Protein 5WLB (pdb70)

Organism: Homo sapiens (NCBI:txid9606)

Sequence (452 aa):
MTEYKLVVVGAVGVGKSALTIQLIQNHFVDDSYRKQVVIDGETCLLDILDTAGQEEYSAMRDQYMRTGEGFLCVFAINNTKSFEDIHHYREQIKRVKDSEDVPMVLVGNKCCDLPSRTVDTKQAQDLARSYGIPFIETSAKTRQGVDDAFYTLVREIRKHSGPRRPRPGDQASLEELHEYWARLWNYLYRVAHGGGPRRPRPGDNASIKQLHAYWQRLYAYLAAVAMTEYKLVVVGAVGVGKSALTIQLIQNHFVDPTIEDSYRKQVVIDGETCLLDILDTAGQEEYSAMRDQYMRTGEGFLCVFAINNTKSFEDIHHYREQIKRVKDSEDVPMVLVGNKCCDLPSRTVDTKQAQDLARSYGIPFIETSAKTRQGVDDAFYTLVREIRKHGPRRPRPGDQASLEELHEYWARLWNYLYRVARRPRPGDNASIKQLHAYWQRLYAYLAAVA

Solvent-accessible surface area: 21511 Å² total; per-residue (Å²): 158,72,46,16,13,0,0,0,4,0,11,103,50,0,14,12,48,27,1,2,74,7,0,22,81,87,97,70,134,166,100,30,39,9,47,105,7,90,1,107,70,88,36,0,8,0,0,0,0,10,4,16,13,127,34,60,19,14,63,55,25,28,66,0,22,126,24,0,58,0,0,0,2,0,0,1,0,62,52,48,41,0,27,91,18,2,56,26,18,24,3,20,1,13,43,14,58,98,35,105,99,10,15,1,0,0,0,0,3,63,33,47,62,132,86,77,76,2,65,48,132,83,0,59,78,44,3,146,90,37,64,22,32,34,25,46,0,1,3,121,85,70,115,13,0,42,66,0,0,45,18,0,0,88,18,22,129,155,145,178,56,73,181,82,6,206,40,33,40,102,184,9,56,72,86,100,3,21,58,12,2,0,60,0,0,4,24,0,10,97,38,10,183,143,79,55,68,219,86,11,180,26,43,22,109,138,4,54,53,158,95,2,17,44,6,9,76,130,0,88,55,24,11,57,61,64,126,149,76,41,13,12,0,0,0,2,0,11,84,48,0,13,14,54,18,1,0,27,10,0,16,43,94,64,96,63,178,136,134,86,136,32,21,40,13,41,109,8,87,2,99,62,98,54,3,7,0,0,0,0,8,5,18,12,134,16,109,17,24,62,60,33,14,65,0,9,103,23,0,58,0,0,0,1,0,0,1,1,48,51,62,88,1,28,104,17,1,46,13,5,21,7,19,0,15,43,7,64,101,41,93,108,10,26,1,0,0,0,0,3,60,23,54,65,128,64,91,74,1,69,50,132,86,1,78,81,41,3,210,91,44,66,21,34,33,25,44,0,0,4,122,82,62,104,22,0,46,68,0,0,46,18,0,0,85,20,24,124,148,164,117,71,138,80,4,199,32,36,41,106,180,12,55,72,86,102,3,15,56,12,1,0,54,0,0,7,24,0,11,93,54,53,274,79,19,182,27,45,27,85,153,7,54,54,160,88,3,13,38,4,8,77,104,1,85,59,35,9,67,86,55,125

Foldseek 3Di:
DEEAEEEEAFAAPLCLVLLQCCVDVVAHDCPDQWDWDQFPNRTYIYGYHRDHNDDDDDPVVLVVLLSHQEYEYEGEQADVVRVVCSVVVVVVSCVSNVHLQGQYEYEHEPVVDPRGDHDPVNSCVVCVVSVHYYFYAYSHVRHCSCVRVSSSVVSSVVD/DAQDQDDDQDPPHDPVSVVVNVVSNVVNCVRPPD/DDDQDQDDQPDPPDDVVSVVVNVVSNVVSVVRVD/DEEAEEEEAFAAPLQLPLLQCCVAVVARDPDPPDDDQWDWDAFPNDIYIYGYHRDHNDDDDDPVVLVVLLPHQEYEQTGEQLDVVRVVCSVVVLVVSCVSVVHLQGQYEYEHEPPVDDRGDHDPVNQCVVCVVSVHYYFYAYSHVGVCSVVRVSSSVVSSVVD/DQDQDDDQDPPHDPVSVVVNVVSNVVRVVVVD/DQDDQPDPPDDVVSNVVNVVRNVVVVVVVD

B-factor: mean 32.22, std 14.54, range [12.94, 114.11]

GO terms:
  GO:0005515 protein binding (F, IPI)
  GO:0044877 protein-containing complex binding (F, IDA)
  GO:0005737 cytoplasm (C, IDA)
  GO:0005886 plasma membrane (C, EXP)
  GO:0012505 endomembrane system (C, EXP)
  GO:0000139 Golgi membrane (C, TAS)
  GO:0003924 GTPase activity (F, TAS)
  GO:0005741 mitochondrial outer membrane (C, TAS)
  GO:0005789 endoplasmic reticulum membrane (C, TAS)
  GO:0005829 cytosol (C, TAS)
  GO:0005886 plasma membrane (C, TAS)
  GO:0000165 MAPK cascade (P, TAS)
  GO:0010628 positive regulation of gene expression (P, IMP)
  GO:0005829 cytosol (C, IDA)
  GO:0003924 GTPase activity (F, IMP)
  GO:0007265 Ras protein signal transduction (P, IDA)
  GO:0005886 plasma membrane (C, IDA)
  GO:0009898 cytoplasmic side of plasma membrane (C, IDA)
  GO:0003924 GTPase activity (F, EXP)
  GO:0005925 focal adhesion (C, HDA)

Secondary structure (DSSP, 8-state):
-EEEEEEEEESTTSSHHHHHHHHHH--------EEEEEETTEEEEEEEEE--SS----HHHHHHHHT-SEEEEEEETT-HHHHHTHHHHHHHHHHHHT-S---EEEEEE-TT-S--SS-HHHHHHHHHHHT--EEE--TTT-TTHHHHHHHHHHHHTT-/--PPPPP---TT--HHHHHHHHHHHHHHHHHH--/--SSPPPPP--TT--HHHHHHHHHHHHHHHHHH-/-EEEEEEEEESTTSSHHHHHHHHHHSS-----SPP--EEEEEETTEEEEEEEEE--SS----HHHHHHHHT-SEEEEEEETT-HHHHHTHHHHHHHHHHHTT-S---EEEEEE-TTSS---S-HHHHHHHHHHHT--EEE--TTT-TTHHHHHHHHHHHHTT-/-PPPPPP--TT--HHHHHHHHHHHHHHHHHH-/-PPPP--TT--HHHHHHHHHHHHHHHHHT-

Structure (mmCIF, N/CA/C/O backbone):
data_5WLB
#
_entry.id   5WLB
#
_cell.length_a   38.145
_cell.length_b   86.843
_cell.length_c   71.038
_cell.angle_alpha   90.00
_cell.angle_beta   103.57
_cell.angle_gamma   90.00
#
_symmetry.space_group_name_H-M   'P 1 21 1'
#
loop_
_entity.id
_entity.type
_entity.pdbx_description
1 polymer 'GTPase KRas'
2 polymer '225-15 a'
3 polymer '225-15 b'
4 non-polymer 'PHOSPHOAMINOPHOSPHONIC ACID-GUANYLATE ESTER'
5 non-polymer 'MAGNESIUM ION'
6 non-polymer 'TETRAETHYLENE GLYCOL'
7 non-polymer 'SULFATE ION'
8 water water
#
loop_
_atom_site.group_PDB
_atom_site.id
_atom_site.type_symbol
_atom_site.label_atom_id
_atom_site.label_alt_id
_atom_site.label_comp_id
_atom_site.label_asym_id
_atom_site.label_entity_id
_atom_site.label_seq_id
_atom_site.pdbx_PDB_ins_code
_atom_site.Cartn_x
_atom_site.Cartn_y
_atom_site.Cartn_z
_atom_site.occupancy
_atom_site.B_iso_or_equiv
_atom_site.auth_seq_id
_atom_site.auth_comp_id
_atom_site.auth_asym_id
_atom_site.auth_atom_id
_atom_site.pdbx_PDB_model_num
ATOM 1 N N . MET A 1 1 ? -25.770 -23.875 0.170 1.00 41.55 1 MET A N 1
ATOM 2 C CA . MET A 1 1 ? -24.870 -22.738 0.015 1.00 33.00 1 MET A CA 1
ATOM 3 C C . MET A 1 1 ? -24.315 -22.637 -1.412 1.00 32.84 1 MET A C 1
ATOM 4 O O . MET A 1 1 ? -23.314 -23.270 -1.766 1.00 32.71 1 MET A O 1
ATOM 9 N N . THR A 1 2 ? -24.953 -21.796 -2.211 1.00 30.89 2 THR A N 1
ATOM 10 C CA . THR A 1 2 ? -24.562 -21.578 -3.602 1.00 25.99 2 THR A CA 1
ATOM 11 C C . THR A 1 2 ? -23.359 -20.630 -3.723 1.00 31.89 2 THR A C 1
ATOM 12 O O . THR A 1 2 ? -23.270 -19.611 -3.014 1.00 29.14 2 THR A O 1
ATOM 16 N N . GLU A 1 3 ? -22.449 -20.973 -4.634 1.00 28.01 3 GLU A N 1
ATOM 17 C CA . GLU A 1 3 ? -21.281 -20.144 -4.949 1.00 24.89 3 GLU A CA 1
ATOM 18 C C . GLU A 1 3 ? -21.615 -19.159 -6.055 1.00 24.96 3 GLU A C 1
ATOM 19 O O . GLU A 1 3 ? -22.252 -19.532 -7.054 1.00 27.44 3 GLU A O 1
ATOM 25 N N . TYR A 1 4 ? -21.168 -17.919 -5.902 1.00 20.34 4 TYR A N 1
ATOM 26 C CA . TYR A 1 4 ? -21.280 -16.929 -6.984 1.00 17.93 4 TYR A CA 1
ATOM 27 C C . TYR A 1 4 ? -19.921 -16.343 -7.293 1.00 25.54 4 TYR A C 1
ATOM 28 O O . TYR A 1 4 ? -19.200 -15.957 -6.394 1.00 23.68 4 TYR A O 1
ATOM 37 N N . LYS A 1 5 ? -19.593 -16.239 -8.575 1.00 18.42 5 LYS A N 1
ATOM 38 C CA . LYS A 1 5 ? -18.344 -15.600 -8.985 1.00 18.72 5 LYS A CA 1
ATOM 39 C C . LYS A 1 5 ? -18.650 -14.233 -9.544 1.00 19.67 5 LYS A C 1
ATOM 40 O O . LYS A 1 5 ? -19.250 -14.139 -10.622 1.00 18.01 5 LYS A O 1
ATOM 46 N N . LEU A 1 6 ? -18.189 -13.184 -8.863 1.00 15.70 6 LEU A N 1
ATOM 47 C CA . LEU A 1 6 ? -18.538 -11.825 -9.213 1.00 17.12 6 LEU A CA 1
ATOM 48 C C . LEU A 1 6 ? -17.297 -11.095 -9.644 1.00 18.47 6 LEU A C 1
ATOM 49 O O . LEU A 1 6 ? -16.209 -11.343 -9.123 1.00 22.05 6 LEU A O 1
ATOM 54 N N . VAL A 1 7 ? -17.443 -10.202 -10.623 1.00 17.98 7 VAL A N 1
ATOM 55 C CA . VAL A 1 7 ? -16.283 -9.510 -11.139 1.00 14.52 7 VAL A CA 1
ATOM 56 C C . VAL A 1 7 ? -16.564 -8.022 -11.050 1.00 16.57 7 VAL A C 1
ATOM 57 O O . VAL A 1 7 ? -17.684 -7.590 -11.328 1.00 19.61 7 VAL A O 1
ATOM 61 N N . VAL A 1 8 ? -15.553 -7.251 -10.652 1.00 17.45 8 VAL A N 1
ATOM 62 C CA . VAL A 1 8 ? -15.706 -5.796 -10.552 1.00 17.03 8 VAL A CA 1
ATOM 63 C C . VAL A 1 8 ? -14.851 -5.106 -11.624 1.00 20.93 8 VAL A C 1
ATOM 64 O O . VAL A 1 8 ? -13.621 -5.281 -11.647 1.00 16.16 8 VAL A O 1
ATOM 68 N N . VAL A 1 9 ? -15.485 -4.304 -12.478 1.00 18.53 9 VAL A N 1
ATOM 69 C CA . VAL A 1 9 ? -14.746 -3.635 -13.545 1.00 19.58 9 VAL A CA 1
ATOM 70 C C . VAL A 1 9 ? -15.009 -2.137 -13.547 1.00 22.70 9 VAL A C 1
ATOM 71 O O . VAL A 1 9 ? -15.956 -1.658 -12.903 1.00 20.86 9 VAL A O 1
ATOM 75 N N . GLY A 1 10 ? -14.155 -1.399 -14.254 1.00 23.06 10 GLY A N 1
ATOM 76 C CA . GLY A 1 10 ? -14.339 0.030 -14.417 1.00 23.10 10 GLY A CA 1
ATOM 77 C C . GLY A 1 10 ? -13.024 0.762 -14.532 1.00 20.09 10 GLY A C 1
ATOM 78 O O . GLY A 1 10 ? -11.966 0.159 -14.343 1.00 20.07 10 GLY A O 1
ATOM 79 N N . ALA A 1 11 ? -13.092 2.056 -14.850 1.00 19.06 11 ALA A N 1
ATOM 80 C CA . ALA A 1 11 ? -11.895 2.871 -15.132 1.00 25.77 11 ALA A CA 1
ATOM 81 C C . ALA A 1 11 ? -10.905 2.956 -13.969 1.00 27.59 11 ALA A C 1
ATOM 82 O O . ALA A 1 11 ? -11.247 2.668 -12.814 1.00 21.29 11 ALA A O 1
ATOM 84 N N . VAL A 1 12 ? -9.681 3.399 -14.266 1.00 26.26 12 VAL A N 1
ATOM 85 C CA . VAL A 1 12 ? -8.671 3.590 -13.228 1.00 24.95 12 VAL A CA 1
ATOM 86 C C . VAL A 1 12 ? -9.165 4.541 -12.136 1.00 28.31 12 VAL A C 1
ATOM 87 O O . VAL A 1 12 ? -9.693 5.610 -12.426 1.00 24.71 12 VAL A O 1
ATOM 91 N N . GLY A 1 13 ? -9.027 4.103 -10.885 1.00 20.65 13 GLY A N 1
ATOM 92 C CA . GLY A 1 13 ? -9.315 4.926 -9.716 1.00 19.63 13 GLY A CA 1
ATOM 93 C C . GLY A 1 13 ? -10.781 5.149 -9.352 1.00 22.52 13 GLY A C 1
ATOM 94 O O . GLY A 1 13 ? -11.074 6.023 -8.534 1.00 25.18 13 GLY A O 1
ATOM 95 N N . VAL A 1 14 ? -11.697 4.376 -9.931 1.00 21.54 14 VAL A N 1
ATOM 96 C CA . VAL A 1 14 ? -13.117 4.580 -9.630 1.00 19.98 14 VAL A CA 1
ATOM 97 C C . VAL A 1 14 ? -13.458 4.004 -8.245 1.00 17.90 14 VAL A C 1
ATOM 98 O O . VAL A 1 14 ? -14.471 4.371 -7.646 1.00 21.63 14 VAL A O 1
ATOM 102 N N . GLY A 1 15 ? -12.624 3.084 -7.763 1.00 17.97 15 GLY A N 1
ATOM 103 C CA . GLY A 1 15 ? -12.843 2.522 -6.432 1.00 19.71 15 GLY A CA 1
ATOM 104 C C . GLY A 1 15 ? -13.150 1.037 -6.414 1.00 20.80 15 GLY A C 1
ATOM 105 O O . GLY A 1 15 ? -13.662 0.538 -5.425 1.00 21.04 15 GLY A O 1
ATOM 106 N N . LYS A 1 16 ? -12.856 0.327 -7.500 1.00 19.36 16 LYS A N 1
ATOM 107 C CA . LYS A 1 16 ? -13.086 -1.120 -7.542 1.00 15.44 16 LYS A CA 1
ATOM 108 C C . LYS A 1 16 ? -12.479 -1.848 -6.343 1.00 20.56 16 LYS A C 1
ATOM 109 O O . LYS A 1 16 ? -13.127 -2.678 -5.724 1.00 19.72 16 LYS A O 1
ATOM 115 N N . SER A 1 17 ? -11.205 -1.581 -6.067 1.00 19.57 17 SER A N 1
ATOM 116 C CA . SER A 1 17 ? -10.496 -2.244 -4.979 1.00 20.27 17 SER A CA 1
ATOM 117 C C . SER A 1 17 ? -11.035 -1.804 -3.627 1.00 20.54 17 SER A C 1
ATOM 118 O O . SER A 1 17 ? -11.156 -2.597 -2.701 1.00 18.77 17 SER A O 1
ATOM 121 N N . ALA A 1 18 ? -11.386 -0.529 -3.515 1.00 19.62 18 ALA A N 1
ATOM 122 C CA . ALA A 1 18 ? -11.931 -0.029 -2.247 1.00 17.29 18 ALA A CA 1
ATOM 123 C C . ALA A 1 18 ? -13.304 -0.677 -1.953 1.00 17.06 18 ALA A C 1
ATOM 124 O O . ALA A 1 18 ? -13.599 -1.035 -0.813 1.00 19.30 18 ALA A O 1
ATOM 126 N N . LEU A 1 19 ? -14.104 -0.884 -2.993 1.00 17.44 19 LEU A N 1
ATOM 127 C CA . LEU A 1 19 ? -15.410 -1.534 -2.816 1.00 20.25 19 LEU A CA 1
ATOM 128 C C . LEU A 1 19 ? -15.258 -2.996 -2.366 1.00 23.66 19 LEU A C 1
ATOM 129 O O . LEU A 1 19 ? -15.949 -3.465 -1.453 1.00 18.21 19 LEU A O 1
ATOM 134 N N . THR A 1 20 ? -14.324 -3.694 -3.001 1.00 21.21 20 THR A N 1
ATOM 135 C CA . THR A 1 20 ? -14.063 -5.101 -2.667 1.00 17.08 20 THR A CA 1
ATOM 136 C C . THR A 1 20 ? -13.587 -5.222 -1.212 1.00 21.80 20 THR A C 1
ATOM 137 O O . THR A 1 20 ? -14.081 -6.035 -0.437 1.00 21.26 20 THR A O 1
ATOM 141 N N . ILE A 1 21 ? -12.617 -4.385 -0.849 1.00 20.74 21 ILE A N 1
ATOM 142 C CA . ILE A 1 21 ? -12.067 -4.392 0.513 1.00 19.72 21 ILE A CA 1
ATOM 143 C C . ILE A 1 21 ? -13.117 -4.039 1.559 1.00 21.26 21 ILE A C 1
ATOM 144 O O . ILE A 1 21 ? -13.190 -4.659 2.643 1.00 19.71 21 ILE A O 1
ATOM 149 N N . GLN A 1 22 ? -13.960 -3.063 1.239 1.00 20.19 22 GLN A N 1
ATOM 150 C CA . GLN A 1 22 ? -15.062 -2.729 2.127 1.00 25.16 22 GLN A CA 1
ATOM 151 C C . GLN A 1 22 ? -16.030 -3.933 2.267 1.00 23.70 22 GLN A C 1
ATOM 152 O O . GLN A 1 22 ? -16.473 -4.253 3.376 1.00 24.01 22 GLN A O 1
ATOM 158 N N . LEU A 1 23 ? -16.296 -4.659 1.178 1.00 19.38 23 LEU A N 1
ATOM 159 C CA . LEU A 1 23 ? -17.199 -5.825 1.260 1.00 17.33 23 LEU A CA 1
ATOM 160 C C . LEU A 1 23 ? -16.606 -6.931 2.118 1.00 21.60 23 LEU A C 1
ATOM 161 O O . LEU A 1 23 ? -17.297 -7.530 2.948 1.00 24.59 23 LEU A O 1
ATOM 166 N N . ILE A 1 24 ? -15.317 -7.198 1.935 1.00 21.45 24 ILE A N 1
ATOM 167 C CA . ILE A 1 24 ? -14.713 -8.401 2.514 1.00 27.78 24 ILE A CA 1
ATOM 168 C C . ILE A 1 24 ? -14.175 -8.099 3.910 1.00 27.33 24 ILE A C 1
ATOM 169 O O . ILE A 1 24 ? -14.425 -8.841 4.851 1.00 26.29 24 ILE A O 1
ATOM 174 N N . GLN A 1 25 ? -13.444 -6.990 4.027 1.00 25.09 25 GLN A N 1
ATOM 175 C CA . GLN A 1 25 ? -12.699 -6.668 5.243 1.00 25.08 25 GLN A CA 1
ATOM 176 C C . GLN A 1 25 ? -13.328 -5.565 6.076 1.00 28.29 25 GLN A C 1
ATOM 177 O O . GLN A 1 25 ? -12.903 -5.331 7.215 1.00 24.60 25 GLN A O 1
ATOM 183 N N . ASN A 1 26 ? -14.328 -4.890 5.513 1.00 26.77 26 ASN A N 1
ATOM 184 C CA . ASN A 1 26 ? -15.113 -3.915 6.277 1.00 27.03 26 ASN A CA 1
ATOM 185 C C . ASN A 1 26 ? -14.283 -2.734 6.736 1.00 26.14 26 ASN A C 1
ATOM 186 O O . ASN A 1 26 ? -14.471 -2.219 7.848 1.00 22.73 26 ASN A O 1
ATOM 191 N N . HIS A 1 27 ? -13.358 -2.291 5.896 1.00 28.17 27 HIS A N 1
ATOM 192 C CA . HIS A 1 27 ? -12.737 -1.002 6.162 1.00 32.83 27 HIS A CA 1
ATOM 193 C C . HIS A 1 27 ? -12.299 -0.290 4.894 1.00 23.07 27 HIS A C 1
ATOM 194 O O . HIS A 1 27 ? -12.309 -0.843 3.780 1.00 23.43 27 HIS A O 1
ATOM 201 N N . PHE A 1 28 ? -11.938 0.966 5.116 1.00 22.53 28 PHE A N 1
ATOM 202 C CA . PHE A 1 28 ? -11.548 1.901 4.073 1.00 25.44 28 PHE A CA 1
ATOM 203 C C . PHE A 1 28 ? -10.367 2.690 4.608 1.00 39.31 28 PHE A C 1
ATOM 204 O O . PHE A 1 28 ? -10.416 3.199 5.736 1.00 47.52 28 PHE A O 1
ATOM 212 N N . VAL A 1 29 ? -9.308 2.783 3.823 1.00 41.47 29 VAL A N 1
ATOM 213 C CA . VAL A 1 29 ? -8.256 3.755 4.104 1.00 55.60 29 VAL A CA 1
ATOM 214 C C . VAL A 1 29 ? -7.988 4.529 2.828 1.00 58.03 29 VAL A C 1
ATOM 215 O O . VAL A 1 29 ? -8.252 4.035 1.731 1.00 51.35 29 VAL A O 1
ATOM 219 N N . ASP A 1 30 ? -7.477 5.746 2.966 1.00 67.04 30 ASP A N 1
ATOM 220 C CA . ASP A 1 30 ? -7.044 6.498 1.801 1.00 74.36 30 ASP A CA 1
ATOM 221 C C . ASP A 1 30 ? -5.568 6.858 1.918 1.00 74.43 30 ASP A C 1
ATOM 222 O O . ASP A 1 30 ? -4.700 5.996 1.762 1.00 73.38 30 ASP A O 1
ATOM 227 N N . ASP A 1 38 ? -4.985 -10.226 2.151 1.00 51.44 38 ASP A N 1
ATOM 228 C CA . ASP A 1 38 ? -5.855 -10.549 1.034 1.00 39.41 38 ASP A CA 1
ATOM 229 C C . ASP A 1 38 ? -6.836 -11.690 1.346 1.00 36.92 38 ASP A C 1
ATOM 230 O O . ASP A 1 38 ? -6.476 -12.752 1.871 1.00 39.17 38 ASP A O 1
ATOM 235 N N . SER A 1 39 ? -8.093 -11.413 1.033 1.00 28.77 39 SER A N 1
ATOM 236 C CA . SER A 1 39 ? -9.145 -12.400 0.870 1.00 28.98 39 SER A CA 1
ATOM 237 C C . SER A 1 39 ? -10.037 -11.815 -0.206 1.00 25.75 39 SER A C 1
ATOM 238 O O . SER A 1 39 ? -10.227 -10.599 -0.261 1.00 22.94 39 SER A O 1
ATOM 241 N N . TYR A 1 40 ? -10.560 -12.668 -1.079 1.00 18.28 40 TYR A N 1
ATOM 242 C CA . TYR A 1 40 ? -11.490 -12.213 -2.093 1.00 20.01 40 TYR A CA 1
ATOM 243 C C . TYR A 1 40 ? -12.779 -13.021 -1.992 1.00 18.85 40 TYR A C 1
ATOM 244 O O . TYR A 1 40 ? -13.472 -13.195 -2.974 1.00 20.58 40 TYR A O 1
ATOM 253 N N . ARG A 1 41 ? -13.069 -13.532 -0.798 1.00 16.76 41 ARG A N 1
ATOM 254 C CA . ARG A 1 41 ? -14.242 -14.397 -0.625 1.00 18.26 41 ARG A CA 1
ATOM 255 C C . ARG A 1 41 ? -15.041 -13.992 0.618 1.00 21.15 41 ARG A C 1
ATOM 256 O O . ARG A 1 41 ? -14.464 -13.601 1.636 1.00 23.15 41 ARG A O 1
ATOM 264 N N . LYS A 1 42 ? -16.371 -14.095 0.536 1.00 20.43 42 LYS A N 1
ATOM 265 C CA . LYS A 1 42 ? -17.212 -13.752 1.681 1.00 27.37 42 LYS A CA 1
ATOM 266 C C . LYS A 1 42 ? -18.475 -14.592 1.717 1.00 18.95 42 LYS A C 1
ATOM 267 O O . LYS A 1 42 ? -19.086 -14.853 0.685 1.00 22.81 42 LYS A O 1
ATOM 273 N N . GLN A 1 43 ? -18.832 -15.050 2.908 1.00 16.83 43 GLN A N 1
ATOM 274 C CA . GLN A 1 43 ? -20.101 -15.744 3.097 1.00 17.51 43 GLN A CA 1
ATOM 275 C C . GLN A 1 43 ? -21.142 -14.720 3.503 1.00 23.64 43 GLN A C 1
ATOM 276 O O . GLN A 1 43 ? -20.932 -13.941 4.439 1.00 22.80 43 GLN A O 1
ATOM 282 N N . VAL A 1 44 ? -22.268 -14.713 2.808 1.00 18.33 44 VAL A N 1
ATOM 283 C CA . VAL A 1 44 ? -23.301 -13.724 3.095 1.00 18.38 44 VAL A CA 1
ATOM 284 C C . VAL A 1 44 ? -24.640 -14.405 3.159 1.00 22.93 44 VAL A C 1
ATOM 285 O O . VAL A 1 44 ? -24.783 -15.548 2.741 1.00 21.34 44 VAL A O 1
ATOM 289 N N . VAL A 1 45 ? -25.637 -13.690 3.652 1.00 21.01 45 VAL A N 1
ATOM 290 C CA . VAL A 1 45 ? -26.981 -14.248 3.676 1.00 20.32 45 VAL A CA 1
ATOM 291 C C . VAL A 1 45 ? -27.882 -13.306 2.933 1.00 22.36 45 VAL A C 1
ATOM 292 O O . VAL A 1 45 ? -28.205 -12.228 3.439 1.00 22.46 45 VAL A O 1
ATOM 296 N N . ILE A 1 46 ? -28.236 -13.667 1.700 1.00 18.68 46 ILE A N 1
ATOM 297 C CA . ILE A 1 46 ? -29.051 -12.785 0.894 1.00 20.50 46 ILE A CA 1
ATOM 298 C C . ILE A 1 46 ? -30.490 -13.271 0.851 1.00 20.62 46 ILE A C 1
ATOM 299 O O . ILE A 1 46 ? -30.770 -14.403 0.410 1.00 20.63 46 ILE A O 1
ATOM 304 N N . ASP A 1 47 ? -31.404 -12.408 1.290 1.00 21.56 47 ASP A N 1
ATOM 305 C CA . ASP A 1 47 ? -32.827 -12.733 1.316 1.00 22.17 47 ASP A CA 1
ATOM 306 C C . ASP A 1 47 ? -33.059 -14.081 2.028 1.00 21.39 47 ASP A C 1
ATOM 307 O O . ASP A 1 47 ? -33.876 -14.905 1.598 1.00 24.18 47 ASP A O 1
ATOM 312 N N . GLY A 1 48 ? -32.304 -14.302 3.095 1.00 20.34 48 GLY A N 1
ATOM 313 C CA . GLY A 1 48 ? -32.441 -15.514 3.900 1.00 17.58 48 GLY A CA 1
ATOM 314 C C . GLY A 1 48 ? -31.641 -16.721 3.405 1.00 29.06 48 GLY A C 1
ATOM 315 O O . GLY A 1 48 ? -31.600 -17.764 4.069 1.00 28.85 48 GLY A O 1
ATOM 316 N N . GLU A 1 49 ? -31.011 -16.584 2.238 1.00 22.96 49 GLU A N 1
ATOM 317 C CA . GLU A 1 49 ? -30.229 -17.672 1.644 1.00 17.37 49 GLU A CA 1
ATOM 318 C C . GLU A 1 49 ? -28.722 -17.487 1.842 1.00 22.30 49 GLU A C 1
ATOM 319 O O . GLU A 1 49 ? -28.176 -16.439 1.504 1.00 25.11 49 GLU A O 1
ATOM 325 N N . THR A 1 50 ? -28.036 -18.497 2.362 1.00 23.63 50 THR A N 1
ATOM 326 C CA . THR A 1 50 ? -26.581 -18.374 2.516 1.00 20.07 50 THR A CA 1
ATOM 327 C C . THR A 1 50 ? -25.872 -18.553 1.148 1.00 29.08 50 THR A C 1
ATOM 328 O O . THR A 1 50 ? -26.112 -19.530 0.438 1.00 26.78 50 THR A O 1
ATOM 332 N N . CYS A 1 51 ? -25.015 -17.583 0.809 1.00 24.36 51 CYS A N 1
ATOM 333 C CA . CYS A 1 51 ? -24.344 -17.462 -0.490 1.00 27.66 51 CYS A CA 1
ATOM 334 C C . CYS A 1 51 ? -22.849 -17.337 -0.214 1.00 30.83 51 CYS A C 1
ATOM 335 O O . CYS A 1 51 ? -22.455 -16.707 0.777 1.00 28.24 51 CYS A O 1
ATOM 338 N N . LEU A 1 52 ? -22.025 -17.926 -1.074 1.00 20.56 52 LEU A N 1
ATOM 339 C CA . LEU A 1 52 ? -20.580 -17.726 -0.991 1.00 18.10 52 LEU A CA 1
ATOM 340 C C . LEU A 1 52 ? -20.128 -16.903 -2.183 1.00 22.41 52 LEU A C 1
ATOM 341 O O . LEU A 1 52 ? -20.308 -17.335 -3.325 1.00 19.07 52 LEU A O 1
ATOM 346 N N . LEU A 1 53 ? -19.515 -15.744 -1.926 1.00 23.28 53 LEU A N 1
ATOM 347 C CA . LEU A 1 53 ? -19.130 -14.852 -3.009 1.00 16.24 53 LEU A CA 1
ATOM 348 C C . LEU A 1 53 ? -17.617 -14.874 -3.207 1.00 20.98 53 LEU A C 1
ATOM 349 O O . LEU A 1 53 ? -16.897 -14.625 -2.264 1.00 20.94 53 LEU A O 1
ATOM 354 N N . ASP A 1 54 ? -17.150 -15.149 -4.429 1.00 16.79 54 ASP A N 1
ATOM 355 C CA . ASP A 1 54 ? -15.729 -14.897 -4.769 1.00 14.22 54 ASP A CA 1
ATOM 356 C C . ASP A 1 54 ? -15.699 -13.673 -5.644 1.00 19.94 54 ASP A C 1
ATOM 357 O O . ASP A 1 54 ? -16.505 -13.588 -6.567 1.00 19.71 54 ASP A O 1
ATOM 362 N N . ILE A 1 55 ? -14.758 -12.757 -5.397 1.00 15.07 55 ILE A N 1
ATOM 363 C CA . ILE A 1 55 ? -14.738 -11.501 -6.168 1.00 16.60 55 ILE A CA 1
ATOM 364 C C . ILE A 1 55 ? -13.436 -11.379 -6.942 1.00 17.53 55 ILE A C 1
ATOM 365 O O . ILE A 1 55 ? -12.369 -11.566 -6.396 1.00 17.89 55 ILE A O 1
ATOM 370 N N . LEU A 1 56 ? -13.541 -11.085 -8.238 1.00 15.51 56 LEU A N 1
ATOM 371 C CA . LEU A 1 56 ? -12.395 -10.754 -9.044 1.00 16.98 56 LEU A CA 1
ATOM 372 C C . LEU A 1 56 ? -12.312 -9.244 -9.204 1.00 21.67 56 LEU A C 1
ATOM 373 O O . LEU A 1 56 ? -13.177 -8.629 -9.828 1.00 20.72 56 LEU A O 1
ATOM 378 N N . ASP A 1 57 ? -11.257 -8.667 -8.646 1.00 19.66 57 ASP A N 1
ATOM 379 C CA . ASP A 1 57 ? -11.038 -7.226 -8.642 1.00 23.27 57 ASP A CA 1
ATOM 380 C C . ASP A 1 57 ? -10.073 -6.858 -9.767 1.00 23.40 57 ASP A C 1
ATOM 381 O O . ASP A 1 57 ? -8.856 -6.978 -9.626 1.00 27.20 57 ASP A O 1
ATOM 386 N N . THR A 1 58 ? -10.623 -6.441 -10.899 1.00 23.31 58 THR A N 1
ATOM 387 C CA . THR A 1 58 ? -9.823 -6.227 -12.108 1.00 24.06 58 THR A CA 1
ATOM 388 C C . THR A 1 58 ? -9.071 -4.894 -12.146 1.00 28.85 58 THR A C 1
ATOM 389 O O . THR A 1 58 ? -9.187 -4.075 -11.233 1.00 23.61 58 THR A O 1
ATOM 393 N N . ALA A 1 59 ? -8.304 -4.691 -13.218 1.00 30.66 59 ALA A N 1
ATOM 394 C CA . ALA A 1 59 ? -7.486 -3.484 -13.371 1.00 35.20 59 ALA A CA 1
ATOM 395 C C . ALA A 1 59 ? -8.202 -2.415 -14.213 1.00 34.52 59 ALA A C 1
ATOM 396 O O . ALA A 1 59 ? -8.916 -2.730 -15.184 1.00 31.27 59 ALA A O 1
ATOM 398 N N . GLY A 1 60 ? -8.006 -1.150 -13.847 1.00 31.88 60 GLY A N 1
ATOM 399 C CA . GLY A 1 60 ? -8.586 -0.067 -14.613 1.00 33.40 60 GLY A CA 1
ATOM 4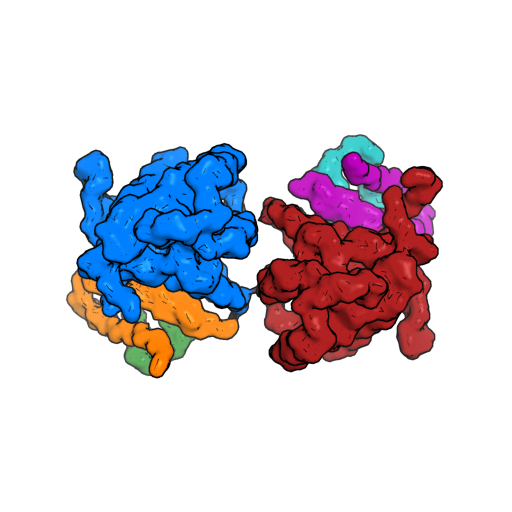00 C C . GLY A 1 60 ? -7.894 0.069 -15.966 1.00 36.89 60 GLY A C 1
ATOM 401 O O . GLY A 1 60 ? -8.551 0.270 -16.990 1.00 44.50 60 GLY A O 1
ATOM 402 N N . GLN A 1 61 ? -6.563 -0.033 -15.963 1.00 33.64 61 GLN A N 1
ATOM 403 C CA . GLN A 1 61 ? -5.786 0.047 -17.199 1.00 38.96 61 GLN A CA 1
ATOM 404 C C . GLN A 1 61 ? -5.876 -1.274 -17.949 1.00 39.14 61 GLN A C 1
ATOM 405 O O . GLN A 1 61 ? -5.212 -2.253 -17.598 1.00 44.56 61 GLN A O 1
ATOM 411 N N . GLU A 1 62 ? -6.706 -1.295 -18.981 1.00 43.86 62 GLU A N 1
ATOM 412 C CA . GLU A 1 62 ? -6.886 -2.490 -19.784 1.00 47.48 62 GLU A CA 1
ATOM 413 C C . GLU A 1 62 ? -5.552 -2.952 -20.367 1.00 45.14 62 GLU A C 1
ATOM 414 O O . GLU A 1 62 ? -4.738 -2.136 -20.793 1.00 51.87 62 GLU A O 1
ATOM 420 N N . GLU A 1 63 ? -5.312 -4.255 -20.339 1.00 38.48 63 GLU A N 1
ATOM 421 C CA . GLU A 1 63 ? -4.273 -4.831 -21.177 1.00 42.97 63 GLU A CA 1
ATOM 422 C C . GLU A 1 63 ? -4.734 -6.197 -21.637 1.00 39.01 63 GLU A C 1
ATOM 423 O O . GLU A 1 63 ? -4.985 -7.087 -20.816 1.00 37.62 63 GLU A O 1
ATOM 429 N N . TYR A 1 64 ? -4.871 -6.373 -22.947 1.00 30.83 64 TYR A N 1
ATOM 430 C CA . TYR A 1 64 ? -5.414 -7.626 -23.441 1.00 27.08 64 TYR A CA 1
ATOM 431 C C . TYR A 1 64 ? -4.491 -8.808 -23.161 1.00 30.86 64 TYR A C 1
ATOM 432 O O . TYR A 1 64 ? -3.274 -8.726 -23.354 1.00 30.16 64 TYR A O 1
ATOM 441 N N . SER A 1 65 ? -5.082 -9.899 -22.687 1.00 29.46 65 SER A N 1
ATOM 442 C CA . SER A 1 65 ? -4.429 -11.193 -22.744 1.00 27.89 65 SER A CA 1
ATOM 443 C C . SER A 1 65 ? -5.508 -12.266 -22.789 1.00 26.45 65 SER A C 1
ATOM 444 O O . SER A 1 65 ? -6.597 -12.117 -22.221 1.00 24.54 65 SER A O 1
ATOM 447 N N . ALA A 1 66 ? -5.216 -13.333 -23.514 1.00 29.17 66 ALA A N 1
ATOM 448 C CA . ALA A 1 66 ? -6.119 -14.466 -23.599 1.00 26.60 66 ALA A CA 1
ATOM 449 C C . ALA A 1 66 ? -6.417 -15.015 -22.203 1.00 26.00 66 ALA A C 1
ATOM 450 O O . ALA A 1 66 ? -7.532 -15.436 -21.915 1.00 23.34 66 ALA A O 1
ATOM 452 N N . MET A 1 67 ? -5.408 -15.031 -21.347 1.00 25.06 67 MET A N 1
ATOM 453 C CA . MET A 1 67 ? -5.619 -15.587 -20.018 1.00 25.47 67 MET A CA 1
ATOM 454 C C . MET A 1 67 ? -6.532 -14.668 -19.189 1.00 24.49 67 MET A C 1
ATOM 455 O O . MET A 1 67 ? -7.433 -15.159 -18.531 1.00 23.57 67 MET A O 1
ATOM 460 N N . ARG A 1 68 ? -6.352 -13.347 -19.263 1.00 23.97 68 ARG A N 1
ATOM 461 C CA . ARG A 1 68 ? -7.273 -12.453 -18.557 1.00 21.78 68 ARG A CA 1
ATOM 462 C C . ARG A 1 68 ? -8.711 -12.617 -19.011 1.00 25.76 68 ARG A C 1
ATOM 463 O O . ARG A 1 68 ? -9.617 -12.609 -18.192 1.00 24.60 68 ARG A O 1
ATOM 471 N N . ASP A 1 69 ? -8.937 -12.768 -20.318 1.00 21.32 69 ASP A N 1
ATOM 472 C CA . ASP A 1 69 ? -10.294 -13.044 -20.776 1.00 22.07 69 ASP A CA 1
ATOM 473 C C . ASP A 1 69 ? -10.867 -14.328 -20.192 1.00 21.51 69 ASP A C 1
ATOM 474 O O . ASP A 1 69 ? -12.069 -14.426 -19.945 1.00 23.64 69 ASP A O 1
ATOM 479 N N . GLN A 1 70 ? -10.013 -15.326 -20.014 1.00 24.83 70 GLN A N 1
ATOM 480 C CA . GLN A 1 70 ? -10.435 -16.600 -19.453 1.00 19.80 70 GLN A CA 1
ATOM 481 C C . GLN A 1 70 ? -10.811 -16.387 -17.981 1.00 19.14 70 GLN A C 1
ATOM 482 O O . GLN A 1 70 ? -11.772 -16.973 -17.482 1.00 20.21 70 GLN A O 1
ATOM 488 N N . TYR A 1 71 ? -10.075 -15.515 -17.308 1.00 17.76 71 TYR A N 1
ATOM 489 C CA . TYR A 1 71 ? -10.392 -15.292 -15.873 1.00 17.50 71 TYR A CA 1
ATOM 490 C C . TYR A 1 71 ? -11.708 -14.536 -15.778 1.00 20.90 71 TYR A C 1
ATOM 491 O O . TYR A 1 71 ? -12.536 -14.807 -14.924 1.00 20.06 71 TYR A O 1
ATOM 500 N N . MET A 1 72 ? -11.906 -13.591 -16.692 1.00 19.86 72 MET A N 1
ATOM 501 C CA . MET A 1 72 ? -13.147 -12.817 -16.734 1.00 17.47 72 MET A CA 1
ATOM 502 C C . MET A 1 72 ? -14.355 -13.656 -17.084 1.00 21.76 72 MET A C 1
ATOM 503 O O . MET A 1 72 ? -15.443 -13.424 -16.555 1.00 19.68 72 MET A O 1
ATOM 508 N N . ARG A 1 73 ? -14.174 -14.636 -17.981 1.00 21.19 73 ARG A N 1
ATOM 509 C CA . ARG A 1 73 ? -15.281 -15.507 -18.401 1.00 24.34 73 ARG A CA 1
ATOM 510 C C . ARG A 1 73 ? -15.852 -16.356 -17.262 1.00 23.05 73 ARG A C 1
ATOM 511 O O . ARG A 1 73 ? -17.025 -16.726 -17.297 1.00 22.49 73 ARG A O 1
ATOM 519 N N . THR A 1 74 ? -15.019 -16.665 -16.273 1.00 19.37 74 THR A N 1
ATOM 520 C CA . THR A 1 74 ? -15.442 -17.336 -15.032 1.00 17.43 74 THR A CA 1
ATOM 521 C C . THR A 1 74 ? -16.485 -16.529 -14.243 1.00 17.05 74 THR A C 1
ATOM 522 O O . THR A 1 74 ? -17.273 -17.082 -13.457 1.00 19.31 74 THR A O 1
ATOM 526 N N . GLY A 1 75 ? -16.505 -15.228 -14.468 1.00 22.76 75 GLY A N 1
ATOM 527 C CA . GLY A 1 75 ? -17.460 -14.374 -13.784 1.00 24.28 75 GLY A CA 1
ATOM 528 C C . GLY A 1 75 ? -18.891 -14.671 -14.197 1.00 26.18 75 GLY A C 1
ATOM 529 O O . GLY A 1 75 ? -19.162 -14.845 -15.382 1.00 20.40 75 GLY A O 1
ATOM 530 N N . GLU A 1 76 ? -19.796 -14.705 -13.219 1.00 18.68 76 GLU A N 1
ATOM 531 C CA . GLU A 1 76 ? -21.226 -14.946 -13.473 1.00 19.67 76 GLU A CA 1
ATOM 532 C C . GLU A 1 76 ? -22.019 -13.653 -13.496 1.00 19.86 76 GLU A C 1
ATOM 533 O O . GLU A 1 76 ? -23.128 -13.606 -14.062 1.00 21.62 76 GLU A O 1
ATOM 539 N N . GLY A 1 77 ? -21.462 -12.619 -12.869 1.00 21.55 77 GLY A N 1
ATOM 540 C CA . GLY A 1 77 ? -22.098 -11.303 -12.780 1.00 19.01 77 GLY A CA 1
ATOM 541 C C . GLY A 1 77 ? -21.055 -10.218 -12.648 1.00 19.34 77 GLY A C 1
ATOM 542 O O . GLY A 1 77 ? -19.956 -10.482 -12.135 1.00 21.51 77 GLY A O 1
ATOM 543 N N . PHE A 1 78 ? -21.350 -9.021 -13.162 1.00 15.33 78 PHE A N 1
ATOM 544 C CA . PHE A 1 78 ? -20.351 -7.974 -13.239 1.00 14.78 78 PHE A CA 1
ATOM 545 C C . PHE A 1 78 ? -20.870 -6.676 -12.628 1.00 21.06 78 PHE A C 1
ATOM 546 O O . PHE A 1 78 ? -22.003 -6.265 -12.908 1.00 20.43 78 PHE A O 1
ATOM 554 N N . LEU A 1 79 ? -20.065 -6.067 -11.763 1.00 19.50 79 LEU A N 1
ATOM 555 C CA . LEU A 1 79 ? -20.317 -4.692 -11.332 1.00 20.09 79 LEU A CA 1
ATOM 556 C C . LEU A 1 79 ? -19.557 -3.774 -12.253 1.00 18.97 79 LEU A C 1
ATOM 557 O O . LEU A 1 79 ? -18.332 -3.872 -12.362 1.00 20.68 79 LEU A O 1
ATOM 562 N N . CYS A 1 80 ? -20.271 -2.872 -12.905 1.00 19.30 80 CYS A N 1
ATOM 563 C CA . CYS A 1 80 ? -19.614 -1.894 -13.755 1.00 20.44 80 CYS A CA 1
ATOM 564 C C . CYS A 1 80 ? -19.584 -0.572 -13.008 1.00 16.65 80 CYS A C 1
ATOM 565 O O . CYS A 1 80 ? -20.607 0.076 -12.867 1.00 19.25 80 CYS A O 1
ATOM 568 N N . VAL A 1 81 ? -18.395 -0.172 -12.580 1.00 16.86 81 VAL A N 1
ATOM 569 C CA . VAL A 1 81 ? -18.263 0.920 -11.622 1.00 17.04 81 VAL A CA 1
ATOM 570 C C . VAL A 1 81 ? -17.734 2.167 -12.311 1.00 21.43 81 VAL A C 1
ATOM 571 O O . VAL A 1 81 ? -16.772 2.100 -13.084 1.00 17.38 81 VAL A O 1
ATOM 575 N N . PHE A 1 82 ? -18.374 3.297 -12.034 1.00 20.01 82 PHE A N 1
ATOM 576 C CA . PHE A 1 82 ? -17.775 4.587 -12.354 1.00 23.29 82 PHE A CA 1
ATOM 577 C C . PHE A 1 82 ? -17.739 5.388 -11.049 1.00 18.61 82 PHE A C 1
ATOM 578 O O . PHE A 1 82 ? -18.273 4.943 -10.034 1.00 19.53 82 PHE A O 1
ATOM 586 N N . ALA A 1 83 ? -17.058 6.524 -11.058 1.00 19.41 83 ALA A N 1
ATOM 587 C CA . ALA A 1 83 ? -17.060 7.445 -9.931 1.00 20.56 83 ALA A CA 1
ATOM 588 C C . ALA A 1 83 ? -17.892 8.655 -10.327 1.00 20.16 83 ALA A C 1
ATOM 589 O O . ALA A 1 83 ? -17.762 9.170 -11.463 1.00 19.68 83 ALA A O 1
ATOM 591 N N . ILE A 1 84 ? -18.744 9.109 -9.409 1.00 22.64 84 ILE A N 1
ATOM 592 C CA . ILE A 1 84 ? -19.721 10.140 -9.741 1.00 21.27 84 ILE A CA 1
ATOM 593 C C . ILE A 1 84 ? -19.042 11.497 -9.915 1.00 23.14 84 ILE A C 1
ATOM 594 O O . ILE A 1 84 ? -19.699 12.466 -10.300 1.00 23.17 84 ILE A O 1
ATOM 599 N N . ASN A 1 85 ? -17.738 11.577 -9.627 1.00 18.20 85 ASN A N 1
ATOM 600 C CA . ASN A 1 85 ? -17.023 12.838 -9.858 1.00 27.47 85 ASN A CA 1
ATOM 601 C C . ASN A 1 85 ? -16.036 12.732 -11.014 1.00 31.50 85 ASN A C 1
ATOM 602 O O . ASN A 1 85 ? -15.104 13.538 -11.130 1.00 27.64 85 ASN A O 1
ATOM 607 N N . ASN A 1 86 ? -16.258 11.745 -11.882 1.00 29.20 86 ASN A N 1
ATOM 608 C CA . ASN A 1 86 ? -15.373 11.459 -13.012 1.00 30.84 86 ASN A CA 1
ATOM 609 C C . ASN A 1 86 ? -16.227 11.116 -14.223 1.00 33.57 86 ASN A C 1
ATOM 610 O O . ASN A 1 86 ? -16.540 9.949 -14.452 1.00 28.71 86 ASN A O 1
ATOM 615 N N . THR A 1 87 ? -16.618 12.127 -14.995 1.00 27.77 87 THR A N 1
ATOM 616 C CA . THR A 1 87 ? -17.492 11.893 -16.145 1.00 28.78 87 THR A CA 1
ATOM 617 C C . THR A 1 87 ? -16.897 10.944 -17.163 1.00 27.35 87 THR A C 1
ATOM 618 O O . THR A 1 87 ? -17.626 10.204 -17.815 1.00 32.86 87 THR A O 1
ATOM 622 N N . LYS A 1 88 ? -15.575 10.965 -17.306 1.00 32.59 88 LYS A N 1
ATOM 623 C CA . LYS A 1 88 ? -14.916 10.078 -18.257 1.00 25.12 88 LYS A CA 1
ATOM 624 C C . LYS A 1 88 ? -15.159 8.630 -17.875 1.00 25.98 88 LYS A C 1
ATOM 625 O O . LYS A 1 88 ? -15.414 7.792 -18.733 1.00 25.13 88 LYS A O 1
ATOM 631 N N . SER A 1 89 ? -15.066 8.331 -16.576 1.00 25.11 89 SER A N 1
ATOM 632 C CA . SER A 1 89 ? -15.283 6.952 -16.135 1.00 21.79 89 SER A CA 1
ATOM 633 C C . SER A 1 89 ? -16.717 6.522 -16.394 1.00 19.10 89 SER A C 1
ATOM 634 O O . SER A 1 89 ? -16.974 5.345 -16.616 1.00 21.58 89 SER A O 1
ATOM 637 N N . PHE A 1 90 ? -17.641 7.476 -16.350 1.00 20.03 90 PHE A N 1
ATOM 638 C CA . PHE A 1 90 ? -19.044 7.193 -16.670 1.00 19.96 90 PHE A CA 1
ATOM 639 C C . PHE A 1 90 ? -19.187 6.909 -18.174 1.00 25.39 90 PHE A C 1
ATOM 640 O O . PHE A 1 90 ? -19.732 5.887 -18.577 1.00 25.62 90 PHE A O 1
ATOM 648 N N . GLU A 1 91 ? -18.662 7.801 -19.003 1.00 25.61 91 GLU A N 1
ATOM 649 C CA . GLU A 1 91 ? -18.582 7.532 -20.440 1.00 25.53 91 GLU A CA 1
ATOM 650 C C . GLU A 1 91 ? -17.935 6.173 -20.786 1.00 30.86 91 GLU A C 1
ATOM 651 O O . GLU A 1 91 ? -18.364 5.508 -21.718 1.00 30.34 91 GLU A O 1
ATOM 657 N N . ASP A 1 92 ? -16.927 5.751 -20.024 1.00 31.62 92 ASP A N 1
ATOM 658 C CA . ASP A 1 92 ? -16.260 4.475 -20.296 1.00 26.57 92 ASP A CA 1
ATOM 659 C C . ASP A 1 92 ? -17.121 3.242 -20.024 1.00 30.97 92 ASP A C 1
ATOM 660 O O . ASP A 1 92 ? -16.732 2.129 -20.380 1.00 28.32 92 ASP A O 1
ATOM 665 N N . ILE A 1 93 ? -18.251 3.415 -19.341 1.00 34.06 93 ILE A N 1
ATOM 666 C CA . ILE A 1 93 ? -19.065 2.267 -18.943 1.00 29.67 93 ILE A CA 1
ATOM 667 C C . ILE A 1 93 ? -19.465 1.468 -20.180 1.00 29.91 93 ILE A C 1
ATOM 668 O O . ILE A 1 93 ? -19.517 0.234 -20.161 1.00 25.26 93 ILE A O 1
ATOM 673 N N . HIS A 1 94 ? -19.721 2.172 -21.273 1.00 29.47 94 HIS A N 1
ATOM 674 C CA . HIS A 1 94 ? -20.081 1.473 -22.497 1.00 33.99 94 HIS A CA 1
ATOM 675 C C . HIS A 1 94 ? -18.982 0.506 -22.928 1.00 27.53 94 HIS A C 1
ATOM 676 O O . HIS A 1 94 ? -19.276 -0.607 -23.373 1.00 30.98 94 HIS A O 1
ATOM 683 N N . HIS A 1 95 ? -17.721 0.926 -22.799 1.00 29.89 95 HIS A N 1
ATOM 684 C CA . HIS A 1 95 ? -16.584 0.071 -23.152 1.00 33.21 95 HIS A CA 1
ATOM 685 C C . HIS A 1 95 ? -16.614 -1.220 -22.349 1.00 30.89 95 HIS A C 1
ATOM 686 O O . HIS A 1 95 ? -16.520 -2.313 -22.903 1.00 25.20 95 HIS A O 1
ATOM 693 N N . TYR A 1 96 ? -16.762 -1.089 -21.032 1.00 27.41 96 TYR A N 1
ATOM 694 C CA . TYR A 1 96 ? -16.798 -2.258 -20.176 1.00 19.40 96 TYR A CA 1
ATOM 695 C C . TYR A 1 96 ? -17.967 -3.172 -20.438 1.00 20.57 96 TYR A C 1
ATOM 696 O O . TYR A 1 96 ? -17.807 -4.380 -20.421 1.00 25.94 96 TYR A O 1
ATOM 705 N N . ARG A 1 97 ? -19.147 -2.606 -20.651 1.00 21.76 97 ARG A N 1
ATOM 706 C CA . ARG A 1 97 ? -20.316 -3.425 -20.900 1.00 22.93 97 ARG A CA 1
ATOM 707 C C . ARG A 1 97 ? -20.138 -4.268 -22.169 1.00 24.68 97 ARG A C 1
ATOM 708 O O . ARG A 1 97 ? -20.444 -5.454 -22.184 1.00 27.64 97 ARG A O 1
ATOM 716 N N . GLU A 1 98 ? -19.626 -3.644 -23.228 1.00 26.07 98 GLU A N 1
ATOM 717 C CA . GLU A 1 98 ? -19.423 -4.365 -24.482 1.00 22.04 98 GLU A CA 1
ATOM 718 C C . GLU A 1 98 ? -18.308 -5.409 -24.379 1.00 29.12 98 GLU A C 1
ATOM 719 O O . GLU A 1 98 ? -18.409 -6.482 -24.980 1.00 30.21 98 GLU A O 1
ATOM 725 N N . GLN A 1 99 ? -17.250 -5.109 -23.630 1.00 28.78 99 GLN A N 1
ATOM 726 C CA . GLN A 1 99 ? -16.195 -6.093 -23.378 1.00 35.07 99 GLN A CA 1
ATOM 727 C C . GLN A 1 99 ? -16.741 -7.310 -22.634 1.00 29.90 99 GLN A C 1
ATOM 728 O O . GLN A 1 99 ? -16.347 -8.438 -22.910 1.00 25.22 99 GLN A O 1
ATOM 734 N N . ILE A 1 100 ? -17.640 -7.079 -21.682 1.00 31.84 100 ILE A N 1
ATOM 735 C CA . ILE A 1 100 ? -18.248 -8.181 -20.932 1.00 32.39 100 ILE A CA 1
ATOM 736 C C . ILE A 1 100 ? -19.153 -9.037 -21.817 1.00 29.67 100 ILE A C 1
ATOM 737 O O . ILE A 1 100 ? -19.119 -10.263 -21.730 1.00 26.88 100 ILE A O 1
ATOM 742 N N . LYS A 1 101 ? -19.957 -8.410 -22.667 1.00 27.80 101 LYS A N 1
ATOM 743 C CA . LYS A 1 101 ? -20.798 -9.188 -23.555 1.00 29.03 101 LYS A CA 1
ATOM 744 C C . LYS A 1 101 ? -19.892 -10.014 -24.473 1.00 26.65 101 LYS A C 1
ATOM 745 O O . LYS A 1 101 ? -20.187 -11.171 -24.750 1.00 28.18 101 LYS A O 1
ATOM 751 N N . ARG A 1 102 ? -18.785 -9.411 -24.903 1.00 23.89 102 ARG A N 1
ATOM 752 C CA . ARG A 1 102 ? -17.831 -10.098 -25.786 1.00 30.94 102 ARG A CA 1
ATOM 753 C C . ARG A 1 102 ? -17.104 -11.261 -25.098 1.00 34.25 102 ARG A C 1
ATOM 754 O O . ARG A 1 102 ? -17.045 -12.357 -25.659 1.00 31.92 102 ARG A O 1
ATOM 762 N N . VAL A 1 103 ? -16.578 -11.063 -23.885 1.00 30.51 103 VAL A N 1
ATOM 763 C CA . VAL A 1 103 ? -15.920 -12.193 -23.196 1.00 26.96 103 VAL A CA 1
ATOM 764 C C . VAL A 1 103 ? -16.905 -13.310 -22.956 1.00 30.72 103 VAL A C 1
ATOM 765 O O . VAL A 1 103 ? -16.558 -14.491 -23.025 1.00 38.20 103 VAL A O 1
ATOM 769 N N . LYS A 1 104 ? -18.147 -12.935 -22.686 1.00 26.90 104 LYS A N 1
ATOM 770 C CA . LYS A 1 104 ? -19.168 -13.890 -22.313 1.00 33.83 104 LYS A CA 1
ATOM 771 C C . LYS A 1 104 ? -19.912 -14.423 -23.541 1.00 36.94 104 LYS A C 1
ATOM 772 O O . LYS A 1 104 ? -20.683 -15.380 -23.434 1.00 41.92 104 LYS A O 1
ATOM 778 N N . ASP A 1 105 ? -19.679 -13.783 -24.690 1.00 42.39 105 ASP A N 1
ATOM 779 C CA . ASP A 1 105 ? -20.402 -14.066 -25.933 1.00 47.08 105 ASP A CA 1
ATOM 780 C C . ASP A 1 105 ? -21.903 -14.175 -25.675 1.00 46.81 105 ASP A C 1
ATOM 781 O O . ASP A 1 105 ? -22.556 -15.133 -26.084 1.00 38.41 105 ASP A O 1
ATOM 786 N N . SER A 1 106 ? -22.430 -13.194 -24.955 1.00 38.81 106 SER A N 1
ATOM 787 C CA . SER A 1 106 ? -23.842 -13.151 -24.616 1.00 38.94 106 SER A CA 1
ATOM 788 C C . SER A 1 106 ? -24.325 -11.712 -24.655 1.00 42.52 106 SER A C 1
ATOM 789 O O . SER A 1 106 ? -23.570 -10.796 -24.347 1.00 43.45 106 SER A O 1
ATOM 792 N N . GLU A 1 107 ? -25.585 -11.524 -25.030 1.00 41.60 107 GLU A N 1
ATOM 793 C CA . GLU A 1 107 ? -26.202 -10.206 -25.057 1.00 44.92 107 GLU A CA 1
ATOM 794 C C . GLU A 1 107 ? -26.831 -9.881 -23.713 1.00 41.68 107 GLU A C 1
ATOM 795 O O . GLU A 1 107 ? -27.207 -8.739 -23.455 1.00 40.36 107 GLU A O 1
ATOM 801 N N . ASP A 1 108 ? -26.931 -10.900 -22.865 1.00 36.28 108 ASP A N 1
ATOM 802 C CA . ASP A 1 108 ? -27.699 -10.822 -21.631 1.00 47.07 108 ASP A CA 1
ATOM 803 C C . ASP A 1 108 ? -26.885 -11.311 -20.419 1.00 42.42 108 ASP A C 1
ATOM 804 O O . ASP A 1 108 ? -27.195 -12.342 -19.825 1.00 48.56 108 ASP A O 1
ATOM 809 N N . VAL A 1 109 ? -25.841 -10.570 -20.067 1.00 29.55 109 VAL A N 1
ATOM 810 C CA . VAL A 1 109 ? -24.997 -10.905 -18.918 1.00 23.83 109 VAL A CA 1
ATOM 811 C C . VAL A 1 109 ? -25.461 -10.129 -17.687 1.00 24.02 109 VAL A C 1
ATOM 812 O O . VAL A 1 109 ? -25.670 -8.918 -17.778 1.00 25.48 109 VAL A O 1
ATOM 816 N N . PRO A 1 110 ? -25.618 -10.816 -16.542 1.00 23.81 110 PRO A N 1
ATOM 817 C CA . PRO A 1 110 ? -25.966 -10.133 -15.289 1.00 19.32 110 PRO A CA 1
ATOM 818 C C . PRO A 1 110 ? -24.986 -9.030 -14.994 1.00 24.46 110 PRO A C 1
ATOM 819 O O . PRO A 1 110 ? -23.778 -9.280 -14.927 1.00 18.39 110 PRO A O 1
ATOM 823 N N . MET A 1 111 ? -25.496 -7.811 -14.844 1.00 20.63 111 MET A N 1
ATOM 824 C CA . MET A 1 111 ? -24.645 -6.664 -14.532 1.00 20.46 111 MET A CA 1
ATOM 825 C C . MET A 1 111 ? -25.372 -5.678 -13.623 1.00 23.61 111 MET A C 1
ATOM 826 O O . MET A 1 111 ? -26.607 -5.623 -13.592 1.00 22.39 111 MET A O 1
ATOM 831 N N . VAL A 1 112 ? -24.599 -4.915 -12.866 1.00 18.84 112 VAL A N 1
ATOM 832 C CA . VAL A 1 112 ? -25.169 -3.794 -12.099 1.00 19.17 112 VAL A CA 1
ATOM 833 C C . VAL A 1 112 ? -24.309 -2.583 -12.321 1.00 17.70 112 VAL A C 1
ATOM 834 O O . VAL A 1 112 ? -23.077 -2.677 -12.301 1.00 19.49 112 VAL A O 1
ATOM 838 N N . LEU A 1 113 ? -24.963 -1.456 -12.595 1.00 21.34 113 LEU A N 1
ATOM 839 C CA . LEU A 1 113 ? -24.243 -0.197 -12.766 1.00 22.12 113 LEU A CA 1
ATOM 840 C C . LEU A 1 113 ? -23.968 0.387 -11.383 1.00 17.31 113 LEU A C 1
ATOM 841 O O . LEU A 1 113 ? -24.880 0.564 -10.613 1.00 19.30 113 LEU A O 1
ATOM 846 N N . VAL A 1 114 ? -22.715 0.703 -11.076 1.00 17.47 114 VAL A N 1
ATOM 847 C CA . VAL A 1 114 ? -22.413 1.245 -9.753 1.00 18.27 114 VAL A CA 1
ATOM 848 C C . VAL A 1 114 ? -21.781 2.616 -9.846 1.00 23.50 114 VAL A C 1
ATOM 849 O O . VAL A 1 114 ? -20.720 2.763 -10.453 1.00 21.28 114 VAL A O 1
ATOM 853 N N . GLY A 1 115 ? -22.415 3.607 -9.211 1.00 20.73 115 GLY A N 1
ATOM 854 C CA . GLY A 1 115 ? -21.856 4.937 -9.128 1.00 21.20 115 GLY A CA 1
ATOM 855 C C . GLY A 1 115 ? -21.196 5.126 -7.782 1.00 20.52 115 GLY A C 1
ATOM 856 O O . GLY A 1 115 ? -21.867 5.313 -6.771 1.00 20.74 115 GLY A O 1
ATOM 857 N N . ASN A 1 116 ? -19.870 5.061 -7.761 1.00 19.84 116 ASN A N 1
ATOM 858 C CA . ASN A 1 116 ? -19.151 5.093 -6.503 1.00 20.77 116 ASN A CA 1
ATOM 859 C C . ASN A 1 116 ? -18.651 6.506 -6.135 1.00 23.90 116 ASN A C 1
ATOM 860 O O . ASN A 1 116 ? -18.658 7.415 -6.977 1.00 22.14 116 ASN A O 1
ATOM 865 N N . LYS A 1 117 ? -18.231 6.648 -4.881 1.00 19.15 117 LYS A N 1
ATOM 866 C CA . LYS A 1 117 ? -17.748 7.897 -4.264 1.00 23.66 117 LYS A CA 1
ATOM 867 C C . LYS A 1 117 ? -18.886 8.887 -3.985 1.00 28.49 117 LYS A C 1
ATOM 868 O O . LYS A 1 117 ? -18.677 10.103 -4.024 1.00 23.13 117 LYS A O 1
ATOM 874 N N . CYS A 1 118 ? -20.086 8.386 -3.711 1.00 21.10 118 CYS A N 1
ATOM 875 C CA A CYS A 1 118 ? -21.222 9.289 -3.531 0.43 21.82 118 CYS A CA 1
ATOM 876 C CA B CYS A 1 118 ? -21.255 9.245 -3.510 0.57 21.58 118 CYS A CA 1
ATOM 877 C C . CYS A 1 118 ? -21.162 10.080 -2.233 1.00 27.05 118 CYS A C 1
ATOM 878 O O . CYS A 1 118 ? -22.053 10.886 -1.951 1.00 31.28 118 CYS A O 1
ATOM 883 N N . ASP A 1 119 ? -20.100 9.877 -1.459 1.00 22.77 119 ASP A N 1
ATOM 884 C CA . ASP A 1 119 ? -19.843 10.722 -0.280 1.00 25.97 119 ASP A CA 1
ATOM 885 C C . ASP A 1 119 ? -19.313 12.098 -0.693 1.00 25.21 119 ASP A C 1
ATOM 886 O O . ASP A 1 119 ? -19.267 13.010 0.127 1.00 25.08 119 ASP A O 1
ATOM 891 N N . LEU A 1 120 ? -18.913 12.247 -1.953 1.00 22.71 120 LEU A N 1
ATOM 892 C CA . LEU A 1 120 ? -18.415 13.557 -2.406 1.00 31.34 120 LEU A CA 1
ATOM 893 C C . LEU A 1 120 ? -19.559 14.477 -2.859 1.00 26.24 120 LEU A C 1
ATOM 894 O O . LEU A 1 120 ? -20.313 14.141 -3.781 1.00 31.16 120 LEU A O 1
ATOM 899 N N . PRO A 1 121 ? -19.700 15.647 -2.209 1.00 47.06 121 PRO A N 1
ATOM 900 C CA . PRO A 1 121 ? -20.804 16.542 -2.583 1.00 53.85 121 PRO A CA 1
ATOM 901 C C . PRO A 1 121 ? -20.605 17.105 -3.987 1.00 42.48 121 PRO A C 1
ATOM 902 O O . PRO A 1 121 ? -21.576 17.475 -4.649 1.00 36.75 121 PRO A O 1
ATOM 906 N N . SER A 1 122 ? -19.355 17.145 -4.439 1.00 38.73 122 SER A N 1
ATOM 907 C CA . SER A 1 122 ? -19.049 17.684 -5.750 1.00 44.57 122 SER A CA 1
ATOM 908 C C . SER A 1 122 ? -19.074 16.590 -6.822 1.00 40.01 122 SER A C 1
ATOM 909 O O . SER A 1 122 ? -18.064 15.948 -7.084 1.00 46.48 122 SER A O 1
ATOM 912 N N . ARG A 1 123 ? -20.234 16.364 -7.428 1.00 37.66 123 ARG A N 1
ATOM 913 C CA . ARG A 1 123 ? -20.327 15.338 -8.462 1.00 35.33 123 ARG A CA 1
ATOM 914 C C . ARG A 1 123 ? -20.620 15.925 -9.839 1.00 34.48 123 ARG A C 1
ATOM 915 O O . ARG A 1 123 ? -21.149 17.023 -9.967 1.00 38.76 123 ARG A O 1
ATOM 923 N N . THR A 1 124 ? -20.250 15.180 -10.867 1.00 29.38 124 THR A N 1
ATOM 924 C CA . THR A 1 124 ? -20.316 15.662 -12.236 1.00 32.27 124 THR A CA 1
ATOM 925 C C . THR A 1 124 ? -21.254 14.768 -13.023 1.00 30.23 124 THR A C 1
ATOM 926 O O . THR A 1 124 ? -21.639 15.085 -14.142 1.00 31.00 124 THR A O 1
ATOM 930 N N . VAL A 1 125 ? -21.612 13.633 -12.424 1.00 24.57 125 VAL A N 1
ATOM 931 C CA . VAL A 1 125 ? -22.617 12.743 -12.999 1.00 26.97 125 VAL A CA 1
ATOM 932 C C . VAL A 1 125 ? -23.816 12.699 -12.074 1.00 32.09 125 VAL A C 1
ATOM 933 O O . VAL A 1 125 ? -23.699 12.266 -10.925 1.00 32.10 125 VAL A O 1
ATOM 937 N N . ASP A 1 126 ? -24.970 13.149 -12.552 1.00 35.08 126 ASP A N 1
ATOM 938 C CA . ASP A 1 126 ? -26.141 13.204 -11.683 1.00 44.54 126 ASP A CA 1
ATOM 939 C C . ASP A 1 126 ? -26.858 11.853 -11.627 1.00 36.29 126 ASP A C 1
ATOM 940 O O . ASP A 1 126 ? -26.678 10.996 -12.499 1.00 30.03 126 ASP A O 1
ATOM 945 N N . THR A 1 127 ? -27.670 11.673 -10.589 1.00 32.82 127 THR A N 1
ATOM 946 C CA . THR A 1 127 ? -28.361 10.405 -10.380 1.00 38.80 127 THR A CA 1
ATOM 947 C C . THR A 1 127 ? -29.242 10.054 -11.576 1.00 34.35 127 THR A C 1
ATOM 948 O O . THR A 1 127 ? -29.245 8.913 -12.034 1.00 30.79 127 THR A O 1
ATOM 952 N N . LYS A 1 128 ? -29.957 11.041 -12.102 1.00 39.29 128 LYS A N 1
ATOM 953 C CA . LYS A 1 128 ? -30.815 10.837 -13.269 1.00 40.07 128 LYS A CA 1
ATOM 954 C C . LYS A 1 128 ? -30.045 10.384 -14.512 1.00 33.85 128 LYS A C 1
ATOM 955 O O . LYS A 1 128 ? -30.522 9.547 -15.267 1.00 36.78 128 LYS A O 1
ATOM 961 N N . GLN A 1 129 ? -28.869 10.954 -14.741 1.00 32.83 129 GLN A N 1
ATOM 962 C CA . GLN A 1 129 ? -28.029 10.549 -15.866 1.00 30.41 129 GLN A CA 1
ATOM 963 C C . GLN A 1 129 ? -27.686 9.062 -15.798 1.00 27.47 129 GLN A C 1
ATOM 964 O O . GLN A 1 129 ? -27.751 8.332 -16.793 1.00 27.42 129 GLN 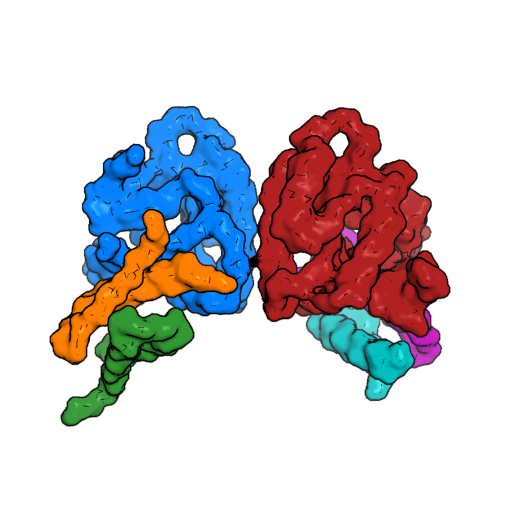A O 1
ATOM 970 N N . ALA A 1 130 ? -27.329 8.627 -14.596 1.00 22.50 130 ALA A N 1
ATOM 971 C CA . ALA A 1 130 ? -26.934 7.238 -14.371 1.00 26.88 130 ALA A CA 1
ATOM 972 C C . ALA A 1 130 ? -28.143 6.304 -14.418 1.00 33.11 130 ALA A C 1
ATOM 973 O O . ALA A 1 130 ? -28.077 5.210 -15.004 1.00 31.11 130 ALA A O 1
ATOM 975 N N . GLN A 1 131 ? -29.235 6.721 -13.781 1.00 31.41 131 GLN A N 1
ATOM 976 C CA . GLN A 1 131 ? -30.464 5.928 -13.816 1.00 37.35 131 GLN A CA 1
ATOM 977 C C . GLN A 1 131 ? -30.929 5.750 -15.259 1.00 36.19 131 GLN A C 1
ATOM 978 O O . GLN A 1 131 ? -31.405 4.682 -15.638 1.00 30.52 131 GLN A O 1
ATOM 984 N N . ASP A 1 132 ? -30.785 6.806 -16.060 1.00 36.53 132 ASP A N 1
ATOM 985 C CA . ASP A 1 132 ? -31.163 6.755 -17.472 1.00 39.64 132 ASP A CA 1
ATOM 986 C C . ASP A 1 132 ? -30.365 5.714 -18.235 1.00 30.83 132 ASP A C 1
ATOM 987 O O . ASP A 1 132 ? -30.922 4.917 -18.987 1.00 37.87 132 ASP A O 1
ATOM 992 N N . LEU A 1 133 ? -29.048 5.747 -18.065 1.00 29.34 133 LEU A N 1
ATOM 993 C CA . LEU A 1 133 ? -28.166 4.790 -18.723 1.00 27.84 133 LEU A CA 1
ATOM 994 C C . LEU A 1 133 ? -28.503 3.353 -18.322 1.00 28.73 133 LEU A C 1
ATOM 995 O O . LEU A 1 133 ? -28.697 2.486 -19.174 1.00 29.64 133 LEU A O 1
ATOM 1000 N N . ALA A 1 134 ? -28.574 3.110 -17.015 1.00 24.45 134 ALA A N 1
ATOM 1001 C CA . ALA A 1 134 ? -28.967 1.790 -16.514 1.00 26.41 134 ALA A CA 1
ATOM 1002 C C . ALA A 1 134 ? -30.309 1.333 -17.106 1.00 32.70 134 ALA A C 1
ATOM 1003 O O . ALA A 1 134 ? -30.471 0.163 -17.465 1.00 31.77 134 ALA A O 1
ATOM 1005 N N . ARG A 1 135 ? -31.266 2.260 -17.200 1.00 37.23 135 ARG A N 1
ATOM 1006 C CA . ARG A 1 135 ? -32.577 1.957 -17.789 1.00 42.27 135 ARG A CA 1
ATOM 1007 C C . ARG A 1 135 ? -32.436 1.443 -19.213 1.00 36.72 135 ARG A C 1
ATOM 1008 O O . ARG A 1 135 ? -33.059 0.453 -19.580 1.00 38.87 135 ARG A O 1
ATOM 1016 N N . SER A 1 136 ? -31.612 2.116 -20.012 1.00 43.80 136 SER A N 1
ATOM 1017 C CA . SER A 1 1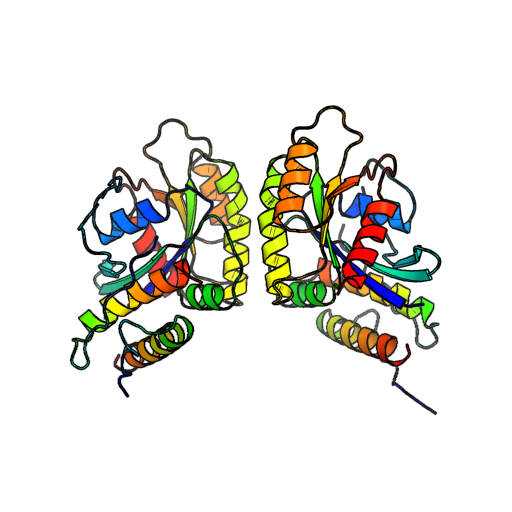36 ? -31.417 1.711 -21.408 1.00 46.34 136 SER A CA 1
ATOM 1018 C C . SER A 1 136 ? -30.767 0.326 -21.494 1.00 44.03 136 SER A C 1
ATOM 1019 O O . SER A 1 136 ? -31.048 -0.435 -22.419 1.00 46.93 136 SER A O 1
ATOM 1022 N N . TYR A 1 137 ? -29.916 0.000 -20.519 1.00 36.21 137 TYR A N 1
ATOM 1023 C CA . TYR A 1 137 ? -29.271 -1.316 -20.445 1.00 35.85 137 TYR A CA 1
ATOM 1024 C C . TYR A 1 137 ? -30.181 -2.407 -19.872 1.00 37.98 137 TYR A C 1
ATOM 1025 O O . TYR A 1 137 ? -29.880 -3.603 -19.986 1.00 33.67 137 TYR A O 1
ATOM 1034 N N . GLY A 1 138 ? -31.275 -1.998 -19.232 1.00 30.31 138 GLY A N 1
ATOM 1035 C CA . GLY A 1 138 ? -32.120 -2.932 -18.513 1.00 30.29 138 GLY A CA 1
ATOM 1036 C C . GLY A 1 138 ? -31.463 -3.522 -17.268 1.00 32.01 138 GLY A C 1
ATOM 1037 O O . GLY A 1 138 ? -31.737 -4.671 -16.888 1.00 28.18 138 GLY A O 1
ATOM 1038 N N . ILE A 1 139 ? -30.594 -2.741 -16.624 1.00 30.92 139 ILE A N 1
ATOM 1039 C CA . ILE A 1 139 ? -29.897 -3.212 -15.428 1.00 27.73 139 ILE A CA 1
ATOM 1040 C C . ILE A 1 139 ? -30.082 -2.247 -14.259 1.00 25.46 139 ILE A C 1
ATOM 1041 O O . ILE A 1 139 ? -30.390 -1.066 -14.451 1.00 23.64 139 ILE A O 1
ATOM 1046 N N . PRO A 1 140 ? -29.910 -2.747 -13.028 1.00 22.20 140 PRO A N 1
ATOM 1047 C CA . PRO A 1 140 ? -30.034 -1.841 -11.881 1.00 21.21 140 PRO A CA 1
ATOM 1048 C C . PRO A 1 140 ? -28.914 -0.824 -11.754 1.00 20.36 140 PRO A C 1
ATOM 1049 O O . PRO A 1 140 ? -27.788 -1.103 -12.150 1.00 22.77 140 PRO A O 1
ATOM 1053 N N . PHE A 1 141 ? -29.226 0.320 -11.143 1.00 19.77 141 PHE A N 1
ATOM 1054 C CA . PHE A 1 141 ? -28.209 1.306 -10.749 1.00 18.58 141 PHE A CA 1
ATOM 1055 C C . PHE A 1 141 ? -28.200 1.435 -9.207 1.00 23.52 141 PHE A C 1
ATOM 1056 O O . PHE A 1 141 ? -29.248 1.600 -8.578 1.00 27.33 141 PHE A O 1
ATOM 1064 N N . ILE A 1 142 ? -27.010 1.333 -8.617 1.00 17.97 142 ILE A N 1
ATOM 1065 C CA . ILE A 1 142 ? -26.810 1.469 -7.166 1.00 20.50 142 ILE A CA 1
ATOM 1066 C C . ILE A 1 142 ? -25.715 2.524 -6.906 1.00 25.36 142 ILE A C 1
ATOM 1067 O O . ILE A 1 142 ? -24.639 2.435 -7.483 1.00 22.97 142 ILE A O 1
ATOM 1072 N N . GLU A 1 143 ? -25.982 3.510 -6.046 1.00 21.85 143 GLU A N 1
ATOM 1073 C CA . GLU A 1 143 ? -24.934 4.452 -5.631 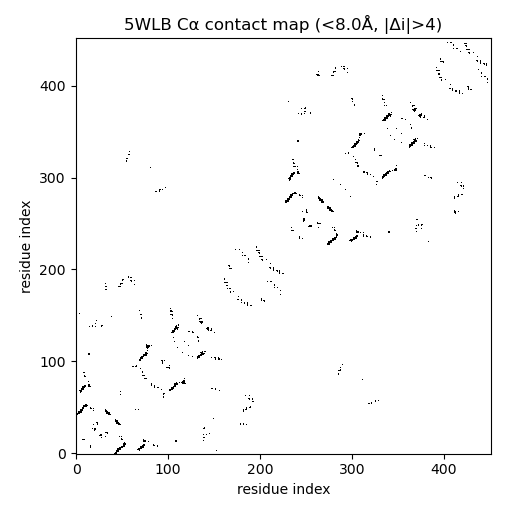1.00 20.29 143 GLU A CA 1
ATOM 1074 C C . GLU A 1 143 ? -24.196 3.924 -4.413 1.00 23.56 143 GLU A C 1
ATOM 1075 O O . GLU A 1 143 ? -24.808 3.417 -3.480 1.00 24.16 143 GLU A O 1
ATOM 1081 N N . THR A 1 144 ? -22.870 4.037 -4.421 1.00 24.37 144 THR A N 1
ATOM 1082 C CA . THR A 1 144 ? -22.074 3.502 -3.322 1.00 22.58 144 THR A CA 1
ATOM 1083 C C . THR A 1 144 ? -21.056 4.525 -2.843 1.00 25.60 144 THR A C 1
ATOM 1084 O O . THR A 1 144 ? -20.693 5.438 -3.577 1.00 19.82 144 THR A O 1
ATOM 1088 N N . SER A 1 145 ? -20.596 4.353 -1.616 1.00 18.85 145 SER A N 1
ATOM 1089 C CA . SER A 1 145 ? -19.367 4.980 -1.163 1.00 20.70 145 SER A CA 1
ATOM 1090 C C . SER A 1 145 ? -18.524 3.943 -0.452 1.00 22.56 145 SER A C 1
ATOM 1091 O O . SER A 1 145 ? -18.911 3.476 0.632 1.00 23.78 145 SER A O 1
ATOM 1094 N N . ALA A 1 146 ? -17.368 3.594 -1.022 1.00 22.16 146 ALA A N 1
ATOM 1095 C CA . ALA A 1 146 ? -16.477 2.661 -0.326 1.00 20.51 146 ALA A CA 1
ATOM 1096 C C . ALA A 1 146 ? -16.060 3.297 1.010 1.00 22.15 146 ALA A C 1
ATOM 1097 O O . ALA A 1 146 ? -15.805 2.609 1.993 1.00 21.43 146 ALA A O 1
ATOM 1099 N N . LYS A 1 147 ? -16.025 4.627 1.026 1.00 21.28 147 LYS A N 1
ATOM 1100 C CA . LYS A 1 147 ? -15.612 5.386 2.194 1.00 29.78 147 LYS A CA 1
ATOM 1101 C C . LYS A 1 147 ? -16.557 5.240 3.383 1.00 29.00 147 LYS A C 1
ATOM 1102 O O . LYS A 1 147 ? -16.098 5.007 4.501 1.00 28.13 147 LYS A O 1
ATOM 1108 N N . THR A 1 148 ? -17.864 5.392 3.162 1.00 22.52 148 THR A N 1
ATOM 1109 C CA . THR A 1 148 ? -18.822 5.379 4.283 1.00 26.93 148 THR A CA 1
ATOM 1110 C C . THR A 1 148 ? -19.520 4.034 4.414 1.00 22.13 148 THR A C 1
ATOM 1111 O O . THR A 1 148 ? -20.211 3.779 5.406 1.00 21.69 148 THR A O 1
ATOM 1115 N N . ARG A 1 149 ? -19.317 3.207 3.384 1.00 22.01 149 ARG A N 1
ATOM 1116 C CA . ARG A 1 149 ? -19.896 1.863 3.213 1.00 20.05 149 ARG A CA 1
ATOM 1117 C C . ARG A 1 149 ? -21.356 1.940 2.709 1.00 21.61 149 ARG A C 1
ATOM 1118 O O . ARG A 1 149 ? -22.017 0.912 2.513 1.00 22.26 149 ARG A O 1
ATOM 1126 N N . GLN A 1 150 ? -21.832 3.149 2.451 1.00 18.89 150 GLN A N 1
ATOM 1127 C CA . GLN A 1 150 ? -23.156 3.329 1.837 1.00 24.58 150 GLN A CA 1
ATOM 1128 C C . GLN A 1 150 ? -23.314 2.490 0.556 1.00 24.29 150 GLN A C 1
ATOM 1129 O O . GLN A 1 150 ? -22.500 2.619 -0.329 1.00 20.33 150 GLN A O 1
ATOM 1135 N N . GLY A 1 151 ? -24.353 1.646 0.487 1.00 20.37 151 GLY A N 1
ATOM 1136 C CA . GLY A 1 151 ? -24.654 0.857 -0.711 1.00 20.92 151 GLY A CA 1
ATOM 1137 C C . GLY A 1 151 ? -23.709 -0.272 -1.099 1.00 16.61 151 GLY A C 1
ATOM 1138 O O . GLY A 1 151 ? -23.897 -0.921 -2.148 1.00 19.92 151 GLY A O 1
ATOM 1139 N N . VAL A 1 152 ? -22.668 -0.509 -0.314 1.00 18.41 152 VAL A N 1
ATOM 1140 C CA . VAL A 1 152 ? -21.679 -1.510 -0.729 1.00 16.00 152 VAL A CA 1
ATOM 1141 C C . VAL A 1 152 ? -22.296 -2.922 -0.741 1.00 19.19 152 VAL A C 1
ATOM 1142 O O . VAL A 1 152 ? -22.252 -3.616 -1.765 1.00 21.28 152 VAL A O 1
ATOM 1146 N N . ASP A 1 153 ? -22.846 -3.359 0.387 1.00 20.23 153 ASP A N 1
ATOM 1147 C CA . ASP A 1 153 ? -23.593 -4.646 0.403 1.00 21.50 153 ASP A CA 1
ATOM 1148 C C . ASP A 1 153 ? -24.697 -4.681 -0.658 1.00 19.93 153 ASP A C 1
ATOM 1149 O O . ASP A 1 153 ? -24.869 -5.679 -1.373 1.00 20.50 153 ASP A O 1
ATOM 1154 N N . ASP A 1 154 ? -25.420 -3.571 -0.782 1.00 22.42 154 ASP A N 1
ATOM 1155 C CA . ASP A 1 154 ? -26.524 -3.470 -1.726 1.00 21.09 154 ASP A CA 1
ATOM 1156 C C . ASP A 1 154 ? -26.063 -3.706 -3.160 1.00 22.52 154 ASP A C 1
ATOM 1157 O O . ASP A 1 154 ? -26.722 -4.408 -3.919 1.00 18.72 154 ASP A O 1
ATOM 1162 N N . ALA A 1 155 ? -24.901 -3.166 -3.531 1.00 19.80 155 ALA A N 1
ATOM 1163 C CA . ALA A 1 155 ? -24.427 -3.343 -4.890 1.00 20.17 155 ALA A CA 1
ATOM 1164 C C . ALA A 1 155 ? -24.146 -4.808 -5.164 1.00 21.08 155 ALA A C 1
ATOM 1165 O O . ALA A 1 155 ? -24.532 -5.325 -6.202 1.00 17.75 155 ALA A O 1
ATOM 1167 N N . PHE A 1 156 ? -23.456 -5.469 -4.236 1.00 19.67 156 PHE A N 1
ATOM 1168 C CA . PHE A 1 156 ? -23.087 -6.859 -4.471 1.00 19.65 156 PHE A CA 1
ATOM 1169 C C . PHE A 1 156 ? -24.294 -7.790 -4.364 1.00 18.99 156 PHE A C 1
ATOM 1170 O O . PHE A 1 156 ? -24.418 -8.734 -5.157 1.00 18.72 156 PHE A O 1
ATOM 1178 N N . TYR A 1 157 ? -25.160 -7.547 -3.383 1.00 17.64 157 TYR A N 1
ATOM 1179 C CA . TYR A 1 157 ? -26.358 -8.395 -3.232 1.00 21.00 157 TYR A CA 1
ATOM 1180 C C . TYR A 1 157 ? -27.270 -8.236 -4.438 1.00 21.70 157 TYR A C 1
ATOM 1181 O O . TYR A 1 157 ? -27.871 -9.200 -4.896 1.00 20.56 157 TYR A O 1
ATOM 1190 N N . THR A 1 158 ? -27.387 -7.004 -4.933 1.00 18.61 158 THR A N 1
ATOM 1191 C CA . THR A 1 158 ? -28.239 -6.743 -6.075 1.00 17.54 158 THR A CA 1
ATOM 1192 C C . THR A 1 158 ? -27.689 -7.491 -7.304 1.00 17.53 158 THR A C 1
ATOM 1193 O O . THR A 1 158 ? -28.453 -8.016 -8.103 1.00 19.53 158 THR A O 1
ATOM 1197 N N . LEU A 1 159 ? -26.364 -7.554 -7.436 1.00 17.04 159 LEU A N 1
ATOM 1198 C CA . LEU A 1 159 ? -25.758 -8.317 -8.515 1.00 16.11 159 LEU A CA 1
ATOM 1199 C C . LEU A 1 159 ? -26.110 -9.799 -8.400 1.00 16.75 159 LEU A C 1
ATOM 1200 O O . LEU A 1 159 ? -26.378 -10.444 -9.399 1.00 18.56 159 LEU A O 1
ATOM 1205 N N . VAL A 1 160 ? -26.157 -10.326 -7.170 1.00 15.56 160 VAL A N 1
ATOM 1206 C CA . VAL A 1 160 ? -26.491 -11.713 -6.995 1.00 16.65 160 VAL A CA 1
ATOM 1207 C C . VAL A 1 160 ? -27.950 -11.946 -7.386 1.00 19.69 160 VAL A C 1
ATOM 1208 O O . VAL A 1 160 ? -28.269 -12.940 -8.041 1.00 19.44 160 VAL A O 1
ATOM 1212 N N . ARG A 1 161 ? -28.813 -10.994 -7.061 1.00 17.34 161 ARG A N 1
ATOM 1213 C CA . ARG A 1 161 ? -30.211 -11.100 -7.482 1.00 17.79 161 ARG A CA 1
ATOM 1214 C C . ARG A 1 161 ? -30.334 -11.034 -8.996 1.00 21.77 161 ARG A C 1
ATOM 1215 O O . ARG A 1 161 ? -31.202 -11.699 -9.596 1.00 19.40 161 ARG A O 1
ATOM 1223 N N . GLU A 1 162 ? -29.480 -10.216 -9.606 1.00 18.98 162 GLU A N 1
ATOM 1224 C CA . GLU A 1 162 ? -29.470 -10.122 -11.062 1.00 14.76 162 GLU A CA 1
ATOM 1225 C C . GLU A 1 162 ? -29.060 -11.448 -11.688 1.00 21.54 162 GLU A C 1
ATOM 1226 O O . GLU A 1 162 ? -29.625 -11.834 -12.718 1.00 24.09 162 GLU A O 1
ATOM 1232 N N . ILE A 1 163 ? -28.050 -12.112 -11.117 1.00 21.61 163 ILE A N 1
ATOM 1233 C CA . ILE A 1 163 ? -27.576 -13.399 -11.649 1.00 22.08 163 ILE A CA 1
ATOM 1234 C C . ILE A 1 163 ? -28.704 -14.430 -11.589 1.00 27.80 163 ILE A C 1
ATOM 1235 O O . ILE A 1 163 ? -28.873 -15.292 -12.483 1.00 23.28 163 ILE A O 1
ATOM 1240 N N . ARG A 1 164 ? -29.482 -14.334 -10.525 1.00 23.80 164 ARG A N 1
ATOM 1241 C CA . ARG A 1 164 ? -30.579 -15.270 -10.280 1.00 22.88 164 ARG A CA 1
ATOM 1242 C C . ARG A 1 164 ? -31.835 -14.974 -11.106 1.00 27.46 164 ARG A C 1
ATOM 1243 O O . ARG A 1 164 ? -32.806 -15.732 -11.065 1.00 35.72 164 ARG A O 1
ATOM 1251 N N . LYS A 1 165 ? -31.805 -13.898 -11.890 1.00 27.89 165 LYS A N 1
ATOM 1252 C CA . LYS A 1 165 ? -32.868 -13.609 -12.853 1.00 26.07 165 LYS A CA 1
ATOM 1253 C C . LYS A 1 165 ? -32.676 -14.389 -14.145 1.00 33.51 165 LYS A C 1
ATOM 1254 O O . LYS A 1 165 ? -33.523 -14.346 -15.039 1.00 30.15 165 LYS A O 1
ATOM 1260 N N . HIS A 1 166 ? -31.536 -15.055 -14.245 1.00 35.59 166 HIS A N 1
ATOM 1261 C CA . HIS A 1 166 ? -31.181 -15.842 -15.414 1.00 49.26 166 HIS A CA 1
ATOM 1262 C C . HIS A 1 166 ? -31.832 -17.217 -15.348 1.00 49.77 166 HIS A C 1
ATOM 1263 O O . HIS A 1 166 ? -31.757 -17.896 -14.321 1.00 40.30 166 HIS A O 1
ATOM 1270 N N . SER B 2 1 ? 6.653 -3.473 -4.415 1.00 31.31 0 SER B N 1
ATOM 1271 C CA . SER B 2 1 ? 5.386 -3.618 -5.115 1.00 34.64 0 SER B CA 1
ATOM 1272 C C . SER B 2 1 ? 5.250 -5.001 -5.752 1.00 36.40 0 SER B C 1
ATOM 1273 O O . SER B 2 1 ? 6.175 -5.817 -5.710 1.00 28.65 0 SER B O 1
ATOM 1276 N N . GLY B 2 2 ? 4.083 -5.259 -6.333 1.00 39.77 1 GLY B N 1
ATOM 1277 C CA . GLY B 2 2 ? 3.865 -6.476 -7.089 1.00 37.67 1 GLY B CA 1
ATOM 1278 C C . GLY B 2 2 ? 2.907 -7.400 -6.380 1.00 38.30 1 GLY B C 1
ATOM 1279 O O . GLY B 2 2 ? 2.823 -7.389 -5.153 1.00 30.61 1 GLY B O 1
ATOM 1280 N N . PRO B 2 3 ? 2.191 -8.224 -7.153 1.00 41.42 2 PRO B N 1
ATOM 1281 C CA . PRO B 2 3 ? 1.161 -9.124 -6.626 1.00 37.45 2 PRO B CA 1
ATOM 1282 C C . PRO B 2 3 ? 1.757 -10.196 -5.704 1.00 34.51 2 PRO B C 1
ATOM 1283 O O . PRO B 2 3 ? 2.822 -10.748 -6.015 1.00 31.16 2 PRO B O 1
ATOM 1287 N N . ARG B 2 4 ? 1.090 -10.465 -4.582 1.00 31.18 3 ARG B N 1
ATOM 1288 C CA . ARG B 2 4 ? 1.502 -11.548 -3.687 1.00 29.09 3 ARG B CA 1
ATOM 1289 C C . ARG B 2 4 ? 0.939 -12.873 -4.183 1.00 23.21 3 ARG B C 1
ATOM 1290 O O . ARG B 2 4 ? -0.276 -13.050 -4.294 1.00 22.60 3 ARG B O 1
ATOM 1298 N N . ARG B 2 5 ? 1.824 -13.799 -4.502 1.00 25.86 4 ARG B N 1
ATOM 1299 C CA . ARG B 2 5 ? 1.364 -15.120 -4.877 1.00 24.89 4 ARG B CA 1
ATOM 1300 C C . ARG B 2 5 ? 0.857 -15.810 -3.629 1.00 25.82 4 ARG B C 1
ATOM 1301 O O . ARG B 2 5 ? 1.573 -15.910 -2.641 1.00 23.56 4 ARG B O 1
ATOM 1309 N N . PRO B 2 6 ? -0.391 -16.286 -3.663 1.00 23.69 5 PRO B N 1
ATOM 1310 C CA . PRO B 2 6 ? -0.893 -17.040 -2.514 1.00 22.69 5 PRO B CA 1
ATOM 1311 C C . PRO B 2 6 ? -0.094 -18.310 -2.290 1.00 24.39 5 PRO B C 1
ATOM 1312 O O . PRO B 2 6 ? 0.298 -18.958 -3.240 1.00 23.64 5 PRO B O 1
ATOM 1316 N N . ARG B 2 7 ? 0.153 -18.665 -1.040 1.00 23.47 6 ARG B N 1
ATOM 1317 C CA . ARG B 2 7 ? 0.906 -19.882 -0.796 1.00 26.51 6 ARG B CA 1
ATOM 1318 C C . ARG B 2 7 ? 0.011 -21.088 -1.023 1.00 28.71 6 ARG B C 1
ATOM 1319 O O . ARG B 2 7 ? -1.189 -21.026 -0.738 1.00 28.47 6 ARG B O 1
ATOM 1327 N N . SEC B 2 8 ? 0.602 -22.153 -1.565 1.00 31.38 7 SEC B N 1
ATOM 1328 C CA . SEC B 2 8 ? -0.052 -23.425 -1.763 1.00 39.06 7 SEC B CA 1
ATOM 1331 C C . SEC B 2 8 ? -0.831 -23.778 -0.555 1.00 37.53 7 SEC B C 1
ATOM 1332 O O . SEC B 2 8 ? -0.310 -23.653 0.586 1.00 33.50 7 SEC B O 1
ATOM 1333 N N . PRO B 2 9 ? -2.077 -24.233 -0.738 1.00 43.82 8 PRO B N 1
ATOM 1334 C CA . PRO B 2 9 ? -2.983 -24.504 0.392 1.00 43.50 8 PRO B CA 1
ATOM 1335 C C . PRO B 2 9 ? -2.591 -25.713 1.259 1.00 47.04 8 PRO B C 1
ATOM 1336 O O . PRO B 2 9 ? -3.022 -25.804 2.410 1.00 51.75 8 PRO B O 1
ATOM 1340 N N . GLY B 2 10 ? -1.788 -26.624 0.724 1.00 43.95 9 GLY B N 1
ATOM 1341 C CA . GLY B 2 10 ? -1.416 -27.812 1.476 1.00 51.57 9 GLY B CA 1
ATOM 1342 C C . GLY B 2 10 ? -2.289 -29.002 1.121 1.00 50.00 9 GLY B C 1
ATOM 1343 O O . GLY B 2 10 ? -3.480 -28.850 0.867 1.00 40.14 9 GLY B O 1
ATOM 1344 N N . ASP B 2 11 ? -1.699 -30.192 1.106 1.00 59.92 10 ASP B N 1
ATOM 1345 C CA . ASP B 2 11 ? -2.393 -31.378 0.614 1.00 61.35 10 ASP B CA 1
ATOM 1346 C C . ASP B 2 11 ? -3.597 -31.778 1.476 1.00 52.68 10 ASP B C 1
ATOM 1347 O O . ASP B 2 11 ? -4.545 -32.376 0.972 1.00 52.91 10 ASP B O 1
ATOM 1352 N N . GLN B 2 12 ? -3.579 -31.427 2.758 1.00 49.50 11 GLN B N 1
ATOM 1353 C CA . GLN B 2 12 ? -4.704 -31.760 3.636 1.00 50.01 11 GLN B CA 1
ATOM 1354 C C . GLN B 2 12 ? -5.587 -30.555 3.977 1.00 43.84 11 GLN B C 1
ATOM 1355 O O . GLN B 2 12 ? -6.281 -30.554 4.993 1.00 37.09 11 GLN B O 1
ATOM 1361 N N . ALA B 2 13 ? -5.562 -29.534 3.127 1.00 31.55 12 ALA B N 1
ATOM 1362 C CA . ALA B 2 13 ? -6.411 -28.368 3.326 1.00 26.77 12 ALA B CA 1
ATOM 1363 C C . ALA B 2 13 ? -7.879 -28.720 3.283 1.00 27.49 12 ALA B C 1
ATOM 1364 O O . ALA B 2 13 ? -8.291 -29.630 2.559 1.00 30.68 12 ALA B O 1
ATOM 1366 N N . SER B 2 14 ? -8.663 -27.977 4.056 1.00 28.57 13 SER B N 1
ATOM 1367 C CA . SER B 2 14 ? -10.123 -28.088 4.038 1.00 30.47 13 SER B CA 1
ATOM 1368 C C . SER B 2 14 ? -10.700 -27.504 2.754 1.00 31.31 13 SER B C 1
ATOM 1369 O O . SER B 2 14 ? -10.029 -26.736 2.047 1.00 26.37 13 SER B O 1
ATOM 1372 N N . LEU B 2 15 ? -11.942 -27.861 2.452 1.00 27.24 14 LEU B N 1
ATOM 1373 C CA . LEU B 2 15 ? -12.597 -27.306 1.267 1.00 28.51 14 LEU B CA 1
ATOM 1374 C C . LEU B 2 15 ? -12.704 -25.794 1.373 1.00 27.50 14 LEU B C 1
ATOM 1375 O O . LEU B 2 15 ? -12.511 -25.089 0.387 1.00 23.25 14 LEU B O 1
ATOM 1380 N N . GLU B 2 16 ? -13.004 -25.289 2.567 1.00 23.47 15 GLU B N 1
ATOM 1381 C CA . GLU B 2 16 ? -13.067 -23.835 2.731 1.00 21.33 15 GLU B CA 1
ATOM 1382 C C . GLU B 2 16 ? -11.693 -23.194 2.507 1.00 19.59 15 GLU B C 1
ATOM 1383 O O . GLU B 2 16 ? -11.607 -22.087 1.977 1.00 22.42 15 GLU B O 1
ATOM 1389 N N . GLU B 2 17 ? -10.614 -23.856 2.923 1.00 17.26 16 GLU B N 1
ATOM 1390 C CA . GLU B 2 17 ? -9.290 -23.284 2.698 1.00 18.92 16 GLU B CA 1
ATOM 1391 C C . GLU B 2 17 ? -8.964 -23.263 1.201 1.00 23.62 16 GLU B C 1
ATOM 1392 O O . GLU B 2 17 ? -8.355 -22.308 0.685 1.00 20.38 16 GLU B O 1
ATOM 1398 N N . LEU B 2 18 ? -9.354 -24.333 0.525 1.00 17.68 17 LEU B N 1
ATOM 1399 C CA . LEU B 2 18 ? -9.174 -24.394 -0.937 1.00 18.57 17 LEU B CA 1
ATOM 1400 C C . LEU B 2 18 ? -9.984 -23.314 -1.645 1.00 19.57 17 LEU B C 1
ATOM 1401 O O . LEU B 2 18 ? -9.513 -22.717 -2.610 1.00 20.24 17 LEU B O 1
ATOM 1406 N N . HIS B 2 19 ? -11.226 -23.128 -1.216 1.00 19.53 18 HIS B N 1
ATOM 1407 C CA . HIS B 2 19 ? -12.038 -22.060 -1.775 1.00 17.92 18 HIS B CA 1
ATOM 1408 C C . HIS B 2 19 ? -11.377 -20.686 -1.572 1.00 18.91 18 HIS B C 1
ATOM 1409 O O . HIS B 2 19 ? -11.333 -19.861 -2.489 1.00 19.71 18 HIS B O 1
ATOM 1416 N N . GLU B 2 20 ? -10.897 -20.432 -0.361 1.00 20.39 19 GLU B N 1
ATOM 1417 C CA . GLU B 2 20 ? -10.223 -19.161 -0.078 1.00 18.12 19 GLU B CA 1
ATOM 1418 C C . GLU B 2 20 ? -8.985 -19.017 -0.967 1.00 25.63 19 GLU B C 1
ATOM 1419 O O . GLU B 2 20 ? -8.731 -17.948 -1.577 1.00 23.06 19 GLU B O 1
ATOM 1425 N N . TYR B 2 21 ? -8.237 -20.105 -1.083 1.00 21.66 20 TYR B N 1
ATOM 1426 C CA . TYR B 2 21 ? -7.041 -20.067 -1.890 1.00 19.72 20 TYR B CA 1
ATOM 1427 C C . TYR B 2 21 ? -7.426 -19.814 -3.349 1.00 20.04 20 TYR B C 1
ATOM 1428 O O . TYR B 2 21 ? -6.775 -19.012 -4.027 1.00 19.34 20 TYR B O 1
ATOM 1437 N N . TRP B 2 22 ? -8.506 -20.455 -3.822 1.00 17.39 21 TRP B N 1
ATOM 1438 C CA . TRP B 2 22 ? -8.846 -20.364 -5.251 1.00 17.56 21 TRP B CA 1
ATOM 1439 C C . TRP B 2 22 ? -9.193 -18.920 -5.632 1.00 15.68 21 TRP B C 1
ATOM 1440 O O . TRP B 2 22 ? -8.761 -18.415 -6.682 1.00 15.69 21 TRP B O 1
ATOM 1451 N N . ALA B 2 23 ? -9.955 -18.245 -4.780 1.00 16.78 22 ALA B N 1
ATOM 1452 C CA . ALA B 2 23 ? -10.318 -16.854 -5.068 1.00 16.49 22 ALA B CA 1
ATOM 1453 C C . ALA B 2 23 ? -9.072 -15.956 -5.114 1.00 19.91 22 ALA B C 1
ATOM 1454 O O . ALA B 2 23 ? -8.996 -15.012 -5.919 1.00 17.38 22 ALA B O 1
ATOM 1456 N N . ARG B 2 24 ? -8.110 -16.227 -4.233 1.00 17.51 23 ARG B N 1
ATOM 1457 C CA . ARG B 2 24 ? -6.838 -15.485 -4.245 1.00 15.31 23 ARG B CA 1
ATOM 1458 C C . ARG B 2 24 ? -6.036 -15.784 -5.523 1.00 20.01 23 ARG B C 1
ATOM 1459 O O . ARG B 2 24 ? -5.459 -14.885 -6.135 1.00 18.63 23 ARG B O 1
ATOM 1467 N N . LEU B 2 25 ? -6.001 -17.052 -5.922 1.00 17.67 24 LEU B N 1
ATOM 1468 C CA . LEU B 2 25 ? -5.300 -17.441 -7.148 1.00 19.10 24 LEU B CA 1
ATOM 1469 C C . LEU B 2 25 ? -5.936 -16.814 -8.399 1.00 15.94 24 LEU B C 1
ATOM 1470 O O . LEU B 2 25 ? -5.238 -16.334 -9.295 1.00 16.11 24 LEU B O 1
ATOM 1475 N N . TRP B 2 26 ? -7.262 -16.784 -8.463 1.00 16.72 25 TRP B N 1
ATOM 1476 C CA . TRP B 2 26 ? -7.967 -16.097 -9.534 1.00 13.04 25 TRP B CA 1
ATOM 1477 C C . TRP B 2 26 ? -7.469 -14.650 -9.694 1.00 13.09 25 TRP B C 1
ATOM 1478 O O . TRP B 2 26 ? -7.192 -14.191 -10.796 1.00 16.88 25 TRP B O 1
ATOM 1489 N N . ASN B 2 27 ? -7.379 -13.918 -8.591 1.00 13.08 26 ASN B N 1
ATOM 1490 C CA . ASN B 2 27 ? -6.965 -12.532 -8.650 1.00 14.34 26 ASN B CA 1
ATOM 1491 C C . ASN B 2 27 ? -5.476 -12.390 -8.959 1.00 17.49 26 ASN B C 1
ATOM 1492 O O . ASN B 2 27 ? -5.063 -11.503 -9.713 1.00 19.43 26 ASN B O 1
ATOM 1497 N N . TYR B 2 28 ? -4.668 -13.255 -8.371 1.00 14.90 27 TYR B N 1
ATOM 1498 C CA . TYR B 2 28 ? -3.223 -13.233 -8.632 1.00 15.86 27 TYR B CA 1
ATOM 1499 C C . TYR B 2 28 ? -2.903 -13.451 -10.113 1.00 19.16 27 TYR B C 1
ATOM 1500 O O . TYR B 2 28 ? -2.110 -12.718 -10.712 1.00 19.93 27 TYR B O 1
ATOM 1509 N N . LEU B 2 29 ? -3.474 -14.516 -10.665 1.00 16.49 28 LEU B N 1
ATOM 1510 C CA . LEU B 2 29 ? -3.251 -14.827 -12.085 1.00 17.36 28 LEU B CA 1
ATOM 1511 C C . LEU B 2 29 ? -3.764 -13.696 -12.990 1.00 18.90 28 LEU B C 1
ATOM 1512 O O . LEU B 2 29 ? -3.139 -13.360 -14.003 1.00 19.45 28 LEU B O 1
ATOM 1517 N N . TYR B 2 30 ? -4.916 -13.126 -12.658 1.00 19.84 29 TYR B N 1
ATOM 1518 C CA . TYR B 2 30 ? -5.424 -11.998 -13.418 1.00 23.46 29 TYR B CA 1
ATOM 1519 C C . TYR B 2 30 ? -4.391 -10.857 -13.419 1.00 26.61 29 TYR B C 1
ATOM 1520 O O . TYR B 2 30 ? -4.132 -10.230 -14.458 1.00 19.63 29 TYR B O 1
ATOM 1529 N N . ARG B 2 31 ? -3.827 -10.579 -12.244 1.00 23.62 30 ARG B N 1
ATOM 1530 C CA . ARG B 2 31 ? -2.887 -9.466 -12.100 1.00 22.11 30 ARG B CA 1
ATOM 153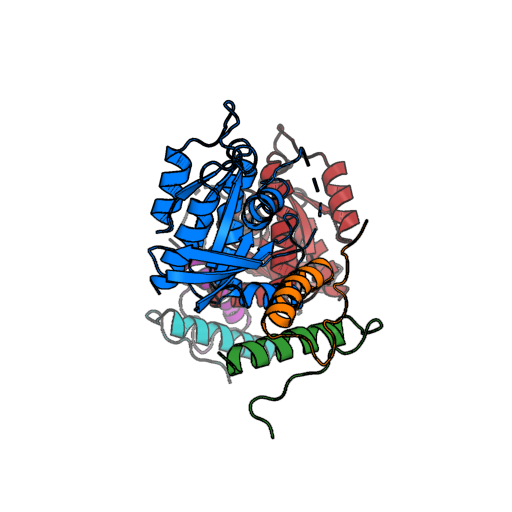1 C C . ARG B 2 31 ? -1.592 -9.682 -12.881 1.00 29.19 30 ARG B C 1
ATOM 1532 O O . ARG B 2 31 ? -1.075 -8.746 -13.480 1.00 29.29 30 ARG B O 1
ATOM 1540 N N . VAL B 2 32 ? -1.071 -10.908 -12.871 1.00 24.10 31 VAL B N 1
ATOM 1541 C CA . VAL B 2 32 ? 0.243 -11.168 -13.461 1.00 20.82 31 VAL B CA 1
ATOM 1542 C C . VAL B 2 32 ? 0.186 -11.503 -14.956 1.00 23.78 31 VAL B C 1
ATOM 1543 O O . VAL B 2 32 ? 1.219 -11.501 -15.621 1.00 24.14 31 VAL B O 1
ATOM 1547 N N . ALA B 2 33 ? -1.002 -11.787 -15.483 1.00 22.90 32 ALA B N 1
ATOM 1548 C CA . ALA B 2 33 ? -1.143 -12.143 -16.903 1.00 39.96 32 ALA B CA 1
ATOM 1549 C C . ALA B 2 33 ? -0.578 -11.046 -17.790 1.00 53.14 32 ALA B C 1
ATOM 1550 O O . ALA B 2 33 ? -0.993 -9.889 -17.708 1.00 62.40 32 ALA B O 1
ATOM 1552 N N . HIS B 2 34 ? 0.390 -11.418 -18.620 1.00 63.14 33 HIS B N 1
ATOM 1553 C CA . HIS B 2 34 ? 1.170 -10.456 -19.390 1.00 74.77 33 HIS B CA 1
ATOM 1554 C C . HIS B 2 34 ? 1.444 -10.972 -20.795 1.00 73.11 33 HIS B C 1
ATOM 1555 O O . HIS B 2 34 ? 0.679 -10.706 -21.718 1.00 75.01 33 HIS B O 1
ATOM 1562 N N . GLY C 3 1 ? -12.592 -44.831 -1.460 1.00 19.85 -1 GLY C N 1
ATOM 1563 C CA . GLY C 3 1 ? -11.366 -44.254 -1.980 1.00 41.84 -1 GLY C CA 1
ATOM 1564 C C . GLY C 3 1 ? -11.493 -42.820 -2.463 1.00 57.18 -1 GLY C C 1
ATOM 1565 O O . GLY C 3 1 ? -11.130 -41.877 -1.756 1.00 59.26 -1 GLY C O 1
ATOM 1566 N N . GLY C 3 2 ? -12.002 -42.655 -3.679 1.00 62.42 0 GLY C N 1
ATOM 1567 C CA . GLY C 3 2 ? -12.074 -41.345 -4.291 1.00 59.28 0 GLY C CA 1
ATOM 1568 C C . GLY C 3 2 ? -13.354 -41.068 -5.053 1.00 51.29 0 GLY C C 1
ATOM 1569 O O . GLY C 3 2 ? -14.010 -41.974 -5.567 1.00 45.87 0 GLY C O 1
ATOM 1570 N N . GLY C 3 3 ? -13.716 -39.793 -5.092 1.00 49.65 1 GLY C N 1
ATOM 1571 C CA . GLY C 3 3 ? -14.739 -39.298 -5.988 1.00 48.51 1 GLY C CA 1
ATOM 1572 C C . GLY C 3 3 ? -13.986 -38.403 -6.947 1.00 45.74 1 GLY C C 1
ATOM 1573 O O . GLY C 3 3 ? -12.999 -38.837 -7.536 1.00 42.24 1 GLY C O 1
ATOM 1574 N N . PRO C 3 4 ? -14.422 -37.145 -7.092 1.00 41.18 2 PRO C N 1
ATOM 1575 C CA . PRO C 3 4 ? -13.626 -36.219 -7.912 1.00 35.94 2 PRO C CA 1
ATOM 1576 C C . PRO C 3 4 ? -12.203 -36.123 -7.356 1.00 35.97 2 PRO C C 1
ATOM 1577 O O . PRO C 3 4 ? -12.044 -36.005 -6.139 1.00 42.65 2 PRO C O 1
ATOM 1581 N N . ARG C 3 5 ? -11.190 -36.195 -8.216 1.00 33.56 3 ARG C N 1
ATOM 1582 C CA . ARG C 3 5 ? -9.808 -36.169 -7.737 1.00 34.57 3 ARG C CA 1
ATOM 1583 C C . ARG C 3 5 ? -9.314 -34.751 -7.478 1.00 30.27 3 ARG C C 1
ATOM 1584 O O . ARG C 3 5 ? -9.455 -33.847 -8.321 1.00 26.08 3 ARG C O 1
ATOM 1592 N N . ARG C 3 6 ? -8.728 -34.576 -6.302 1.00 28.51 4 ARG C N 1
ATOM 1593 C CA . ARG C 3 6 ? -8.214 -33.286 -5.888 1.00 28.30 4 ARG C CA 1
ATOM 1594 C C . ARG C 3 6 ? -6.863 -33.045 -6.542 1.00 32.35 4 ARG C C 1
ATOM 1595 O O . ARG C 3 6 ? -5.949 -33.862 -6.421 1.00 32.95 4 ARG C O 1
ATOM 1603 N N . PRO C 3 7 ? -6.732 -31.933 -7.276 1.00 26.96 5 PRO C N 1
ATOM 1604 C CA . PRO C 3 7 ? -5.434 -31.684 -7.913 1.00 24.45 5 PRO C CA 1
ATOM 1605 C C . PRO C 3 7 ? -4.387 -31.308 -6.878 1.00 26.69 5 PRO C C 1
ATOM 1606 O O . PRO C 3 7 ? -4.732 -30.787 -5.827 1.00 27.46 5 PRO C O 1
ATOM 1610 N N . ARG C 3 8 ? -3.118 -31.593 -7.150 1.00 31.50 6 ARG C N 1
ATOM 1611 C CA . ARG C 3 8 ? -2.067 -31.100 -6.275 1.00 33.05 6 ARG C CA 1
ATOM 1612 C C . ARG C 3 8 ? -1.600 -29.718 -6.739 1.00 29.26 6 ARG C C 1
ATOM 1613 O O . ARG C 3 8 ? -1.523 -29.462 -7.941 1.00 28.71 6 ARG C O 1
ATOM 1621 N N . SEC C 3 9 ? -1.303 -28.838 -5.788 1.00 32.82 7 SEC C N 1
ATOM 1622 C CA . SEC C 3 9 ? -0.749 -27.540 -6.112 1.00 39.80 7 SEC C CA 1
ATOM 1625 C C . SEC C 3 9 ? 0.601 -27.783 -6.672 1.00 37.05 7 SEC C C 1
ATOM 1626 O O . SEC C 3 9 ? 1.374 -28.623 -6.111 1.00 32.77 7 SEC C O 1
ATOM 1627 N N . PRO C 3 10 ? 0.941 -27.109 -7.781 1.00 36.17 8 PRO C N 1
ATOM 1628 C CA . PRO C 3 10 ? 2.202 -27.481 -8.443 1.00 36.27 8 PRO C CA 1
ATOM 1629 C C . PRO C 3 10 ? 3.452 -26.982 -7.713 1.00 40.78 8 PRO C C 1
ATOM 1630 O O . PRO C 3 10 ? 4.560 -27.203 -8.194 1.00 49.85 8 PRO C O 1
ATOM 1634 N N . GLY C 3 11 ? 3.285 -26.345 -6.559 1.00 39.09 9 GLY C N 1
ATOM 1635 C CA . GLY C 3 11 ? 4.437 -25.991 -5.748 1.00 39.87 9 GLY C CA 1
ATOM 1636 C C . GLY C 3 11 ? 4.723 -24.505 -5.679 1.00 40.45 9 GLY C C 1
ATOM 1637 O O . GLY C 3 11 ? 4.243 -23.727 -6.504 1.00 34.32 9 GLY C O 1
ATOM 1638 N N . ASP C 3 12 ? 5.510 -24.121 -4.680 1.00 43.27 10 ASP C N 1
ATOM 1639 C CA . ASP C 3 12 ? 5.847 -22.723 -4.432 1.00 50.45 10 ASP C CA 1
ATOM 1640 C C . ASP C 3 12 ? 6.615 -22.123 -5.606 1.00 43.30 10 ASP C C 1
ATOM 1641 O O . ASP C 3 12 ? 6.509 -20.935 -5.893 1.00 41.34 10 ASP C O 1
ATOM 1646 N N . ASN C 3 13 ? 7.370 -22.975 -6.288 1.00 33.22 11 ASN C N 1
ATOM 1647 C CA . ASN C 3 13 ? 8.197 -22.605 -7.429 1.00 42.89 11 ASN C CA 1
ATOM 1648 C C . ASN C 3 13 ? 7.495 -22.730 -8.787 1.00 40.30 11 ASN C C 1
ATOM 1649 O O . ASN C 3 13 ? 8.128 -22.605 -9.831 1.00 38.94 11 ASN C O 1
ATOM 1654 N N . ALA C 3 14 ? 6.197 -23.009 -8.773 1.00 34.38 12 ALA C N 1
ATOM 1655 C CA . ALA C 3 14 ? 5.463 -23.303 -10.006 1.00 27.07 12 ALA C CA 1
ATOM 1656 C C . ALA C 3 14 ? 5.500 -22.159 -11.026 1.00 29.42 12 ALA C C 1
ATOM 1657 O O . ALA C 3 14 ? 5.558 -20.989 -10.665 1.00 26.54 12 ALA C O 1
ATOM 1659 N N . SER C 3 15 ? 5.470 -22.492 -12.311 1.00 23.55 13 SER C N 1
ATOM 1660 C CA . SER C 3 15 ? 5.340 -21.456 -13.327 1.00 25.73 13 SER C CA 1
ATOM 1661 C C . SER C 3 15 ? 3.918 -20.916 -13.343 1.00 26.04 13 SER C C 1
ATOM 1662 O O . SER C 3 15 ? 2.998 -21.577 -12.859 1.00 24.85 13 SER C O 1
ATOM 1665 N N . ILE C 3 16 ? 3.729 -19.751 -13.954 1.00 25.96 14 ILE C N 1
ATOM 1666 C CA . ILE C 3 16 ? 2.388 -19.207 -14.096 1.00 24.16 14 ILE C CA 1
ATOM 1667 C C . ILE C 3 16 ? 1.549 -20.163 -14.953 1.00 24.88 14 ILE C C 1
ATOM 1668 O O . ILE C 3 16 ? 0.385 -20.387 -14.661 1.00 25.18 14 ILE C O 1
ATOM 1673 N N . LYS C 3 17 ? 2.147 -20.775 -15.977 1.00 22.16 15 LYS C N 1
ATOM 1674 C CA . LYS C 3 17 ? 1.396 -21.742 -16.778 1.00 23.86 15 LYS C CA 1
ATOM 1675 C C . LYS C 3 17 ? 0.914 -22.943 -15.955 1.00 24.72 15 LYS C C 1
ATOM 1676 O O . LYS C 3 17 ? -0.228 -23.385 -16.105 1.00 24.07 15 LYS C O 1
ATOM 1682 N N . GLN C 3 18 ? 1.766 -23.456 -15.074 1.00 29.17 16 GLN C N 1
ATOM 1683 C CA . GLN C 3 18 ? 1.354 -24.512 -14.151 1.00 27.26 16 GLN C CA 1
ATOM 1684 C C . GLN C 3 18 ? 0.236 -24.055 -13.203 1.00 24.99 16 GLN C C 1
ATOM 1685 O O . GLN C 3 18 ? -0.689 -24.804 -12.902 1.00 20.81 16 GLN C O 1
ATOM 1691 N N . LEU C 3 19 ? 0.335 -22.825 -12.703 1.00 23.83 17 LEU C N 1
ATOM 1692 C CA . LEU C 3 19 ? -0.716 -22.319 -11.824 1.00 22.22 17 LEU C CA 1
ATOM 1693 C C . LEU C 3 19 ? -2.026 -22.076 -12.562 1.00 22.13 17 LEU C C 1
ATOM 1694 O O . LEU C 3 19 ? -3.101 -22.169 -11.978 1.00 24.89 17 LEU C O 1
ATOM 1699 N N . HIS C 3 20 ? -1.939 -21.705 -13.835 1.00 20.76 18 HIS C N 1
ATOM 1700 C CA . HIS C 3 20 ? -3.136 -21.474 -14.627 1.00 17.95 18 HIS C CA 1
ATOM 1701 C C . HIS C 3 20 ? -3.877 -22.803 -14.798 1.00 21.51 18 HIS C C 1
ATOM 1702 O O . HIS C 3 20 ? -5.115 -22.873 -14.721 1.00 20.77 18 HIS C O 1
ATOM 1709 N N . ALA C 3 21 ? -3.106 -23.870 -14.994 1.00 21.29 19 ALA C N 1
ATOM 1710 C CA . ALA C 3 21 ? -3.681 -25.210 -15.052 1.00 19.22 19 ALA C CA 1
ATOM 1711 C C . ALA C 3 21 ? -4.320 -25.586 -13.714 1.00 22.49 19 ALA C C 1
ATOM 1712 O O . ALA C 3 21 ? -5.437 -26.098 -13.659 1.00 24.59 19 ALA C O 1
ATOM 1714 N N . TYR C 3 22 ? -3.602 -25.322 -12.635 1.00 21.11 20 TYR C N 1
ATOM 1715 C CA . TYR C 3 22 ? -4.060 -25.672 -11.296 1.00 17.95 20 TYR C CA 1
ATOM 1716 C C . TYR C 3 22 ? -5.346 -24.903 -11.013 1.00 22.11 20 TYR C C 1
ATOM 1717 O O . TYR C 3 22 ? -6.333 -25.460 -10.521 1.00 19.12 20 TYR C O 1
ATOM 1726 N N . TRP C 3 23 ? -5.344 -23.627 -11.394 1.00 18.45 21 TRP C N 1
ATOM 1727 C CA . TRP C 3 23 ? -6.540 -22.788 -11.197 1.00 18.27 21 TRP C CA 1
ATOM 1728 C C . TRP C 3 23 ? -7.779 -23.407 -11.871 1.00 21.31 21 TRP C C 1
ATOM 1729 O O . TRP C 3 23 ? -8.874 -23.417 -11.285 1.00 19.86 21 TRP C O 1
ATOM 1740 N N . GLN C 3 24 ? -7.625 -23.931 -13.092 1.00 17.90 22 GLN C N 1
ATOM 1741 C CA . GLN C 3 24 ? -8.763 -24.563 -13.757 1.00 16.09 22 GLN C CA 1
ATOM 1742 C C . GLN C 3 24 ? -9.184 -25.861 -13.075 1.00 17.17 22 GLN C C 1
ATOM 1743 O O . GLN C 3 24 ? -10.368 -26.178 -12.960 1.00 15.11 22 GLN C O 1
ATOM 1749 N N . ARG C 3 25 ? -8.193 -26.671 -12.735 1.00 18.14 23 ARG C N 1
ATOM 1750 C CA . ARG C 3 25 ? -8.446 -27.967 -12.124 1.00 18.83 23 ARG C CA 1
ATOM 1751 C C . ARG C 3 25 ? -9.086 -27.834 -10.750 1.00 19.75 23 ARG C C 1
ATOM 1752 O O . ARG C 3 25 ? -9.996 -28.590 -10.398 1.00 19.63 23 ARG C O 1
ATOM 1760 N N . LEU C 3 26 ? -8.629 -26.848 -9.993 1.00 19.49 24 LEU C N 1
ATOM 1761 C CA . LEU C 3 26 ? -9.150 -26.648 -8.644 1.00 16.49 24 LEU C CA 1
ATOM 1762 C C . LEU C 3 26 ? -10.594 -26.114 -8.730 1.00 18.32 24 LEU C C 1
ATOM 1763 O O . LEU C 3 26 ? -11.462 -26.533 -7.963 1.00 21.97 24 LEU C O 1
ATOM 1768 N N . TYR C 3 27 ? -10.846 -25.222 -9.693 1.00 17.91 25 TYR C N 1
ATOM 1769 C CA . TYR C 3 27 ? -12.224 -24.792 -9.997 1.00 17.22 25 TYR C CA 1
ATOM 1770 C C . TYR C 3 27 ? -13.133 -25.980 -10.261 1.00 20.66 25 TYR C C 1
ATOM 1771 O O . TYR C 3 27 ? -14.260 -26.044 -9.757 1.00 20.68 25 TYR C O 1
ATOM 1780 N N . ALA C 3 28 ? -12.650 -26.901 -11.091 1.00 19.47 26 ALA C N 1
ATOM 1781 C CA . ALA C 3 28 ? -13.457 -28.054 -11.462 1.00 22.80 26 ALA C CA 1
ATOM 1782 C C . ALA C 3 28 ? -13.697 -28.962 -10.273 1.00 20.79 26 ALA C C 1
ATOM 1783 O O . ALA C 3 28 ? -14.805 -29.451 -10.071 1.00 20.19 26 ALA C O 1
ATOM 1785 N N . TYR C 3 29 ? -12.651 -29.199 -9.501 1.00 17.25 27 TYR C N 1
ATOM 1786 C CA . TYR C 3 29 ? -12.764 -30.061 -8.328 1.00 24.12 27 TYR C CA 1
ATOM 1787 C C . TYR C 3 29 ? -13.786 -29.508 -7.330 1.00 25.74 27 TYR C C 1
ATOM 1788 O O . TYR C 3 29 ? -14.629 -30.230 -6.771 1.00 22.94 27 TYR C O 1
ATOM 1797 N N . LEU C 3 30 ? -13.689 -28.210 -7.083 1.00 19.77 28 LEU C N 1
ATOM 1798 C CA . LEU C 3 30 ? -14.544 -27.595 -6.049 1.00 18.45 28 LEU C CA 1
ATOM 1799 C C . LEU C 3 30 ? -15.983 -27.551 -6.533 1.00 19.48 28 LEU C C 1
ATOM 1800 O O . LEU C 3 30 ? -16.920 -27.667 -5.751 1.00 24.37 28 LEU C O 1
ATOM 1805 N N . ALA C 3 31 ? -16.160 -27.421 -7.843 1.00 17.15 29 ALA C N 1
ATOM 1806 C CA . ALA C 3 31 ? -17.494 -27.444 -8.412 1.00 21.98 29 ALA C CA 1
ATOM 1807 C C . ALA C 3 31 ? -18.058 -28.869 -8.431 1.00 24.35 29 ALA C C 1
ATOM 1808 O O . ALA C 3 31 ? -19.265 -29.060 -8.328 1.00 24.93 29 ALA C O 1
ATOM 1810 N N . ALA C 3 32 ? -17.185 -29.862 -8.593 1.00 21.72 30 ALA C N 1
ATOM 1811 C CA . ALA C 3 32 ? -17.620 -31.261 -8.703 1.00 20.85 30 ALA C CA 1
ATOM 1812 C C . ALA C 3 32 ? -18.101 -31.799 -7.362 1.00 26.33 30 ALA C C 1
ATOM 1813 O O . ALA C 3 32 ? -18.933 -32.709 -7.301 1.00 27.41 30 ALA C O 1
ATOM 1815 N N . VAL C 3 33 ? -17.562 -31.237 -6.294 1.00 21.55 31 VAL C N 1
ATOM 1816 C CA . VAL C 3 33 ? -17.873 -31.684 -4.937 1.00 29.80 31 VAL C CA 1
ATOM 1817 C C . VAL C 3 33 ? -19.168 -30.997 -4.415 1.00 39.83 31 VAL C C 1
ATOM 1818 O O . VAL C 3 33 ? -19.822 -31.461 -3.461 1.00 29.78 31 VAL C O 1
ATOM 1822 N N . ALA C 3 34 ? -19.565 -29.913 -5.075 1.00 36.41 32 ALA C N 1
ATOM 1823 C CA . ALA C 3 34 ? -20.753 -29.154 -4.651 1.00 39.01 32 ALA C CA 1
ATOM 1824 C C . ALA C 3 34 ? -22.073 -29.768 -5.135 1.00 50.30 32 ALA C C 1
ATOM 1825 O O . ALA C 3 34 ? -23.132 -29.515 -4.560 1.00 54.27 32 ALA C O 1
ATOM 1828 N N . MET D 1 1 ? -1.772 -7.639 -58.343 1.00 43.30 1 MET D N 1
ATOM 1829 C CA . MET D 1 1 ? -1.316 -6.649 -57.369 1.00 44.51 1 MET D CA 1
ATOM 1830 C C . MET D 1 1 ? -1.874 -6.913 -55.980 1.00 40.66 1 MET D C 1
ATOM 1831 O O . MET D 1 1 ? -2.966 -7.473 -55.823 1.00 37.99 1 MET D O 1
ATOM 1836 N N . THR D 1 2 ? -1.117 -6.490 -54.974 1.00 35.18 2 THR D N 1
ATOM 1837 C CA . THR D 1 2 ? -1.401 -6.842 -53.594 1.00 40.50 2 THR D CA 1
ATOM 1838 C C . THR D 1 2 ? -2.628 -6.114 -53.063 1.00 40.71 2 THR D C 1
ATOM 1839 O O . THR D 1 2 ? -2.811 -4.918 -53.287 1.00 36.81 2 THR D O 1
ATOM 1843 N N . GLU D 1 3 ? -3.467 -6.874 -52.373 1.00 45.78 3 GLU D N 1
ATOM 1844 C CA . GLU D 1 3 ? -4.605 -6.354 -51.637 1.00 46.49 3 GLU D CA 1
ATOM 1845 C C . GLU D 1 3 ? -4.168 -5.972 -50.227 1.00 39.05 3 GLU D C 1
ATOM 1846 O O . GLU D 1 3 ? -3.394 -6.694 -49.600 1.00 53.80 3 GLU D O 1
ATOM 1852 N N . TYR D 1 4 ? -4.653 -4.838 -49.733 1.00 20.49 4 TYR D N 1
ATOM 1853 C CA . TYR D 1 4 ? -4.491 -4.496 -48.325 1.00 18.93 4 TYR D CA 1
ATOM 1854 C C . TYR D 1 4 ? -5.863 -4.171 -47.758 1.00 22.86 4 TYR D C 1
ATOM 1855 O O . TYR D 1 4 ? -6.535 -3.290 -48.285 1.00 27.60 4 TYR D O 1
ATOM 1864 N N . LYS D 1 5 ? -6.261 -4.877 -46.698 1.00 19.23 5 LYS D N 1
ATOM 1865 C CA . LYS D 1 5 ? -7.490 -4.592 -45.979 1.00 18.28 5 LYS D CA 1
ATOM 1866 C C . LYS D 1 5 ? -7.133 -3.693 -44.782 1.00 24.45 5 LYS D C 1
ATOM 1867 O O . LYS D 1 5 ? -6.443 -4.125 -43.852 1.00 20.73 5 LYS D O 1
ATOM 1873 N N . LEU D 1 6 ? -7.600 -2.442 -44.812 1.00 20.57 6 LEU D N 1
ATOM 1874 C CA . LEU D 1 6 ? -7.333 -1.474 -43.738 1.00 21.52 6 LEU D CA 1
ATOM 1875 C C . LEU D 1 6 ? -8.605 -1.137 -42.990 1.00 16.54 6 LEU D C 1
ATOM 1876 O O . LEU D 1 6 ? -9.681 -1.034 -43.576 1.00 20.75 6 LEU D O 1
ATOM 1881 N N . VAL D 1 7 ? -8.484 -0.984 -41.671 1.00 20.51 7 VAL D N 1
ATOM 1882 C CA . VAL D 1 7 ? -9.639 -0.699 -40.846 1.00 18.15 7 VAL D CA 1
ATOM 1883 C C . VAL D 1 7 ? -9.374 0.590 -40.109 1.00 18.86 7 VAL D C 1
ATOM 1884 O O . VAL D 1 7 ? -8.293 0.765 -39.568 1.00 20.06 7 VAL D O 1
ATOM 1888 N N . VAL D 1 8 ? -10.365 1.473 -40.098 1.00 15.13 8 VAL D N 1
ATOM 1889 C CA . VAL D 1 8 ? -10.254 2.752 -39.413 1.00 18.93 8 VAL D CA 1
ATOM 1890 C C . VAL D 1 8 ? -11.108 2.734 -38.151 1.00 20.37 8 VAL D C 1
ATOM 1891 O O . VAL D 1 8 ? -12.341 2.494 -38.220 1.00 18.17 8 VAL D O 1
ATOM 1895 N N . VAL D 1 9 ? -10.474 3.000 -37.008 1.00 17.97 9 VAL D N 1
ATOM 1896 C CA . VAL D 1 9 ? -11.181 2.952 -35.729 1.00 17.37 9 VAL D CA 1
ATOM 1897 C C . VAL D 1 9 ? -10.901 4.190 -34.906 1.00 21.10 9 VAL D C 1
ATOM 1898 O O . VAL D 1 9 ? -9.962 4.918 -35.177 1.00 20.08 9 VAL D O 1
ATOM 1902 N N . GLY D 1 10 ? -11.700 4.378 -33.865 1.00 18.81 10 GLY D N 1
ATOM 1903 C CA . GLY D 1 10 ? -11.573 5.539 -33.014 1.00 16.98 10 GLY D CA 1
ATOM 1904 C C . GLY D 1 10 ? -12.908 6.055 -32.537 1.00 21.11 10 GLY D C 1
ATOM 1905 O O . GLY D 1 10 ? -13.983 5.658 -33.015 1.00 20.16 10 GLY D O 1
ATOM 1906 N N . ALA D 1 11 ? -12.817 6.956 -31.565 1.00 22.47 11 ALA D N 1
ATOM 1907 C CA . ALA D 1 11 ? -13.970 7.444 -30.829 1.00 24.68 11 ALA D CA 1
ATOM 1908 C C . ALA D 1 11 ? -14.972 8.151 -31.739 1.00 22.56 11 ALA D C 1
ATOM 1909 O O . ALA D 1 11 ? -14.638 8.547 -32.862 1.00 21.52 11 ALA D O 1
ATOM 1911 N N . VAL D 1 12 ? -16.208 8.278 -31.271 1.00 23.37 12 VAL D N 1
ATOM 1912 C CA . VAL D 1 12 ? -17.248 8.969 -32.027 1.00 25.44 12 VAL D CA 1
ATOM 1913 C C . VAL D 1 12 ? -16.808 10.370 -32.430 1.00 25.37 12 VAL D C 1
ATOM 1914 O O . VAL D 1 12 ? -16.316 11.140 -31.603 1.00 25.10 12 VAL D O 1
ATOM 1918 N N . GLY D 1 13 ? -16.972 10.678 -33.712 1.00 18.66 13 GLY D N 1
ATOM 1919 C CA . GLY D 1 13 ? -16.723 12.013 -34.236 1.00 21.72 13 GLY D CA 1
ATOM 1920 C C . GLY D 1 13 ? -15.277 12.388 -34.531 1.00 27.50 13 GLY D C 1
ATOM 1921 O O . GLY D 1 13 ? -15.015 13.541 -34.863 1.00 26.36 13 GLY D O 1
ATOM 1922 N N . VAL D 1 14 ? -14.327 11.453 -34.448 1.00 19.97 14 VAL D N 1
ATOM 1923 C CA . VAL D 1 14 ? -12.939 11.876 -34.626 1.00 19.80 14 VAL D CA 1
ATOM 1924 C C . VAL D 1 14 ? -12.630 12.102 -36.114 1.00 21.52 14 VAL D C 1
ATOM 1925 O O . VAL D 1 14 ? -11.635 12.729 -36.446 1.00 22.15 14 VAL D O 1
ATOM 1929 N N . GLY D 1 15 ? -13.505 11.602 -36.980 1.00 20.82 15 GLY D N 1
ATOM 1930 C CA . GLY D 1 15 ? -13.338 11.792 -38.411 1.00 20.03 15 GLY D CA 1
ATOM 1931 C C . GLY D 1 15 ? -13.013 10.542 -39.201 1.00 23.01 15 GLY D C 1
ATOM 1932 O O . GLY D 1 15 ? -12.448 10.640 -40.276 1.00 23.66 15 GLY D O 1
ATOM 1933 N N . LYS D 1 16 ? -13.380 9.370 -38.693 1.00 19.85 16 LYS D N 1
ATOM 1934 C CA . LYS D 1 16 ? -13.125 8.121 -39.427 1.00 19.85 16 LYS D CA 1
ATOM 1935 C C . LYS D 1 16 ? -13.760 8.134 -40.829 1.00 17.71 16 LYS D C 1
ATOM 1936 O O . LYS D 1 16 ? -13.127 7.770 -41.815 1.00 20.65 16 LYS D O 1
ATOM 1942 N N . SER D 1 17 ? -15.034 8.518 -40.898 1.00 18.91 17 SER D N 1
ATOM 1943 C CA . SER D 1 17 ? -15.739 8.546 -42.160 1.00 24.45 17 SER D CA 1
ATOM 1944 C C . SER D 1 17 ? -15.174 9.624 -43.092 1.00 21.22 17 SER D C 1
ATOM 1945 O O . SER D 1 17 ? -15.034 9.393 -44.276 1.00 18.63 17 SER D O 1
ATOM 1948 N N . ALA D 1 18 ? -14.887 10.803 -42.546 1.00 19.38 18 ALA D N 1
ATOM 1949 C CA . ALA D 1 18 ? -14.342 11.887 -43.361 1.00 21.28 18 ALA D CA 1
ATOM 1950 C C . ALA D 1 18 ? -12.981 11.505 -43.938 1.00 21.08 18 ALA D C 1
ATOM 1951 O O . ALA D 1 18 ? -12.685 11.806 -45.108 1.00 22.01 18 ALA D O 1
ATOM 1953 N N . LEU D 1 19 ? -12.167 10.814 -43.134 1.00 23.72 19 LEU D N 1
ATOM 1954 C CA . LEU D 1 19 ? -10.847 10.385 -43.583 1.00 19.86 19 LEU D CA 1
ATOM 1955 C C . LEU D 1 19 ? -10.985 9.348 -44.682 1.00 22.04 19 LEU D C 1
ATOM 1956 O O . LEU D 1 19 ? -10.292 9.411 -45.690 1.00 20.80 19 LEU D O 1
ATOM 1961 N N . THR D 1 20 ? -11.886 8.394 -44.493 1.00 17.12 20 THR D N 1
ATOM 1962 C CA . THR D 1 20 ? -12.115 7.368 -45.522 1.00 17.47 20 THR D CA 1
ATOM 1963 C C . THR D 1 20 ? -12.630 7.960 -46.837 1.00 16.27 20 THR D C 1
ATOM 1964 O O . THR D 1 20 ? -12.190 7.585 -47.919 1.00 17.98 20 THR D O 1
ATOM 1968 N N . ILE D 1 21 ? -13.590 8.873 -46.742 1.00 20.39 21 ILE D N 1
ATOM 1969 C CA . ILE D 1 21 ? -14.181 9.486 -47.934 1.00 21.29 21 ILE D CA 1
ATOM 1970 C C . ILE D 1 21 ? -13.162 10.392 -48.625 1.00 19.71 21 ILE D C 1
ATOM 1971 O O . ILE D 1 21 ? -13.086 10.428 -49.854 1.00 21.96 21 ILE D O 1
ATOM 1976 N N . GLN D 1 22 ? -12.335 11.080 -47.851 1.00 23.48 22 GLN D N 1
ATOM 1977 C CA . GLN D 1 22 ? -11.302 11.918 -48.471 1.00 25.42 22 GLN D CA 1
ATOM 1978 C C . GLN D 1 22 ? -10.287 11.018 -49.203 1.00 23.28 22 GLN D C 1
ATOM 1979 O O . GLN D 1 22 ? -9.947 11.266 -50.372 1.00 21.35 22 GLN D O 1
ATOM 1985 N N . LEU D 1 23 ? -9.829 9.959 -48.537 1.00 20.17 23 LEU D N 1
ATOM 1986 C CA . LEU D 1 23 ? -8.863 9.047 -49.152 1.00 16.66 23 LEU D CA 1
ATOM 1987 C C . LEU D 1 23 ? -9.418 8.453 -50.459 1.00 21.60 23 LEU D C 1
ATOM 1988 O O . LEU D 1 23 ? -8.771 8.525 -51.493 1.00 23.33 23 LEU D O 1
ATOM 1993 N N . ILE D 1 24 ? -10.642 7.919 -50.409 1.00 20.44 24 ILE D N 1
ATOM 1994 C CA . ILE D 1 24 ? -11.204 7.176 -51.540 1.00 22.86 24 ILE D CA 1
ATOM 1995 C C . ILE D 1 24 ? -11.830 8.073 -52.608 1.00 19.56 24 ILE D C 1
ATOM 1996 O O . ILE D 1 24 ? -11.608 7.876 -53.821 1.00 22.56 24 ILE D O 1
ATOM 2001 N N . GLN D 1 25 ? -12.631 9.036 -52.157 1.00 18.51 25 GLN D N 1
ATOM 2002 C CA . GLN D 1 25 ? -13.455 9.830 -53.048 1.00 22.23 25 GLN D CA 1
ATOM 2003 C C . GLN D 1 25 ? -13.002 11.277 -53.205 1.00 23.72 25 GLN D C 1
ATOM 2004 O O . GLN D 1 25 ? -13.666 12.075 -53.855 1.00 29.59 25 GLN D O 1
ATOM 2010 N N . ASN D 1 26 ? -11.885 11.598 -52.580 1.00 24.54 26 ASN D N 1
ATOM 2011 C CA . ASN D 1 26 ? -11.202 12.849 -52.834 1.00 19.05 26 ASN D CA 1
ATOM 2012 C C . ASN D 1 26 ? -12.047 14.109 -52.605 1.00 23.31 26 ASN D C 1
ATOM 2013 O O . ASN D 1 26 ? -11.892 15.112 -53.322 1.00 20.95 26 ASN D O 1
ATOM 2018 N N . HIS D 1 27 ? -12.930 14.081 -51.605 1.00 19.56 27 HIS D N 1
ATOM 2019 C CA . HIS D 1 27 ? -13.526 15.316 -51.138 1.00 20.30 27 HIS D CA 1
ATOM 2020 C C . HIS D 1 27 ? -13.834 15.224 -49.662 1.00 22.50 27 HIS D C 1
ATOM 2021 O O . HIS D 1 27 ? -13.793 14.147 -49.080 1.00 22.79 27 HIS D O 1
ATOM 2028 N N . PHE D 1 28 ? -14.132 16.378 -49.082 1.00 23.26 28 PHE D N 1
ATOM 2029 C CA . PHE D 1 28 ? -14.505 16.494 -47.677 1.00 20.77 28 PHE D CA 1
ATOM 2030 C C . PHE D 1 28 ? -16.023 16.497 -47.570 1.00 34.14 28 PHE D C 1
ATOM 2031 O O . PHE D 1 28 ? -16.680 17.465 -47.941 1.00 28.31 28 PHE D O 1
ATOM 2039 N N . VAL D 1 29 ? -16.573 15.392 -47.076 1.00 43.78 29 VAL D N 1
ATOM 2040 C CA . VAL D 1 29 ? -18.004 15.127 -47.199 1.00 51.43 29 VAL D CA 1
ATOM 2041 C C . VAL D 1 29 ? -18.836 16.036 -46.289 1.00 52.16 29 VAL D C 1
ATOM 2042 O O . VAL D 1 29 ? -18.379 16.450 -45.218 1.00 45.23 29 VAL D O 1
ATOM 2046 N N . ASP D 1 30 ? -20.036 16.378 -46.758 1.00 59.00 30 ASP D N 1
ATOM 2047 C CA . ASP D 1 30 ? -20.998 17.152 -45.983 1.00 66.66 30 ASP D CA 1
ATOM 2048 C C . ASP D 1 30 ? -22.246 16.322 -45.660 1.00 67.08 30 ASP D C 1
ATOM 2049 O O . ASP D 1 30 ? -23.092 16.076 -46.529 1.00 65.00 30 ASP D O 1
ATOM 2054 N N . PRO D 1 34 ? -25.355 11.462 -51.571 1.00 69.23 34 PRO D N 1
ATOM 2055 C CA . PRO D 1 34 ? -26.043 12.385 -52.477 1.00 72.77 34 PRO D CA 1
ATOM 2056 C C . PRO D 1 34 ? -25.872 12.023 -53.952 1.00 73.84 34 PRO D C 1
ATOM 2057 O O . PRO D 1 34 ? -25.522 12.896 -54.748 1.00 80.09 34 PRO D O 1
ATOM 2061 N N . THR D 1 35 ? -26.138 10.762 -54.296 1.00 70.54 35 THR D N 1
ATOM 2062 C CA . THR D 1 35 ? -25.936 10.211 -55.647 1.00 72.14 35 THR D CA 1
ATOM 2063 C C . THR D 1 35 ? -24.468 10.251 -56.127 1.00 70.41 35 THR D C 1
ATOM 2064 O O . THR D 1 35 ? -24.191 10.302 -57.329 1.00 66.82 35 THR D O 1
ATOM 2068 N N . ILE D 1 36 ? -23.540 10.249 -55.175 1.00 66.59 36 ILE D N 1
ATOM 2069 C CA . ILE D 1 36 ? -22.168 9.810 -55.420 1.00 54.74 36 ILE D CA 1
ATOM 2070 C C . ILE D 1 36 ? -22.142 8.350 -55.002 1.00 43.05 36 ILE D C 1
ATOM 2071 O O . ILE D 1 36 ? -22.460 8.054 -53.863 1.00 36.33 36 ILE D O 1
ATOM 2076 N N . GLU D 1 37 ? -21.785 7.436 -55.897 1.00 42.41 37 GLU D N 1
ATOM 2077 C CA . GLU D 1 37 ? -21.900 6.021 -55.545 1.00 50.16 37 GLU D CA 1
ATOM 2078 C C . GLU D 1 37 ? -20.888 5.606 -54.454 1.00 39.31 37 GLU D C 1
ATOM 2079 O O . GLU D 1 37 ? -19.726 6.018 -54.484 1.00 34.81 37 GLU D O 1
ATOM 2085 N N . ASP D 1 38 ? -21.342 4.814 -53.480 1.00 37.60 38 ASP D N 1
ATOM 2086 C CA . ASP D 1 38 ? -20.460 4.340 -52.407 1.00 38.61 38 ASP D CA 1
ATOM 2087 C C . ASP D 1 38 ? -19.255 3.597 -52.976 1.00 33.01 38 ASP D C 1
ATOM 2088 O O . ASP D 1 38 ? -19.372 2.839 -53.945 1.00 33.07 38 ASP D O 1
ATOM 2093 N N . SER D 1 39 ? -18.091 3.843 -52.387 1.00 27.04 39 SER D N 1
ATOM 2094 C CA . SER D 1 39 ? -16.895 3.072 -52.728 1.00 22.57 39 SER D CA 1
ATOM 2095 C C . SER D 1 39 ? -15.994 3.010 -51.516 1.00 21.75 39 SER D C 1
ATOM 2096 O O . SER D 1 39 ? -15.824 4.011 -50.808 1.00 20.84 39 SER D O 1
ATOM 2099 N N . TYR D 1 40 ? -15.419 1.833 -51.276 1.00 20.45 40 TYR D N 1
ATOM 2100 C CA . TYR D 1 40 ? -14.525 1.656 -50.154 1.00 23.62 40 TYR D CA 1
ATOM 2101 C C . TYR D 1 40 ? -13.214 1.049 -50.624 1.00 15.35 40 TYR D C 1
ATOM 2102 O O . TYR D 1 40 ? -12.501 0.428 -49.840 1.00 19.28 40 TYR D O 1
ATOM 2111 N N . ARG D 1 41 ? -12.909 1.259 -51.909 1.00 16.67 41 ARG D N 1
ATOM 2112 C CA . ARG D 1 41 ? -11.694 0.710 -52.529 1.00 20.56 41 ARG D CA 1
ATOM 2113 C C . ARG D 1 41 ? -10.923 1.760 -53.340 1.00 19.21 41 ARG D C 1
ATOM 2114 O O . ARG D 1 41 ? -11.518 2.625 -53.989 1.00 20.05 41 ARG D O 1
ATOM 2122 N N . LYS D 1 42 ? -9.594 1.692 -53.289 1.00 19.84 42 LYS D N 1
ATOM 2123 C CA . LYS D 1 42 ? -8.763 2.647 -54.027 1.00 23.62 42 LYS D CA 1
ATOM 2124 C C . LYS D 1 42 ? -7.490 1.995 -54.545 1.00 26.12 42 LYS D C 1
ATOM 2125 O O . LYS D 1 42 ? -6.826 1.268 -53.804 1.00 23.48 42 LYS D O 1
ATOM 2131 N N . GLN D 1 43 ? -7.168 2.235 -55.825 1.00 22.75 43 GLN D N 1
ATOM 2132 C CA . GLN D 1 43 ? -5.896 1.790 -56.392 1.00 25.82 43 GLN D CA 1
ATOM 2133 C C . GLN D 1 43 ? -4.860 2.897 -56.211 1.00 25.66 43 GLN D C 1
ATOM 2134 O O . GLN D 1 43 ? -5.122 4.049 -56.554 1.00 29.07 43 GLN D O 1
ATOM 2140 N N . VAL D 1 44 ? -3.696 2.539 -55.674 1.00 25.21 44 VAL D N 1
ATOM 2141 C CA . VAL D 1 44 ? -2.629 3.504 -55.395 1.00 26.53 44 VAL D CA 1
ATOM 2142 C C . VAL D 1 44 ? -1.259 2.935 -55.717 1.00 28.35 44 VAL D C 1
ATOM 2143 O O . VAL D 1 44 ? -1.092 1.729 -55.821 1.00 28.62 44 VAL D O 1
ATOM 2147 N N . VAL D 1 45 ? -0.279 3.820 -55.837 1.00 27.79 45 VAL D N 1
ATOM 2148 C CA . VAL D 1 45 ? 1.104 3.381 -55.937 1.00 32.23 45 VAL D CA 1
ATOM 2149 C C . VAL D 1 45 ? 1.848 3.738 -54.668 1.00 32.57 45 VAL D C 1
ATOM 2150 O O . VAL D 1 45 ? 1.878 4.904 -54.262 1.00 34.52 45 VAL D O 1
ATOM 2154 N N . ILE D 1 46 ? 2.399 2.721 -54.008 1.00 27.87 46 ILE D N 1
ATOM 2155 C CA . ILE D 1 46 ? 3.168 2.946 -52.801 1.00 29.13 46 ILE D CA 1
ATOM 2156 C C . ILE D 1 46 ? 4.578 2.412 -52.980 1.00 32.75 46 ILE D C 1
ATOM 2157 O O . ILE D 1 46 ? 4.778 1.206 -53.160 1.00 35.11 46 ILE D O 1
ATOM 2162 N N . ASP D 1 47 ? 5.545 3.322 -52.945 1.00 33.63 47 ASP D N 1
ATOM 2163 C CA . ASP D 1 47 ? 6.953 2.956 -53.091 1.00 36.36 47 ASP D CA 1
ATOM 2164 C C . ASP D 1 47 ? 7.192 2.223 -54.415 1.00 37.20 47 ASP D C 1
ATOM 2165 O O . ASP D 1 47 ? 8.009 1.305 -54.477 1.00 37.76 47 ASP D O 1
ATOM 2170 N N . GLY D 1 48 ? 6.456 2.613 -55.453 1.00 32.48 48 GLY D N 1
ATOM 2171 C CA . GLY D 1 48 ? 6.636 2.036 -56.779 1.00 39.75 48 GLY D CA 1
ATOM 2172 C C . GLY D 1 48 ? 5.740 0.841 -57.091 1.00 46.88 48 GLY D C 1
ATOM 2173 O O . GLY D 1 48 ? 5.537 0.497 -58.259 1.00 54.56 48 GLY D O 1
ATOM 2174 N N . GLU D 1 49 ? 5.208 0.205 -56.050 1.00 42.18 49 GLU D N 1
ATOM 2175 C CA . GLU D 1 49 ? 4.305 -0.932 -56.215 1.00 42.19 49 GLU D CA 1
ATOM 2176 C C . GLU D 1 49 ? 2.847 -0.481 -56.273 1.00 40.62 49 GLU D C 1
ATOM 2177 O O . GLU D 1 49 ? 2.391 0.312 -55.446 1.00 33.84 49 GLU D O 1
ATOM 2183 N N . THR D 1 50 ? 2.109 -0.998 -57.246 1.00 40.38 50 THR D N 1
ATOM 2184 C CA . THR D 1 50 ? 0.688 -0.702 -57.345 1.00 39.00 50 THR D CA 1
ATOM 2185 C C . THR D 1 50 ? -0.107 -1.582 -56.390 1.00 41.47 50 THR D C 1
ATOM 2186 O O . THR D 1 50 ? -0.015 -2.811 -56.426 1.00 36.63 50 THR D O 1
ATOM 2190 N N . CYS D 1 51 ? -0.882 -0.921 -55.537 1.00 36.73 51 CYS D N 1
ATOM 2191 C CA . CYS D 1 51 ? -1.597 -1.541 -54.434 1.00 33.79 51 CYS D CA 1
ATOM 2192 C C . CYS D 1 51 ? -3.098 -1.294 -54.591 1.00 26.10 51 CYS D C 1
ATOM 2193 O O . CYS D 1 51 ? -3.500 -0.286 -55.166 1.00 28.89 51 CYS D O 1
ATOM 2196 N N . LEU D 1 52 ? -3.905 -2.217 -54.089 1.00 26.55 52 LEU D N 1
ATOM 2197 C CA . LEU D 1 52 ? -5.332 -1.973 -53.905 1.00 25.47 52 LEU D CA 1
ATOM 2198 C C . LEU D 1 52 ? -5.589 -1.923 -52.416 1.00 22.95 52 LEU D C 1
ATOM 2199 O O . LEU D 1 52 ? -5.183 -2.826 -51.699 1.00 26.26 52 LEU D O 1
ATOM 2204 N N . LEU D 1 53 ? -6.290 -0.887 -51.963 1.00 27.40 53 LEU D N 1
ATOM 2205 C CA . LEU D 1 53 ? -6.638 -0.730 -50.551 1.00 22.69 53 LEU D CA 1
ATOM 2206 C C . LEU D 1 53 ? -8.147 -0.896 -50.402 1.00 20.71 53 LEU D C 1
ATOM 2207 O O . LEU D 1 53 ? -8.899 -0.249 -51.117 1.00 25.12 53 LEU D O 1
ATOM 2212 N N . ASP D 1 54 ? -8.585 -1.784 -49.515 1.00 17.18 54 ASP D N 1
ATOM 2213 C CA . ASP D 1 54 ? -9.996 -1.821 -49.137 1.00 18.29 54 ASP D CA 1
ATOM 2214 C C . ASP D 1 54 ? -10.062 -1.234 -47.722 1.00 19.10 54 ASP D C 1
ATOM 2215 O O . ASP D 1 54 ? -9.230 -1.583 -46.904 1.00 18.20 54 ASP D O 1
ATOM 2220 N N . ILE D 1 55 ? -11.026 -0.356 -47.463 1.00 16.32 55 ILE D N 1
ATOM 2221 C CA . ILE D 1 55 ? -11.153 0.290 -46.155 1.00 13.90 55 ILE D CA 1
ATOM 2222 C C . ILE D 1 55 ? -12.453 -0.061 -45.468 1.00 17.51 55 ILE D C 1
ATOM 2223 O O . ILE D 1 55 ? -13.539 0.079 -46.037 1.00 17.27 55 ILE D O 1
ATOM 2228 N N . LEU D 1 56 ? -12.346 -0.461 -44.197 1.00 20.15 56 LEU D N 1
ATOM 2229 C CA . LEU D 1 56 ? -13.502 -0.658 -43.354 1.00 22.23 56 LEU D CA 1
ATOM 2230 C C . LEU D 1 56 ? -13.646 0.544 -42.409 1.00 17.34 56 LEU D C 1
ATOM 2231 O O . LEU D 1 56 ? -12.767 0.811 -41.620 1.00 18.43 56 LEU D O 1
ATOM 2236 N N . ASP 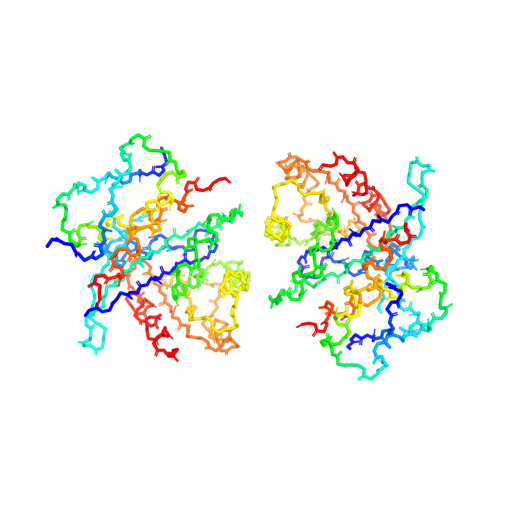D 1 57 ? -14.757 1.257 -42.528 1.00 18.61 57 ASP D N 1
ATOM 2237 C CA . ASP D 1 57 ? -14.979 2.487 -41.795 1.00 24.65 57 ASP D CA 1
ATOM 2238 C C . ASP D 1 57 ? -15.883 2.154 -40.613 1.00 23.37 57 ASP D C 1
ATOM 2239 O O . ASP D 1 57 ? -17.108 2.075 -40.774 1.00 26.75 57 ASP D O 1
ATOM 2244 N N . THR D 1 58 ? -15.287 1.954 -39.440 1.00 23.63 58 THR D N 1
ATOM 2245 C CA . THR D 1 58 ? -16.037 1.438 -38.290 1.00 20.52 58 THR D CA 1
ATOM 2246 C C . THR D 1 58 ? -16.817 2.514 -37.527 1.00 26.20 58 THR D C 1
ATOM 2247 O O . THR D 1 58 ? -16.762 3.689 -37.858 1.00 24.06 58 THR D O 1
ATOM 2251 N N . ALA D 1 59 ? -17.541 2.083 -36.496 1.00 28.34 59 ALA D N 1
ATOM 2252 C CA . ALA D 1 59 ? -18.388 2.962 -35.689 1.00 30.73 59 ALA D CA 1
ATOM 2253 C C . ALA D 1 59 ? -17.668 3.423 -34.423 1.00 33.04 59 ALA D C 1
ATOM 2254 O O . ALA D 1 59 ? -16.932 2.648 -33.792 1.00 25.75 59 ALA D O 1
ATOM 2256 N N . GLY D 1 60 ? -17.873 4.683 -34.050 1.00 27.64 60 GLY D N 1
ATOM 2257 C CA . GLY D 1 60 ? -17.333 5.193 -32.804 1.00 28.62 60 GLY D CA 1
ATOM 2258 C C . GLY D 1 60 ? -18.072 4.609 -31.609 1.00 31.57 60 GLY D C 1
ATOM 2259 O O . GLY D 1 60 ? -17.472 4.350 -30.563 1.00 41.22 60 GLY D O 1
ATOM 2260 N N . GLN D 1 61 ? -19.381 4.411 -31.762 1.00 33.96 61 GLN D N 1
ATOM 2261 C CA . GLN D 1 61 ? -20.191 3.787 -30.710 1.00 39.66 61 GLN D CA 1
ATOM 2262 C C . GLN D 1 61 ? -20.184 2.274 -30.858 1.00 37.38 61 GLN D C 1
ATOM 2263 O O . GLN D 1 61 ? -20.862 1.721 -31.721 1.00 44.65 61 GLN D O 1
ATOM 2269 N N . GLU D 1 62 ? -19.412 1.606 -30.018 1.00 42.23 62 GLU D N 1
ATOM 2270 C CA . GLU D 1 62 ? -19.325 0.155 -30.087 1.00 59.29 62 GLU D CA 1
ATOM 2271 C C . GLU D 1 62 ? -20.636 -0.539 -29.762 1.00 57.99 62 GLU D C 1
ATOM 2272 O O . GLU D 1 62 ? -21.320 -0.181 -28.807 1.00 68.49 62 GLU D O 1
ATOM 2278 N N . GLU D 1 63 ? -20.983 -1.532 -30.566 1.00 48.24 63 GLU D N 1
ATOM 2279 C CA . GLU D 1 63 ? -21.896 -2.567 -30.112 1.00 47.94 63 GLU D CA 1
ATOM 2280 C C . GLU D 1 63 ? -21.253 -3.888 -30.478 1.00 44.66 63 GLU D C 1
ATOM 2281 O O . GLU D 1 63 ? -20.967 -4.149 -31.651 1.00 44.55 63 GLU D O 1
ATOM 2287 N N . TYR D 1 64 ? -20.977 -4.702 -29.467 1.00 35.65 64 TYR D N 1
ATOM 2288 C CA . TYR D 1 64 ? -20.380 -6.009 -29.710 1.00 30.52 64 TYR D CA 1
ATOM 2289 C C . TYR D 1 64 ? -21.266 -6.870 -30.590 1.00 24.50 64 TYR D C 1
ATOM 2290 O O . TYR D 1 64 ? -22.471 -6.909 -30.388 1.00 29.45 64 TYR D O 1
ATOM 2299 N N . SER D 1 65 ? -20.669 -7.535 -31.581 1.00 30.00 65 SER D N 1
ATOM 2300 C CA . SER D 1 65 ? -21.267 -8.716 -32.202 1.00 28.36 65 SER D CA 1
ATOM 2301 C C . SER D 1 65 ? -20.148 -9.596 -32.768 1.00 25.85 65 SER D C 1
ATOM 2302 O O . SER D 1 65 ? -19.089 -9.101 -33.148 1.00 27.57 65 SER D O 1
ATOM 2305 N N . ALA D 1 66 ? -20.379 -10.905 -32.795 1.00 27.39 66 ALA D N 1
ATOM 2306 C CA . ALA D 1 66 ? -19.398 -11.832 -33.349 1.00 28.29 66 ALA D CA 1
ATOM 2307 C C . ALA D 1 66 ? -19.147 -11.483 -34.813 1.00 26.31 66 ALA D C 1
ATOM 2308 O O . ALA D 1 66 ? -18.022 -11.549 -35.296 1.00 27.61 66 ALA D O 1
ATOM 2310 N N . MET D 1 67 ? -20.209 -11.093 -35.507 1.00 26.54 67 MET D N 1
ATOM 2311 C CA . MET D 1 67 ? -20.075 -10.735 -36.912 1.00 30.73 67 MET D CA 1
ATOM 2312 C C . MET D 1 67 ? -19.196 -9.501 -37.083 1.00 18.67 67 MET D C 1
ATOM 2313 O O . MET D 1 67 ? -18.247 -9.537 -37.850 1.00 26.14 67 MET D O 1
ATOM 2318 N N . ARG D 1 68 ? -19.465 -8.421 -36.339 1.00 22.72 68 ARG D N 1
ATOM 2319 C CA . ARG D 1 68 ? -18.564 -7.262 -36.423 1.00 24.15 68 ARG D CA 1
ATOM 2320 C C . ARG D 1 68 ? -17.137 -7.610 -36.109 1.00 27.64 68 ARG D C 1
ATOM 2321 O O . ARG D 1 68 ? -16.215 -7.060 -36.699 1.00 25.66 68 ARG D O 1
ATOM 2329 N N . ASP D 1 69 ? -16.937 -8.505 -35.146 1.00 24.90 69 ASP D N 1
ATOM 2330 C CA . ASP D 1 69 ? -15.580 -8.910 -34.839 1.00 21.71 69 ASP D CA 1
ATOM 2331 C C . ASP D 1 69 ? -14.962 -9.616 -36.043 1.00 24.10 69 ASP D C 1
ATOM 2332 O O . ASP D 1 69 ? -13.762 -9.456 -36.300 1.00 22.05 69 ASP D O 1
ATOM 2337 N N . GLN D 1 70 ? -15.764 -10.416 -36.748 1.00 24.99 70 GLN D N 1
ATOM 2338 C CA . GLN D 1 70 ? -15.313 -11.090 -37.973 1.00 24.27 70 GLN D CA 1
ATOM 2339 C C . GLN D 1 70 ? -14.879 -10.075 -39.040 1.00 18.85 70 GLN D C 1
ATOM 2340 O O . GLN D 1 70 ? -13.869 -10.261 -39.705 1.00 21.85 70 GLN D O 1
ATOM 2346 N N . TYR D 1 71 ? -15.657 -9.003 -39.179 1.00 24.58 71 TYR D N 1
ATOM 2347 C CA . TYR D 1 71 ? -15.330 -7.955 -40.164 1.00 22.01 71 TYR D CA 1
ATOM 2348 C C . TYR D 1 71 ? -14.019 -7.267 -39.784 1.00 20.43 71 TYR D C 1
ATOM 2349 O O . TYR D 1 71 ? -13.208 -6.973 -40.642 1.00 21.42 71 TYR D O 1
ATOM 2358 N N . MET D 1 72 ? -13.823 -7.008 -38.485 1.00 18.63 72 MET D N 1
ATOM 2359 C CA . MET D 1 72 ? -12.607 -6.353 -38.015 1.00 23.45 72 MET D CA 1
ATOM 2360 C C . MET D 1 72 ? -11.385 -7.242 -38.144 1.00 22.65 72 MET D C 1
ATOM 2361 O O . MET D 1 72 ? -10.276 -6.787 -38.460 1.00 23.46 72 MET D O 1
ATOM 2366 N N . ARG D 1 73 ? -11.590 -8.526 -37.854 1.00 26.50 73 ARG D N 1
ATOM 2367 C CA . ARG D 1 73 ? -10.515 -9.502 -37.861 1.00 24.65 73 ARG D CA 1
ATOM 2368 C C . ARG D 1 73 ? -9.961 -9.626 -39.270 1.00 23.81 73 ARG D C 1
ATOM 2369 O O . ARG D 1 73 ? -8.800 -9.984 -39.471 1.00 23.73 73 ARG D O 1
ATOM 2377 N N . THR D 1 74 ? -10.795 -9.287 -40.248 1.00 22.12 74 THR D N 1
ATOM 2378 C CA . THR D 1 74 ? -10.393 -9.313 -41.664 1.00 18.91 74 THR D CA 1
ATOM 2379 C C . THR D 1 74 ? -9.306 -8.271 -41.955 1.00 22.51 74 THR D C 1
ATOM 2380 O O . THR D 1 74 ? -8.475 -8.431 -42.839 1.00 24.73 74 THR D O 1
ATOM 2384 N N . GLY D 1 75 ? -9.299 -7.199 -41.173 1.00 20.30 75 GLY D N 1
ATOM 2385 C CA . GLY D 1 75 ? -8.282 -6.183 -41.345 1.00 22.63 75 GLY D CA 1
ATOM 2386 C C . GLY D 1 75 ? -6.863 -6.686 -41.136 1.00 28.68 75 GLY D C 1
ATOM 2387 O O . GLY D 1 75 ? -6.591 -7.488 -40.235 1.00 29.50 75 GLY D O 1
ATOM 2388 N N . GLU D 1 76 ? -5.962 -6.192 -41.977 1.00 22.25 76 GLU D N 1
ATOM 2389 C CA . GLU D 1 76 ? -4.544 -6.522 -41.915 1.00 25.70 76 GLU D CA 1
ATOM 2390 C C . GLU D 1 76 ? -3.776 -5.422 -41.181 1.00 27.27 76 GLU D C 1
ATOM 2391 O O . GLU D 1 76 ? -2.713 -5.665 -40.615 1.00 29.87 76 GLU D O 1
ATOM 2397 N N . GLY D 1 77 ? -4.342 -4.213 -41.156 1.00 19.40 77 GLY D N 1
ATOM 2398 C CA . GLY D 1 77 ? -3.720 -3.101 -40.458 1.00 21.95 77 GLY D CA 1
ATOM 2399 C C . GLY D 1 77 ? -4.797 -2.125 -40.044 1.00 26.20 77 GLY D C 1
ATOM 2400 O O . GLY D 1 77 ? -5.882 -2.117 -40.659 1.00 19.41 77 GLY D O 1
ATOM 2401 N N . PHE D 1 78 ? -4.514 -1.343 -38.997 1.00 22.00 78 PHE D N 1
ATOM 2402 C CA . PHE D 1 78 ? -5.526 -0.494 -38.360 1.00 20.95 78 PHE D CA 1
ATOM 2403 C C . PHE D 1 78 ? -5.029 0.929 -38.181 1.00 24.43 78 PHE D C 1
ATOM 2404 O O . PHE D 1 78 ? -3.875 1.163 -37.796 1.00 20.50 78 PHE D O 1
ATOM 2412 N N . LEU D 1 79 ? -5.900 1.876 -38.523 1.00 20.25 79 LEU D N 1
ATOM 2413 C CA . LEU D 1 79 ? -5.675 3.262 -38.190 1.00 26.10 79 LEU D CA 1
ATOM 2414 C C . LEU D 1 79 ? -6.424 3.567 -36.911 1.00 20.95 79 LEU D C 1
ATOM 2415 O O . LEU D 1 79 ? -7.652 3.430 -36.848 1.00 21.44 79 LEU D O 1
ATOM 2420 N N . CYS D 1 80 ? -5.671 3.955 -35.896 1.00 22.04 80 CYS D N 1
ATOM 2421 C CA . CYS D 1 80 ? -6.225 4.375 -34.623 1.00 22.50 80 CYS D CA 1
ATOM 2422 C C . CYS D 1 80 ? -6.297 5.881 -34.620 1.00 17.94 80 CYS D C 1
ATOM 2423 O O . CYS D 1 80 ? -5.265 6.553 -34.522 1.00 23.26 80 CYS D O 1
ATOM 2426 N N . VAL D 1 81 ? -7.518 6.396 -34.711 1.00 16.10 81 VAL D N 1
ATOM 2427 C CA . VAL D 1 81 ? -7.757 7.816 -34.962 1.00 18.89 81 VAL D CA 1
ATOM 2428 C C . VAL D 1 81 ? -8.279 8.499 -33.720 1.00 19.05 81 VAL D C 1
ATOM 2429 O O . VAL D 1 81 ? -9.214 8.013 -33.080 1.00 21.28 81 VAL D O 1
ATOM 2433 N N . PHE D 1 82 ? -7.670 9.639 -33.390 1.00 16.78 82 PHE D N 1
ATOM 2434 C CA . PHE D 1 82 ? -8.253 10.554 -32.419 1.00 16.98 82 PHE D CA 1
ATOM 2435 C C . PHE D 1 82 ? -8.285 11.944 -33.086 1.00 20.61 82 PHE D C 1
ATOM 2436 O O . PHE D 1 82 ? -7.692 12.134 -34.142 1.00 22.62 82 PHE D O 1
ATOM 2444 N N . ALA D 1 83 ? -8.990 12.891 -32.475 1.00 22.60 83 ALA D N 1
ATOM 2445 C CA . ALA D 1 83 ? -9.043 14.263 -32.968 1.00 23.12 83 ALA D CA 1
ATOM 2446 C C . ALA D 1 83 ? -8.198 15.134 -32.051 1.00 27.16 83 ALA D C 1
ATOM 2447 O O . ALA D 1 83 ? -8.264 14.998 -30.819 1.00 30.37 83 ALA D O 1
ATOM 2449 N N . ILE D 1 84 ? -7.409 16.026 -32.639 1.00 24.77 84 ILE D N 1
ATOM 2450 C CA . ILE D 1 84 ? -6.406 16.762 -31.878 1.00 25.51 84 ILE D CA 1
ATOM 2451 C C . ILE D 1 84 ? -7.050 17.824 -30.996 1.00 30.64 84 ILE D C 1
ATOM 2452 O O . ILE D 1 84 ? -6.361 18.451 -30.181 1.00 32.61 84 ILE D O 1
ATOM 2457 N N . ASN D 1 85 ? -8.359 18.027 -31.151 1.00 27.37 85 ASN D N 1
ATOM 2458 C CA . ASN D 1 85 ? -9.078 18.974 -30.284 1.00 28.61 85 ASN D CA 1
ATOM 2459 C C . ASN D 1 85 ? -10.018 18.237 -29.337 1.00 35.69 85 ASN D C 1
ATOM 2460 O O . ASN D 1 85 ? -10.926 18.822 -28.765 1.00 38.25 85 ASN D O 1
ATOM 2465 N N . ASN D 1 86 ? -9.774 16.944 -29.168 1.00 30.39 86 ASN D N 1
ATOM 2466 C CA . ASN D 1 86 ? -10.619 16.099 -28.337 1.00 26.64 86 ASN D CA 1
ATOM 2467 C C . ASN D 1 86 ? -9.748 15.205 -27.465 1.00 33.03 86 ASN D C 1
ATOM 2468 O O . ASN D 1 86 ? -9.336 14.116 -27.877 1.00 28.93 86 ASN D O 1
ATOM 2473 N N . THR D 1 87 ? -9.468 15.647 -26.242 1.00 30.28 87 THR D N 1
ATOM 2474 C CA . THR D 1 87 ? -8.554 14.887 -25.400 1.00 25.92 87 THR D CA 1
ATOM 2475 C C . THR D 1 87 ? -9.135 13.538 -25.020 1.00 24.27 87 THR D C 1
ATOM 2476 O O . THR D 1 87 ? -8.398 12.576 -24.828 1.00 27.39 87 THR D O 1
ATOM 2480 N N . LYS D 1 88 ? -10.457 13.470 -24.901 1.00 25.54 88 LYS D N 1
ATOM 2481 C CA . LYS D 1 88 ? -11.121 12.220 -24.532 1.00 23.29 88 LYS D CA 1
ATOM 2482 C C . LYS D 1 88 ? -10.899 11.128 -25.589 1.00 23.50 88 LYS D C 1
ATOM 2483 O O . LYS D 1 88 ? -10.719 9.957 -25.261 1.00 24.24 88 LYS D O 1
ATOM 2489 N N . SER D 1 89 ? -10.896 11.532 -26.854 1.00 28.45 89 SER D N 1
ATOM 2490 C CA . SER D 1 89 ? -10.697 10.588 -27.945 1.00 25.64 89 SER D CA 1
ATOM 2491 C C . SER D 1 89 ? -9.244 10.090 -27.949 1.00 27.79 89 SER D C 1
ATOM 2492 O O . SER D 1 89 ? -8.950 8.954 -28.337 1.00 26.97 89 SER D O 1
ATOM 2495 N N . PHE D 1 90 ? -8.335 10.957 -27.517 1.00 23.78 90 PHE D N 1
ATOM 2496 C CA . PHE D 1 90 ? -6.933 10.583 -27.373 1.00 24.21 90 PHE D CA 1
ATOM 2497 C C . PHE D 1 90 ? -6.737 9.566 -26.237 1.00 26.73 90 PHE D C 1
ATOM 2498 O O . PHE D 1 90 ? -6.018 8.563 -26.381 1.00 27.83 90 PHE D O 1
ATOM 2506 N N . GLU D 1 91 ? -7.387 9.825 -25.099 1.00 29.33 91 GLU D N 1
ATOM 2507 C CA . GLU D 1 91 ? -7.321 8.885 -23.989 1.00 31.26 91 GLU D CA 1
ATOM 2508 C C . GLU D 1 91 ? -7.940 7.537 -24.387 1.00 32.39 91 GLU D C 1
ATOM 2509 O O . GLU D 1 91 ? -7.511 6.491 -23.917 1.00 36.58 91 GLU D O 1
ATOM 2515 N N . ASP D 1 92 ? -8.912 7.566 -25.293 1.00 27.95 92 ASP D N 1
ATOM 2516 C CA . ASP D 1 92 ? -9.553 6.342 -25.756 1.00 32.62 92 ASP D CA 1
ATOM 2517 C C . ASP D 1 92 ? -8.653 5.442 -26.622 1.00 32.93 92 ASP D C 1
ATOM 2518 O O . ASP D 1 92 ? -8.964 4.270 -26.821 1.00 30.92 92 ASP D O 1
ATOM 2523 N N . ILE D 1 93 ? -7.545 5.974 -27.126 1.00 31.87 93 ILE D N 1
ATOM 2524 C CA . ILE D 1 93 ? -6.706 5.213 -28.072 1.00 35.29 93 ILE D CA 1
ATOM 2525 C C . ILE D 1 93 ? -6.243 3.862 -27.490 1.00 35.59 93 ILE D C 1
ATOM 2526 O O . ILE D 1 93 ? -6.259 2.834 -28.177 1.00 29.89 93 ILE D O 1
ATOM 2531 N N . HIS D 1 94 ? -5.864 3.865 -26.216 1.00 33.48 94 HIS D N 1
ATOM 2532 C CA . HIS D 1 94 ? -5.521 2.633 -25.506 1.00 32.20 94 HIS D CA 1
ATOM 2533 C C . HIS D 1 94 ? -6.588 1.543 -25.669 1.00 34.19 94 HIS D C 1
ATOM 2534 O O . HIS D 1 94 ? -6.280 0.370 -25.938 1.00 35.60 94 HIS D O 1
ATOM 2541 N N . HIS D 1 95 ? -7.843 1.961 -25.537 1.00 26.01 95 HIS D N 1
ATOM 2542 C CA . HIS D 1 95 ? -8.979 1.070 -25.649 1.00 29.09 95 HIS D CA 1
ATOM 2543 C C . HIS D 1 95 ? -9.057 0.424 -27.031 1.00 33.66 95 HIS D C 1
ATOM 2544 O O . HIS D 1 95 ? -9.295 -0.782 -27.162 1.00 31.66 95 HIS D O 1
ATOM 2551 N N . TYR D 1 96 ? -8.863 1.236 -28.065 1.00 27.53 96 TYR D N 1
ATOM 2552 C CA . TYR D 1 96 ? -8.954 0.723 -29.425 1.00 23.11 96 TYR D CA 1
ATOM 2553 C C . TYR D 1 96 ? -7.782 -0.197 -29.732 1.00 22.77 96 TYR D C 1
ATOM 2554 O O . TYR D 1 96 ? -7.964 -1.241 -30.356 1.00 28.32 96 TYR D O 1
ATOM 2563 N N . ARG D 1 97 ? -6.590 0.169 -29.276 1.00 23.53 97 ARG D N 1
ATOM 2564 C CA . ARG D 1 97 ? -5.413 -0.647 -29.538 1.00 24.21 97 ARG D CA 1
ATOM 2565 C C . ARG D 1 97 ? -5.545 -2.023 -28.878 1.00 28.58 97 ARG D C 1
ATOM 2566 O O . ARG D 1 97 ? -5.219 -3.0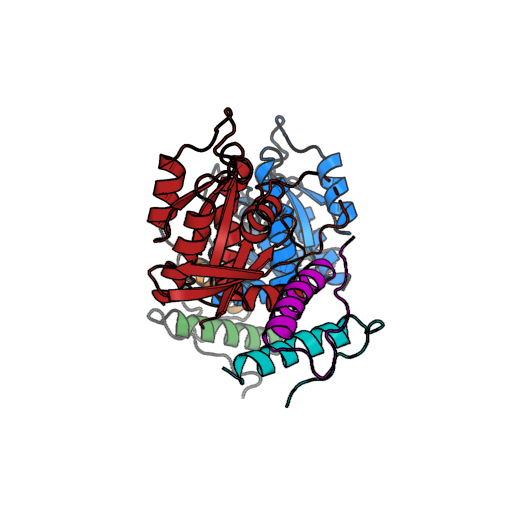43 -29.476 1.00 26.17 97 ARG D O 1
ATOM 2574 N N . GLU D 1 98 ? -6.052 -2.057 -27.653 1.00 29.50 98 GLU D N 1
ATOM 2575 C CA . GLU D 1 98 ? -6.246 -3.330 -26.973 1.00 25.26 98 GLU D CA 1
ATOM 2576 C C . GLU D 1 98 ? -7.365 -4.188 -27.607 1.00 29.52 98 GLU D C 1
ATOM 2577 O O . GLU D 1 98 ? -7.237 -5.406 -27.739 1.00 29.70 98 GLU D O 1
ATOM 2583 N N . GLN D 1 99 ? -8.444 -3.554 -28.040 1.00 30.38 99 GLN D N 1
ATOM 2584 C CA . GLN D 1 99 ? -9.505 -4.281 -28.716 1.00 34.78 99 GLN D CA 1
ATOM 2585 C C . GLN D 1 99 ? -8.998 -4.885 -30.052 1.00 25.65 99 GLN D C 1
ATOM 2586 O O . GLN D 1 99 ? -9.380 -5.989 -30.431 1.00 33.13 99 GLN D O 1
ATOM 2592 N N . ILE D 1 100 ? -8.085 -4.188 -30.726 1.00 25.15 100 ILE D N 1
ATOM 2593 C CA . ILE D 1 100 ? -7.508 -4.717 -31.964 1.00 29.41 100 ILE D CA 1
ATOM 2594 C C . ILE D 1 100 ? -6.589 -5.915 -31.704 1.00 31.53 100 ILE D C 1
ATOM 2595 O O . ILE D 1 100 ? -6.625 -6.921 -32.436 1.00 29.32 100 ILE D O 1
ATOM 2600 N N . LYS D 1 101 ? -5.775 -5.816 -30.659 1.00 30.97 101 LYS D N 1
ATOM 2601 C CA . LYS D 1 101 ? -4.919 -6.938 -30.282 1.00 33.44 101 LYS D CA 1
ATOM 2602 C C . LYS D 1 101 ? -5.785 -8.144 -29.972 1.00 33.32 101 LYS D C 1
ATOM 2603 O O . LYS D 1 101 ? -5.409 -9.288 -30.234 1.00 36.18 101 LYS D O 1
ATOM 2609 N N . ARG D 1 102 ? -6.957 -7.871 -29.416 1.00 32.52 102 ARG D N 1
ATOM 2610 C CA . ARG D 1 102 ? -7.865 -8.932 -29.040 1.00 36.58 102 ARG D CA 1
ATOM 2611 C C . ARG D 1 102 ? -8.462 -9.634 -30.266 1.00 38.56 102 ARG D C 1
ATOM 2612 O O . ARG D 1 102 ? -8.432 -10.860 -30.338 1.00 37.02 102 ARG D O 1
ATOM 2620 N N . VAL D 1 103 ? -8.994 -8.879 -31.230 1.00 37.66 103 VAL D N 1
ATOM 2621 C CA . VAL D 1 103 ? -9.598 -9.513 -32.409 1.00 31.91 103 VAL D CA 1
ATOM 2622 C C . VAL D 1 103 ? -8.570 -10.263 -33.211 1.00 31.75 103 VAL D C 1
ATOM 2623 O O . VAL D 1 103 ? -8.863 -11.321 -33.764 1.00 41.37 103 VAL D O 1
ATOM 2627 N N . LYS D 1 104 ? -7.360 -9.734 -33.291 1.00 30.05 104 LYS D N 1
ATOM 2628 C CA . LYS D 1 104 ? -6.356 -10.394 -34.099 1.00 35.31 104 LYS D CA 1
ATOM 2629 C C . LYS D 1 104 ? -5.644 -11.485 -33.282 1.00 33.18 104 LYS D C 1
ATOM 2630 O O . LYS D 1 104 ? -4.832 -12.237 -33.820 1.00 39.92 104 LYS D O 1
ATOM 2636 N N . ASP D 1 105 ? -5.984 -11.558 -31.996 1.00 37.94 105 ASP D N 1
ATOM 2637 C CA . ASP D 1 105 ? -5.302 -12.425 -31.035 1.00 41.18 105 ASP D CA 1
ATOM 2638 C C . ASP D 1 105 ? -3.795 -12.357 -31.228 1.00 36.04 105 ASP D C 1
ATOM 2639 O O . ASP D 1 105 ? -3.151 -13.350 -31.559 1.00 44.52 105 ASP D O 1
ATOM 2644 N N . SER D 1 106 ? -3.241 -11.168 -31.037 1.00 32.18 106 SER D N 1
ATOM 2645 C CA . SER D 1 106 ? -1.832 -10.917 -31.320 1.00 40.83 106 SER D CA 1
ATOM 2646 C C . SER D 1 106 ? -1.378 -9.635 -30.640 1.00 44.36 106 SER D C 1
ATOM 2647 O O . SER D 1 106 ? -2.154 -8.692 -30.494 1.00 40.67 106 SER D O 1
ATOM 2650 N N . GLU D 1 107 ? -0.122 -9.606 -30.218 1.00 48.34 107 GLU D N 1
ATOM 2651 C CA . GLU D 1 107 ? 0.428 -8.416 -29.587 1.00 53.04 107 GLU D CA 1
ATOM 2652 C C . GLU D 1 107 ? 1.041 -7.488 -30.625 1.00 45.85 107 GLU D C 1
ATOM 2653 O O . GLU D 1 107 ? 1.235 -6.302 -30.370 1.00 42.61 107 GLU D O 1
ATOM 2659 N N . ASP D 1 108 ? 1.321 -8.038 -31.803 1.00 43.81 108 ASP D N 1
ATOM 2660 C CA . ASP D 1 108 ? 2.044 -7.318 -32.848 1.00 54.95 108 ASP D CA 1
ATOM 2661 C C . ASP D 1 108 ? 1.185 -7.105 -34.096 1.00 44.08 108 ASP D C 1
ATOM 2662 O O . ASP D 1 108 ? 1.393 -7.759 -35.113 1.00 46.73 108 ASP D O 1
ATOM 2667 N N . VAL D 1 109 ? 0.217 -6.198 -34.004 1.00 34.84 109 VAL D N 1
ATOM 2668 C CA . VAL D 1 109 ? -0.670 -5.913 -35.125 1.00 32.19 109 VAL D CA 1
ATOM 2669 C C . VAL D 1 109 ? -0.262 -4.599 -35.793 1.00 30.76 109 VAL D C 1
ATOM 2670 O O . VAL D 1 109 ? -0.008 -3.616 -35.117 1.00 29.11 109 VAL D O 1
ATOM 2674 N N . PRO D 1 110 ? -0.166 -4.591 -37.132 1.00 26.59 110 PRO D N 1
ATOM 2675 C CA . PRO D 1 110 ? 0.172 -3.352 -37.851 1.00 22.10 110 PRO D CA 1
ATOM 2676 C C . PRO D 1 110 ? -0.816 -2.248 -37.514 1.00 25.68 110 PRO D C 1
ATOM 2677 O O . PRO D 1 110 ? -2.006 -2.439 -37.725 1.00 23.08 110 PRO D O 1
ATOM 2681 N N . MET D 1 111 ? -0.314 -1.128 -36.997 1.00 31.00 111 MET D N 1
ATOM 2682 C CA . MET D 1 111 ? -1.150 -0.009 -36.550 1.00 22.84 111 MET D CA 1
ATOM 2683 C C . MET D 1 111 ? -0.452 1.312 -36.799 1.00 24.39 111 MET D C 1
ATOM 2684 O O . MET D 1 111 ? 0.779 1.386 -36.791 1.00 26.52 111 MET D O 1
ATOM 2689 N N . VAL D 1 112 ? -1.241 2.348 -37.041 1.00 22.43 112 VAL D N 1
ATOM 2690 C CA . VAL D 1 112 ? -0.712 3.711 -37.126 1.00 16.99 112 VAL D CA 1
ATOM 2691 C C . VAL D 1 112 ? -1.612 4.598 -36.265 1.00 20.03 112 VAL D C 1
ATOM 2692 O O . VAL D 1 112 ? -2.828 4.467 -36.289 1.00 21.89 112 VAL D O 1
ATOM 2696 N N . LEU D 1 113 ? -1.002 5.464 -35.467 1.00 23.32 113 LEU D N 1
ATOM 2697 C CA . LEU D 1 113 ? -1.757 6.421 -34.669 1.00 21.28 113 LEU D CA 1
ATOM 2698 C C . LEU D 1 113 ? -1.980 7.656 -35.512 1.00 18.59 113 LEU D C 1
ATOM 2699 O O . LEU D 1 113 ? -1.035 8.193 -36.075 1.00 23.70 113 LEU D O 1
ATOM 2704 N N . VAL D 1 114 ? -3.229 8.102 -35.593 1.00 22.63 114 VAL D N 1
ATOM 2705 C CA . VAL D 1 114 ? -3.587 9.229 -36.444 1.00 19.67 114 VAL D CA 1
ATOM 2706 C C . VAL D 1 114 ? -4.235 10.334 -35.621 1.00 20.54 114 VAL D C 1
ATOM 2707 O O . VAL D 1 114 ? -5.263 10.104 -34.987 1.00 24.81 114 VAL D O 1
ATOM 2711 N N . GLY D 1 115 ? -3.641 11.517 -35.652 1.00 22.37 115 GLY D N 1
ATOM 2712 C CA . GLY D 1 115 ? -4.229 12.690 -35.014 1.00 21.88 115 GLY D CA 1
ATOM 2713 C C . GLY D 1 115 ? -4.937 13.514 -36.075 1.00 25.57 115 GLY D C 1
ATOM 2714 O O . GLY D 1 115 ? -4.301 14.175 -36.883 1.00 24.80 115 GLY D O 1
ATOM 2715 N N . ASN D 1 116 ? -6.264 13.464 -36.086 1.00 22.94 116 ASN D N 1
ATOM 2716 C CA . ASN D 1 116 ? -7.023 14.092 -37.156 1.00 24.83 116 ASN D CA 1
ATOM 2717 C C . ASN D 1 116 ? -7.544 15.471 -36.770 1.00 23.39 116 ASN D C 1
ATOM 2718 O O . ASN D 1 116 ? -7.506 15.839 -35.599 1.00 21.24 116 ASN D O 1
ATOM 2723 N N . LYS D 1 117 ? -8.037 16.199 -37.773 1.00 19.36 117 LYS D N 1
ATOM 2724 C CA . LYS D 1 117 ? -8.531 17.582 -37.641 1.00 24.07 117 LYS D CA 1
ATOM 2725 C C . LYS D 1 117 ? -7.393 18.561 -37.338 1.00 26.11 117 LYS D C 1
ATOM 2726 O O . LYS D 1 117 ? -7.579 19.509 -36.577 1.00 31.22 117 LYS D O 1
ATOM 2732 N N . CYS D 1 118 ? -6.220 18.353 -37.927 1.00 26.84 118 CYS D N 1
ATOM 2733 C CA A CYS D 1 118 ? -5.092 19.241 -37.656 0.53 30.69 118 CYS D CA 1
ATOM 2734 C CA B CYS D 1 118 ? -5.100 19.244 -37.658 0.47 30.66 118 CYS D CA 1
ATOM 2735 C C . CYS D 1 118 ? -5.260 20.607 -38.319 1.00 32.40 118 CYS D C 1
ATOM 2736 O O . CYS D 1 118 ? -4.421 21.486 -38.147 1.00 33.82 118 CYS D O 1
ATOM 2741 N N . ASP D 1 119 ? -6.345 20.784 -39.066 1.00 31.94 119 ASP D N 1
ATOM 2742 C CA . ASP D 1 119 ? -6.643 22.087 -39.673 1.00 31.54 119 ASP D CA 1
ATOM 2743 C C . ASP D 1 119 ? -7.246 23.039 -38.645 1.00 39.45 119 ASP D C 1
ATOM 2744 O O . ASP D 1 119 ? -7.071 24.256 -38.725 1.00 41.62 119 ASP D O 1
ATOM 2749 N N . LEU D 1 120 ? -7.941 22.478 -37.665 1.00 34.61 120 LEU D N 1
ATOM 2750 C CA . LEU D 1 120 ? -8.643 23.285 -36.665 1.00 36.40 120 LEU D CA 1
ATOM 2751 C C . LEU D 1 120 ? -7.675 24.032 -35.745 1.00 42.47 120 LEU D C 1
ATOM 2752 O O . LEU D 1 120 ? -6.553 23.575 -35.498 1.00 36.76 120 LEU D O 1
ATOM 2757 N N . PRO D 1 121 ? -8.111 25.195 -35.234 1.00 38.68 121 PRO D N 1
ATOM 2758 C CA . PRO D 1 121 ? -7.256 26.004 -34.362 1.00 43.14 121 PRO D CA 1
ATOM 2759 C C . PRO D 1 121 ? -7.195 25.504 -32.916 1.00 53.25 121 PRO D C 1
ATOM 2760 O O . PRO D 1 121 ? -6.146 25.612 -32.280 1.00 63.61 121 PRO D O 1
ATOM 2764 N N . SER D 1 122 ? -8.298 24.945 -32.426 1.00 55.15 122 SER D N 1
ATOM 2765 C CA . SER D 1 122 ? -8.472 24.613 -31.010 1.00 58.22 122 SER D CA 1
ATOM 2766 C C . SER D 1 122 ? -7.758 23.345 -30.503 1.00 48.16 122 SER D C 1
ATOM 2767 O O . SER D 1 122 ? -8.364 22.538 -29.794 1.00 45.81 122 SER D O 1
ATOM 2770 N N . ARG D 1 123 ? -6.477 23.179 -30.827 1.00 41.86 123 ARG D N 1
ATOM 2771 C CA . ARG D 1 123 ? -5.763 21.956 -30.454 1.00 42.14 123 ARG D CA 1
ATOM 2772 C C . ARG D 1 123 ? -5.664 21.750 -28.939 1.00 44.46 123 ARG D C 1
ATOM 2773 O O . ARG D 1 123 ? -5.297 22.670 -28.216 1.00 44.22 123 ARG D O 1
ATOM 2781 N N . THR D 1 124 ? -5.992 20.544 -28.465 1.00 34.16 124 THR D N 1
ATOM 2782 C CA . THR D 1 124 ? -5.892 20.224 -27.046 1.00 38.02 124 THR D CA 1
ATOM 2783 C C . THR D 1 124 ? -4.917 19.069 -26.783 1.00 38.46 124 THR D C 1
ATOM 2784 O O . THR D 1 124 ? -4.501 18.857 -25.651 1.00 36.23 124 THR D O 1
ATOM 2788 N N . VAL D 1 125 ? -4.568 18.326 -27.833 1.00 36.22 125 VAL D N 1
ATOM 2789 C CA . VAL D 1 125 ? -3.500 17.319 -27.783 1.00 41.04 125 VAL D CA 1
ATOM 2790 C C . VAL D 1 125 ? -2.279 17.789 -28.589 1.00 39.59 125 VAL D C 1
ATOM 2791 O O . VAL D 1 125 ? -2.349 17.926 -29.816 1.00 30.91 125 VAL D O 1
ATOM 2795 N N . ASP D 1 126 ? -1.156 18.024 -27.917 1.00 42.52 126 ASP D N 1
ATOM 2796 C CA . ASP D 1 126 ? 0.044 18.477 -28.618 1.00 45.32 126 ASP D CA 1
ATOM 2797 C C . ASP D 1 126 ? 0.732 17.333 -29.367 1.00 38.32 126 ASP D C 1
ATOM 2798 O O . ASP D 1 126 ? 0.648 16.184 -28.970 1.00 34.26 126 ASP D O 1
ATOM 2803 N N . THR D 1 127 ? 1.427 17.671 -30.449 1.00 35.62 127 THR D N 1
ATOM 2804 C CA . THR D 1 127 ? 2.125 16.687 -31.270 1.00 37.55 127 THR D CA 1
ATOM 2805 C C . THR D 1 127 ? 3.051 15.801 -30.435 1.00 44.42 127 THR D C 1
ATOM 2806 O O . THR D 1 127 ? 3.197 14.606 -30.710 1.00 42.75 127 THR D O 1
ATOM 2810 N N . LYS D 1 128 ? 3.652 16.378 -29.398 1.00 47.47 128 LYS D N 1
ATOM 2811 C CA . LYS D 1 128 ? 4.648 15.658 -28.611 1.00 47.23 128 LYS D CA 1
ATOM 2812 C C . LYS D 1 128 ? 4.012 14.610 -27.702 1.00 42.64 128 LYS D C 1
ATOM 2813 O O . LYS D 1 128 ? 4.590 13.549 -27.480 1.00 44.85 128 LYS D O 1
ATOM 2819 N N . GLN D 1 129 ? 2.827 14.900 -27.177 1.00 35.55 129 GLN D N 1
ATOM 2820 C CA . GLN D 1 129 ? 2.085 13.913 -26.398 1.00 41.91 129 GLN D CA 1
ATOM 2821 C C . GLN D 1 129 ? 1.777 12.680 -27.234 1.00 39.93 129 GLN D C 1
ATOM 2822 O O . GLN D 1 129 ? 2.006 11.537 -26.822 1.00 35.10 129 GLN D O 1
ATOM 2828 N N . ALA D 1 130 ? 1.248 12.945 -28.420 1.00 38.10 130 ALA D N 1
ATOM 2829 C CA . ALA D 1 130 ? 0.885 11.913 -29.376 1.00 32.26 130 ALA D CA 1
ATOM 2830 C C . ALA D 1 130 ? 2.116 11.144 -29.846 1.00 25.61 130 ALA D C 1
ATOM 2831 O O . ALA D 1 130 ? 2.084 9.913 -29.968 1.00 32.86 130 ALA D O 1
ATOM 2833 N N . GLN D 1 131 ? 3.201 11.868 -30.120 1.00 28.08 131 GLN D N 1
ATOM 2834 C CA . GLN D 1 131 ? 4.442 11.233 -30.547 1.00 32.66 131 GLN D CA 1
ATOM 2835 C C . GLN D 1 131 ? 4.964 10.287 -29.479 1.00 37.50 131 GLN D C 1
ATOM 2836 O O . GLN D 1 131 ? 5.420 9.193 -29.793 1.00 33.59 131 GLN D O 1
ATOM 2842 N N . ASP D 1 132 ? 4.889 10.709 -28.218 1.00 40.44 132 ASP D N 1
ATOM 2843 C CA . ASP D 1 132 ? 5.385 9.900 -27.111 1.00 42.52 132 ASP D CA 1
ATOM 2844 C C . ASP D 1 132 ? 4.567 8.618 -26.940 1.00 35.82 132 ASP D C 1
ATOM 2845 O O . ASP D 1 132 ? 5.126 7.557 -26.678 1.00 37.31 132 ASP D O 1
ATOM 2850 N N . LEU D 1 133 ? 3.247 8.722 -27.086 1.00 30.33 133 LEU D N 1
ATOM 2851 C CA . LEU D 1 133 ? 2.364 7.561 -27.009 1.00 31.52 133 LEU D CA 1
ATOM 2852 C C . LEU D 1 133 ? 2.675 6.549 -28.113 1.00 36.39 133 LEU D C 1
ATOM 2853 O O . LEU D 1 133 ? 2.757 5.351 -27.870 1.00 34.17 133 LEU D O 1
ATOM 2858 N N . ALA D 1 134 ? 2.836 7.035 -29.335 1.00 33.28 134 ALA D N 1
ATOM 2859 C CA . ALA D 1 134 ? 3.106 6.146 -30.451 1.00 29.57 134 ALA D CA 1
ATOM 2860 C C . ALA D 1 134 ? 4.460 5.474 -30.258 1.00 35.33 134 ALA D C 1
ATOM 2861 O O . ALA D 1 134 ? 4.608 4.286 -30.487 1.00 37.24 134 ALA D O 1
ATOM 2863 N N . ARG D 1 135 ? 5.451 6.254 -29.839 1.00 39.46 135 ARG D N 1
ATOM 2864 C CA . ARG D 1 135 ? 6.772 5.713 -29.555 1.00 44.02 135 ARG D CA 1
ATOM 2865 C C . ARG D 1 135 ? 6.676 4.655 -28.449 1.00 48.93 135 ARG D C 1
ATOM 2866 O O . ARG D 1 135 ? 7.398 3.652 -28.474 1.00 49.97 135 ARG D O 1
ATOM 2874 N N . SER D 1 136 ? 5.771 4.873 -27.497 1.00 51.55 136 SER D N 1
ATOM 2875 C CA . SER D 1 136 ? 5.465 3.862 -26.483 1.00 56.24 136 SER D CA 1
ATOM 2876 C C . SER D 1 136 ? 4.950 2.567 -27.111 1.00 53.66 136 SER D C 1
ATOM 2877 O O . SER D 1 136 ? 5.294 1.476 -26.656 1.00 55.44 136 SER D O 1
ATOM 2880 N N . TYR D 1 137 ? 4.125 2.695 -28.149 1.00 43.52 137 TYR D N 1
ATOM 2881 C CA . TYR D 1 137 ? 3.505 1.538 -28.795 1.00 35.27 137 TYR D CA 1
ATOM 2882 C C . TYR D 1 137 ? 4.391 0.938 -29.881 1.00 38.09 137 TYR D C 1
ATOM 2883 O O . TYR D 1 137 ? 4.098 -0.130 -30.401 1.00 42.21 137 TYR D O 1
ATOM 2892 N N . GLY D 1 138 ? 5.459 1.635 -30.248 1.00 36.30 138 GLY D N 1
ATOM 2893 C CA . GLY D 1 138 ? 6.325 1.151 -31.304 1.00 34.93 138 GLY D CA 1
ATOM 2894 C C . GLY D 1 138 ? 5.683 1.297 -32.674 1.00 33.77 138 GLY D C 1
ATOM 2895 O O . GLY D 1 138 ? 6.020 0.565 -33.612 1.00 39.93 138 GLY D O 1
ATOM 2896 N N . ILE D 1 139 ? 4.744 2.240 -32.789 1.00 33.14 139 ILE D N 1
ATOM 2897 C CA . ILE D 1 139 ? 4.081 2.513 -34.070 1.00 31.68 139 ILE D CA 1
ATOM 2898 C C . ILE D 1 139 ? 4.286 3.956 -34.527 1.00 29.74 139 ILE D C 1
ATOM 2899 O O . ILE D 1 139 ? 4.577 4.838 -33.712 1.00 29.09 139 ILE D O 1
ATOM 2904 N N . PRO D 1 140 ? 4.136 4.211 -35.835 1.00 23.54 140 PRO D N 1
ATOM 2905 C CA . PRO D 1 140 ? 4.188 5.590 -36.329 1.00 23.26 140 PRO D CA 1
ATOM 2906 C C . PRO D 1 140 ? 3.038 6.473 -35.880 1.00 26.51 140 PRO D C 1
ATOM 2907 O O . PRO D 1 140 ? 1.941 5.973 -35.644 1.00 24.31 140 PRO D O 1
ATOM 2911 N N . PHE D 1 141 ? 3.287 7.782 -35.842 1.00 23.92 141 PHE D N 1
ATOM 2912 C CA . PHE D 1 141 ? 2.244 8.769 -35.626 1.00 25.39 141 PHE D CA 1
ATOM 2913 C C . PHE D 1 141 ? 2.122 9.696 -36.847 1.00 28.85 141 PHE D C 1
ATOM 2914 O O . PHE D 1 141 ? 3.118 10.218 -37.329 1.00 27.15 141 PHE D O 1
ATOM 2922 N N . ILE D 1 142 ? 0.905 9.904 -37.345 1.00 26.35 142 ILE D N 1
ATOM 2923 C CA . ILE D 1 142 ? 0.699 10.812 -38.478 1.00 27.10 142 ILE D CA 1
ATOM 2924 C C . ILE D 1 142 ? -0.410 11.810 -38.176 1.00 24.94 142 ILE D C 1
ATOM 2925 O O . ILE D 1 142 ? -1.510 11.415 -37.773 1.00 24.04 142 ILE D O 1
ATOM 2930 N N . GLU D 1 143 ? -0.139 13.095 -38.382 1.00 22.40 143 GLU D N 1
ATOM 2931 C CA . GLU D 1 143 ? -1.165 14.126 -38.244 1.00 25.03 143 GLU D CA 1
ATOM 2932 C C . GLU D 1 143 ? -1.919 14.311 -39.563 1.00 26.89 143 GLU D C 1
ATOM 2933 O O . GLU D 1 143 ? -1.300 14.325 -40.623 1.00 27.90 143 GLU D O 1
ATOM 2939 N N . THR D 1 144 ? -3.250 14.419 -39.499 1.00 29.29 144 THR D N 1
ATOM 2940 C CA . THR D 1 144 ? -4.082 14.500 -40.705 1.00 26.74 144 THR D CA 1
ATOM 2941 C C . THR D 1 144 ? -5.169 15.576 -40.593 1.00 22.55 144 THR D C 1
ATOM 2942 O O . THR D 1 144 ? -5.547 15.976 -39.501 1.00 24.16 144 THR D O 1
ATOM 2946 N N . SER D 1 145 ? -5.647 16.035 -41.746 1.00 20.01 145 SER D N 1
ATOM 2947 C CA . SER D 1 145 ? -6.909 16.759 -41.843 1.00 22.47 145 SER D CA 1
ATOM 2948 C C . SER D 1 145 ? -7.735 16.147 -42.972 1.00 25.40 145 SER D C 1
ATOM 2949 O O . SER D 1 145 ? -7.330 16.176 -44.140 1.00 25.64 145 SER D O 1
ATOM 2952 N N . ALA D 1 146 ? -8.891 15.573 -42.637 1.00 24.06 146 ALA D N 1
ATOM 2953 C CA . ALA D 1 146 ? -9.785 15.121 -43.696 1.00 23.21 146 ALA D CA 1
ATOM 2954 C C . ALA D 1 146 ? -10.254 16.296 -44.572 1.00 27.66 146 ALA D C 1
ATOM 2955 O O . ALA D 1 146 ? -10.633 16.106 -45.724 1.00 29.67 146 ALA D O 1
ATOM 2957 N N . LYS D 1 147 ? -10.236 17.498 -44.017 1.00 27.64 147 LYS D N 1
ATOM 2958 C CA . LYS D 1 147 ? -10.765 18.673 -44.714 1.00 33.35 147 LYS D CA 1
ATOM 2959 C C . LYS D 1 147 ? -9.828 19.166 -45.796 1.00 34.69 147 LYS D C 1
ATOM 2960 O O . LYS D 1 147 ? -10.230 19.348 -46.943 1.00 41.88 147 LYS D O 1
ATOM 2966 N N . THR D 1 148 ? -8.567 19.362 -45.432 1.00 33.93 148 THR D N 1
ATOM 2967 C CA . THR D 1 148 ? -7.561 19.853 -46.365 1.00 37.37 148 THR D CA 1
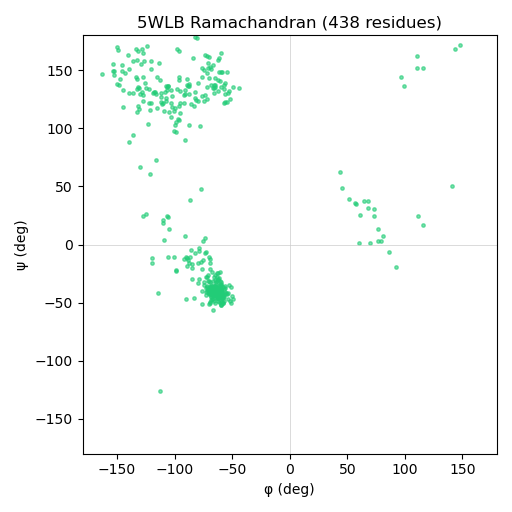ATOM 2968 C C . THR D 1 148 ? -6.801 18.738 -47.082 1.00 33.93 148 THR D C 1
ATOM 2969 O O . THR D 1 148 ? -6.082 19.009 -48.037 1.00 29.73 148 THR D O 1
ATOM 2973 N N . ARG D 1 149 ? -6.951 17.502 -46.595 1.00 25.47 149 ARG D N 1
ATOM 2974 C CA . ARG D 1 149 ? -6.258 16.294 -47.093 1.00 28.02 149 ARG D CA 1
ATOM 2975 C C . ARG D 1 149 ? -4.791 16.235 -46.618 1.00 25.68 149 ARG D C 1
ATOM 2976 O O . ARG D 1 149 ? -4.067 15.295 -46.950 1.00 23.91 149 ARG D O 1
ATOM 2984 N N . GLN D 1 150 ? -4.364 17.192 -45.799 1.00 23.62 150 GLN D N 1
ATOM 2985 C CA . GLN D 1 150 ? -3.016 17.118 -45.219 1.00 23.82 150 GLN D CA 1
ATOM 2986 C C . GLN D 1 150 ? -2.777 15.760 -44.531 1.00 22.89 150 GLN D C 1
ATOM 2987 O O . GLN D 1 150 ? -3.626 15.305 -43.788 1.00 24.94 150 GLN D O 1
ATOM 2993 N N . GLY D 1 151 ? -1.645 15.123 -44.814 1.00 20.30 151 GLY D N 1
ATOM 2994 C CA . GLY D 1 151 ? -1.315 13.814 -44.258 1.00 28.48 151 GLY D CA 1
ATOM 2995 C C . GLY D 1 151 ? -2.198 12.589 -44.501 1.00 21.56 151 GLY D C 1
ATOM 2996 O O . GLY D 1 151 ? -1.891 11.513 -43.974 1.00 21.97 151 GLY D O 1
ATOM 2997 N N . VAL D 1 152 ? -3.283 12.715 -45.269 1.00 21.06 152 VAL D N 1
ATOM 2998 C CA . VAL D 1 152 ? -4.234 11.595 -45.424 1.00 20.98 152 VAL D CA 1
ATOM 2999 C C . VAL D 1 152 ? -3.653 10.419 -46.217 1.00 18.75 152 VAL D C 1
ATOM 3000 O O . VAL D 1 152 ? -3.716 9.281 -45.763 1.00 23.99 152 VAL D O 1
ATOM 3004 N N . ASP D 1 153 ? -3.072 10.672 -47.390 1.00 20.72 153 ASP D N 1
ATOM 3005 C CA . ASP D 1 153 ? -2.386 9.605 -48.122 1.00 25.12 153 ASP D CA 1
ATOM 3006 C C . ASP D 1 153 ? -1.243 9.033 -47.301 1.00 24.71 153 ASP D C 1
ATOM 3007 O O . ASP D 1 153 ? -1.035 7.821 -47.267 1.00 24.94 153 ASP D O 1
ATOM 3012 N N . ASP D 1 154 ? -0.524 9.918 -46.620 1.00 25.76 154 ASP D N 1
ATOM 3013 C CA . ASP D 1 154 ? 0.609 9.519 -45.802 1.00 29.02 154 ASP D CA 1
ATOM 3014 C C . ASP D 1 154 ? 0.186 8.553 -44.693 1.00 28.33 154 ASP D C 1
ATOM 3015 O O . ASP D 1 154 ? 0.845 7.550 -44.455 1.00 26.90 154 ASP D O 1
ATOM 3020 N N . ALA D 1 155 ? -0.920 8.847 -44.023 1.00 23.53 155 ALA D N 1
ATOM 3021 C CA . ALA D 1 155 ? -1.406 7.951 -42.966 1.00 22.77 155 ALA D CA 1
ATOM 3022 C C . ALA D 1 155 ? -1.687 6.539 -43.519 1.00 25.97 155 ALA D C 1
ATOM 3023 O O . ALA D 1 155 ? -1.241 5.519 -42.961 1.00 22.35 155 ALA D O 1
ATOM 3025 N N . PHE D 1 156 ? -2.424 6.469 -44.621 1.00 28.03 156 PHE D N 1
ATOM 3026 C CA . PHE D 1 156 ? -2.793 5.157 -45.139 1.00 24.04 156 PHE D CA 1
ATOM 3027 C C . PHE D 1 156 ? -1.594 4.457 -45.770 1.00 28.57 156 PHE D C 1
ATOM 3028 O O . PHE D 1 156 ? -1.448 3.251 -45.607 1.00 24.32 156 PHE D O 1
ATOM 3036 N N . TYR D 1 157 ? -0.724 5.201 -46.463 1.00 26.07 157 TYR D N 1
ATOM 3037 C CA . TYR D 1 157 ? 0.480 4.572 -47.018 1.00 28.60 157 TYR D CA 1
ATOM 3038 C C . TYR D 1 157 ? 1.424 4.062 -45.942 1.00 25.24 157 TYR D C 1
ATOM 3039 O O . TYR D 1 157 ? 2.023 3.001 -46.091 1.00 23.94 157 TYR D O 1
ATOM 3048 N N . THR D 1 158 ? 1.589 4.835 -44.880 1.00 24.46 158 THR D N 1
ATOM 3049 C CA . THR D 1 158 ? 2.439 4.414 -43.766 1.00 22.69 158 THR D CA 1
ATOM 3050 C C . THR D 1 158 ? 1.917 3.118 -43.155 1.00 25.90 158 THR D C 1
ATOM 3051 O O . THR D 1 158 ? 2.694 2.239 -42.728 1.00 21.72 158 THR D O 1
ATOM 3055 N N . LEU D 1 159 ? 0.593 2.972 -43.145 1.00 21.72 159 LEU D N 1
ATOM 3056 C CA . LEU D 1 159 ? -0.007 1.781 -42.596 1.00 21.74 159 LEU D CA 1
ATOM 3057 C C . LEU D 1 159 ? 0.323 0.575 -43.472 1.00 21.09 159 LEU D C 1
ATOM 3058 O O . LEU D 1 159 ? 0.618 -0.513 -42.974 1.00 21.47 159 LEU D O 1
ATOM 3063 N N . VAL D 1 160 ? 0.271 0.766 -44.779 1.00 18.65 160 VAL D N 1
ATOM 3064 C CA . VAL D 1 160 ? 0.654 -0.302 -45.694 1.00 21.64 160 VAL D CA 1
ATOM 3065 C C . VAL D 1 160 ? 2.126 -0.729 -45.467 1.00 24.39 160 VAL D C 1
ATOM 3066 O O . VAL D 1 160 ? 2.446 -1.916 -45.475 1.00 28.24 160 VAL D O 1
ATOM 3070 N N . ARG D 1 161 ? 3.006 0.225 -45.199 1.00 24.04 161 ARG D N 1
ATOM 3071 C CA . ARG D 1 161 ? 4.391 -0.131 -44.871 1.00 21.31 161 ARG D CA 1
ATOM 3072 C C . ARG D 1 161 ? 4.518 -0.895 -43.550 1.00 25.77 161 ARG D C 1
ATOM 3073 O O . ARG D 1 161 ? 5.353 -1.794 -43.433 1.00 27.42 161 ARG D O 1
ATOM 3081 N N . GLU D 1 162 ? 3.692 -0.546 -42.571 1.00 28.33 162 GLU D N 1
ATOM 3082 C CA . GLU D 1 162 ? 3.668 -1.279 -41.308 1.00 27.49 162 GLU D CA 1
ATOM 3083 C C . GLU D 1 162 ? 3.252 -2.722 -41.521 1.00 26.86 162 GLU D C 1
ATOM 3084 O O . GLU D 1 162 ? 3.873 -3.637 -40.978 1.00 29.00 162 GLU D O 1
ATOM 3090 N N . ILE D 1 163 ? 2.197 -2.921 -42.305 1.00 21.75 163 ILE D N 1
ATOM 3091 C CA . ILE D 1 163 ? 1.770 -4.267 -42.679 1.00 23.27 163 ILE D CA 1
ATOM 3092 C C . ILE D 1 163 ? 2.884 -5.081 -43.356 1.00 27.22 163 ILE D C 1
ATOM 3093 O O . ILE D 1 163 ? 2.964 -6.306 -43.175 1.00 28.13 163 ILE D O 1
ATOM 3098 N N . ARG D 1 164 ? 3.713 -4.408 -44.148 1.00 32.60 164 ARG D N 1
ATOM 3099 C CA . ARG D 1 164 ? 4.789 -5.080 -44.874 1.00 35.10 164 ARG D CA 1
ATOM 3100 C C . ARG D 1 164 ? 6.001 -5.386 -43.980 1.00 36.59 164 ARG D C 1
ATOM 3101 O O . ARG D 1 164 ? 6.932 -6.065 -44.404 1.00 40.84 164 ARG D O 1
ATOM 3109 N N . LYS D 1 165 ? 5.966 -4.917 -42.734 1.00 34.79 165 LYS D N 1
ATOM 3110 C CA . LYS D 1 165 ? 7.004 -5.215 -41.746 1.00 36.82 165 LYS D CA 1
ATOM 3111 C C . LYS D 1 165 ? 6.751 -6.535 -41.033 1.00 45.42 165 LYS D C 1
ATOM 3112 O O . LYS D 1 165 ? 7.660 -7.101 -40.432 1.00 42.88 165 LYS D O 1
ATOM 3118 N N . HIS D 1 166 ? 5.498 -6.984 -41.075 1.00 55.76 166 HIS D N 1
ATOM 3119 C CA . HIS D 1 166 ? 5.052 -8.218 -40.427 1.00 67.56 166 HIS D CA 1
ATOM 3120 C C . HIS D 1 166 ? 5.190 -8.192 -38.907 1.00 69.71 166 HIS D C 1
ATOM 3121 O O . HIS D 1 166 ? 4.189 -8.237 -38.184 1.00 68.02 166 HIS D O 1
ATOM 3128 N N . GLY E 2 2 ? -29.886 5.474 -43.205 1.00 38.31 1 GLY E N 1
ATOM 3129 C CA . GLY E 2 2 ? -29.377 4.119 -43.033 1.00 49.20 1 GLY E CA 1
ATOM 3130 C C . GLY E 2 2 ? -28.396 3.730 -44.124 1.00 53.89 1 GLY E C 1
ATOM 3131 O O . GLY E 2 2 ? -28.208 4.479 -45.082 1.00 49.66 1 GLY E O 1
ATOM 3132 N N . PRO E 2 3 ? -27.772 2.548 -43.993 1.00 59.98 2 PRO E N 1
ATOM 3133 C CA . PRO E 2 3 ? -26.741 2.093 -44.932 1.00 56.63 2 PRO E CA 1
ATOM 3134 C C . PRO E 2 3 ? -27.327 1.631 -46.271 1.00 46.91 2 PRO E C 1
ATOM 3135 O O . PRO E 2 3 ? -28.466 1.168 -46.296 1.00 33.55 2 PRO E O 1
ATOM 3139 N N . ARG E 2 4 ? -26.560 1.772 -47.357 1.00 48.20 3 ARG E N 1
ATOM 3140 C CA . ARG E 2 4 ? -26.989 1.328 -48.685 1.00 38.04 3 ARG E CA 1
ATOM 3141 C C . ARG E 2 4 ? -26.384 -0.028 -49.051 1.00 26.16 3 ARG E C 1
ATOM 3142 O O . ARG E 2 4 ? -25.171 -0.179 -49.180 1.00 31.07 3 ARG E O 1
ATOM 3150 N N . ARG E 2 5 ? -27.247 -1.007 -49.238 1.00 24.83 4 ARG E N 1
ATOM 3151 C CA . ARG E 2 5 ? -26.790 -2.336 -49.630 1.00 23.71 4 ARG E CA 1
ATOM 3152 C C . ARG E 2 5 ? -26.353 -2.352 -51.087 1.00 29.16 4 ARG E C 1
ATOM 3153 O O . ARG E 2 5 ? -27.100 -1.911 -51.953 1.00 25.54 4 ARG E O 1
ATOM 3161 N N . PRO E 2 6 ? -25.138 -2.861 -51.365 1.00 24.17 5 PRO E N 1
ATOM 3162 C CA . PRO E 2 6 ? -24.707 -2.888 -52.761 1.00 30.64 5 PRO E CA 1
ATOM 3163 C C . PRO E 2 6 ? -25.497 -3.917 -53.560 1.00 28.64 5 PRO E C 1
ATOM 3164 O O . PRO E 2 6 ? -25.830 -4.992 -53.050 1.00 24.38 5 PRO E O 1
ATOM 3168 N N . ARG E 2 7 ? -25.784 -3.580 -54.814 1.00 27.93 6 ARG E N 1
ATOM 3169 C CA . ARG E 2 7 ? -26.428 -4.516 -55.725 1.00 28.50 6 ARG E CA 1
ATOM 3170 C C . ARG E 2 7 ? -25.510 -5.706 -55.998 1.00 31.35 6 ARG E C 1
ATOM 3171 O O . ARG E 2 7 ? -24.295 -5.531 -56.086 1.00 31.09 6 ARG E O 1
ATOM 3179 N N . SEC E 2 8 ? -26.103 -6.898 -56.122 1.00 33.38 7 SEC E N 1
ATOM 3180 C CA . SEC E 2 8 ? -25.410 -8.116 -56.507 1.00 31.41 7 SEC E CA 1
ATOM 3183 C C . SEC E 2 8 ? -24.580 -7.884 -57.728 1.00 33.62 7 SEC E C 1
ATOM 3184 O O . SEC E 2 8 ? -25.026 -7.237 -58.717 1.00 28.97 7 SEC E O 1
ATOM 3185 N N . PRO E 2 9 ? -23.347 -8.383 -57.716 1.00 33.17 8 PRO E N 1
ATOM 3186 C CA . PRO E 2 9 ? -22.416 -8.037 -58.792 1.00 37.79 8 PRO E CA 1
ATOM 3187 C C . PRO E 2 9 ? -22.717 -8.664 -60.165 1.00 46.31 8 PRO E C 1
ATOM 3188 O O . PRO E 2 9 ? -22.332 -8.079 -61.177 1.00 52.95 8 PRO E O 1
ATOM 3192 N N . GLY E 2 10 ? -23.386 -9.807 -60.226 1.00 40.32 9 GLY E N 1
ATOM 3193 C CA . GLY E 2 10 ? -23.570 -10.450 -61.527 1.00 40.05 9 GLY E CA 1
ATOM 3194 C C . GLY E 2 10 ? -22.566 -11.573 -61.755 1.00 32.20 9 GLY E C 1
ATOM 3195 O O . GLY E 2 10 ? -21.370 -11.422 -61.462 1.00 27.09 9 GLY E O 1
ATOM 3196 N N . ASP E 2 11 ? -23.053 -12.695 -62.283 1.00 31.69 10 ASP E N 1
ATOM 3197 C CA . ASP E 2 11 ? -22.297 -13.952 -62.299 1.00 32.67 10 ASP E CA 1
ATOM 3198 C C . ASP E 2 11 ? -20.981 -13.877 -63.074 1.00 32.08 10 ASP E C 1
ATOM 3199 O O . ASP E 2 11 ? -20.018 -14.559 -62.732 1.00 31.04 10 ASP E O 1
ATOM 3204 N N . GLN E 2 12 ? -20.945 -13.049 -64.112 1.00 26.20 11 GLN E N 1
ATOM 3205 C CA . GLN E 2 12 ? -19.749 -12.909 -64.927 1.00 24.87 11 GLN E CA 1
ATOM 3206 C C . GLN E 2 12 ? -19.029 -11.588 -64.678 1.00 21.23 11 GLN E C 1
ATOM 3207 O O . GLN E 2 12 ? -18.304 -11.103 -65.541 1.00 24.05 11 GLN E O 1
ATOM 3213 N N . ALA E 2 13 ? -19.233 -11.000 -63.497 1.00 19.62 12 ALA E N 1
ATOM 3214 C CA . ALA E 2 13 ? -18.546 -9.752 -63.152 1.00 15.71 12 ALA E CA 1
ATOM 3215 C C . ALA E 2 13 ? -17.032 -9.879 -63.291 1.00 17.90 12 ALA E C 1
ATOM 3216 O O . ALA E 2 13 ? -16.480 -10.966 -63.090 1.00 21.14 12 ALA E O 1
ATOM 3218 N N . SER E 2 14 ? -16.356 -8.786 -63.647 1.00 18.68 13 SER E N 1
ATOM 3219 C CA . SER E 2 14 ? -14.887 -8.777 -63.595 1.00 19.52 13 SER E CA 1
ATOM 3220 C C . SER E 2 14 ? -14.383 -8.992 -62.159 1.00 21.55 13 SER E C 1
ATOM 3221 O O . SER E 2 14 ? -15.095 -8.738 -61.191 1.00 19.26 13 SER E O 1
ATOM 3224 N N . LEU E 2 15 ? -13.137 -9.439 -62.011 1.00 19.42 14 LEU E N 1
ATOM 3225 C CA . LEU E 2 15 ? -12.559 -9.534 -60.675 1.00 18.40 14 LEU E CA 1
ATOM 3226 C C . LEU E 2 15 ? -12.511 -8.169 -60.000 1.00 20.04 14 LEU E C 1
ATOM 3227 O O . LEU E 2 15 ? -12.729 -8.056 -58.783 1.00 21.41 14 LEU E O 1
ATOM 3232 N N . GLU E 2 16 ? -12.213 -7.130 -60.762 1.00 19.22 15 GLU E N 1
ATOM 3233 C CA . GLU E 2 16 ? -12.169 -5.809 -60.120 1.00 18.89 15 GLU E CA 1
ATOM 3234 C C . GLU E 2 16 ? -13.579 -5.382 -59.686 1.00 22.19 15 GLU E C 1
ATOM 3235 O O . GLU E 2 16 ? -13.744 -4.782 -58.622 1.00 25.71 15 GLU E O 1
ATOM 3241 N N . GLU E 2 17 ? -14.600 -5.736 -60.452 1.00 17.26 16 GLU E N 1
ATOM 3242 C CA . GLU E 2 17 ? -15.968 -5.443 -60.016 1.00 20.32 16 GLU E CA 1
ATOM 3243 C C . GLU E 2 17 ? -16.341 -6.242 -58.765 1.00 24.12 16 GLU E C 1
ATOM 3244 O O . GLU E 2 17 ? -17.005 -5.711 -57.864 1.00 18.70 16 GLU E O 1
ATOM 3250 N N . LEU E 2 18 ? -15.941 -7.516 -58.716 1.00 20.23 17 LEU E N 1
ATOM 3251 C CA . LEU E 2 18 ? -16.143 -8.312 -57.487 1.00 21.04 17 LEU E CA 1
ATOM 3252 C C . LEU E 2 18 ? -15.429 -7.713 -56.256 1.00 20.89 17 LEU E C 1
ATOM 3253 O O . LEU E 2 18 ? -15.950 -7.721 -55.127 1.00 17.00 17 LEU E O 1
ATOM 3258 N N . HIS E 2 19 ? -14.204 -7.232 -56.454 1.00 16.57 18 HIS E N 1
ATOM 3259 C CA . HIS E 2 19 ? -13.497 -6.562 -55.363 1.00 19.33 18 HIS E CA 1
ATOM 3260 C C . HIS E 2 19 ? -14.208 -5.305 -54.891 1.00 17.78 18 HIS E C 1
ATOM 3261 O O . HIS E 2 19 ? -14.315 -5.035 -53.665 1.00 18.91 18 HIS E O 1
ATOM 3268 N N . GLU E 2 20 ? -14.660 -4.510 -55.841 1.00 16.52 19 GLU E N 1
ATOM 3269 C CA . GLU E 2 20 ? -15.372 -3.277 -55.495 1.00 17.79 19 GLU E CA 1
ATOM 3270 C C . GLU E 2 20 ? -16.633 -3.623 -54.700 1.00 21.91 19 GLU E C 1
ATOM 3271 O O . GLU E 2 20 ? -16.950 -2.995 -53.667 1.00 19.72 19 GLU E O 1
ATOM 3277 N N . TYR E 2 21 ? -17.338 -4.648 -55.173 1.00 21.85 20 TYR E N 1
ATOM 3278 C CA . TYR E 2 21 ? -18.554 -5.071 -54.512 1.00 19.89 20 TYR E CA 1
ATOM 3279 C C . TYR E 2 21 ? -18.232 -5.568 -53.092 1.00 17.56 20 TYR E C 1
ATOM 3280 O O . TYR E 2 21 ? -18.905 -5.205 -52.118 1.00 18.29 20 TYR E O 1
ATOM 3289 N N . TRP E 2 22 ? -17.172 -6.372 -52.980 1.00 17.28 21 TRP E N 1
ATOM 3290 C CA . TRP E 2 22 ? -16.845 -7.007 -51.706 1.00 19.26 21 TRP E CA 1
ATOM 3291 C C . TRP E 2 22 ? -16.563 -5.938 -50.653 1.00 17.80 21 TRP E C 1
ATOM 3292 O O . TRP E 2 22 ? -16.987 -6.065 -49.488 1.00 19.50 21 TRP E O 1
ATOM 3303 N N . ALA E 2 23 ? -15.809 -4.906 -51.044 1.00 15.92 22 ALA E N 1
ATOM 3304 C CA . ALA E 2 23 ? -15.465 -3.818 -50.125 1.00 14.11 22 ALA E CA 1
ATOM 3305 C C . ALA E 2 23 ? -16.719 -3.108 -49.625 1.00 17.72 22 ALA E C 1
ATOM 3306 O O . ALA E 2 23 ? -16.832 -2.741 -48.436 1.00 19.55 22 ALA E O 1
ATOM 3308 N N . ARG E 2 24 ? -17.655 -2.908 -50.537 1.00 16.46 23 ARG E N 1
ATOM 3309 C CA . ARG E 2 24 ? -18.921 -2.282 -50.170 1.00 20.59 23 ARG E CA 1
ATOM 3310 C C . ARG E 2 24 ? -19.699 -3.205 -49.236 1.00 23.49 23 ARG E C 1
ATOM 3311 O O . ARG E 2 24 ? -20.313 -2.729 -48.295 1.00 21.04 23 ARG E O 1
ATOM 3319 N N . LEU E 2 25 ? -19.677 -4.514 -49.489 1.00 21.34 24 LEU E N 1
ATOM 3320 C CA . LEU E 2 25 ? -20.449 -5.445 -48.647 1.00 21.96 24 LEU E CA 1
ATOM 3321 C C . LEU E 2 25 ? -19.854 -5.550 -47.236 1.00 21.74 24 LEU E C 1
ATOM 3322 O O . LEU E 2 25 ? -20.570 -5.578 -46.218 1.00 19.94 24 LEU E O 1
ATOM 3327 N N . TRP E 2 26 ? -18.525 -5.586 -47.167 1.00 18.37 25 TRP E N 1
ATOM 3328 C CA . TRP E 2 26 ? -17.810 -5.525 -45.887 1.00 18.73 25 TRP E CA 1
ATOM 3329 C C . TRP E 2 26 ? -18.333 -4.368 -45.018 1.00 21.52 25 TRP E C 1
ATOM 3330 O O . TRP E 2 26 ? -18.628 -4.529 -43.826 1.00 18.78 25 TRP E O 1
ATOM 3341 N N . ASN E 2 27 ? -18.477 -3.195 -45.617 1.00 15.59 26 ASN E N 1
ATOM 3342 C CA . ASN E 2 27 ? -18.876 -2.042 -44.843 1.00 14.48 26 ASN E CA 1
ATOM 3343 C C . ASN E 2 27 ? -20.365 -2.074 -44.512 1.00 19.66 26 ASN E C 1
ATOM 3344 O O . ASN E 2 27 ? -20.771 -1.746 -43.380 1.00 21.61 26 ASN E O 1
ATOM 3349 N N . TYR E 2 28 ? -21.167 -2.489 -45.482 1.00 23.04 27 TYR E N 1
ATOM 3350 C CA . TYR E 2 28 ? -22.611 -2.583 -45.279 1.00 20.98 27 TYR E CA 1
ATOM 3351 C C . TYR E 2 28 ? -22.948 -3.557 -44.140 1.00 27.47 27 TYR E C 1
ATOM 3352 O O . TYR E 2 28 ? -23.752 -3.247 -43.248 1.00 23.78 27 TYR E O 1
ATOM 3361 N N . LEU E 2 29 ? -22.308 -4.717 -44.164 1.00 19.51 28 LEU E N 1
ATOM 3362 C CA . LEU E 2 29 ? -22.579 -5.733 -43.141 1.00 21.32 28 LEU E CA 1
ATOM 3363 C C . LEU E 2 29 ? -22.112 -5.267 -41.781 1.00 19.03 28 LEU E C 1
ATOM 3364 O O . LEU E 2 29 ? -22.733 -5.569 -40.765 1.00 20.70 28 LEU E O 1
ATOM 3369 N N . TYR E 2 30 ? -20.983 -4.565 -41.747 1.00 18.81 29 TYR E N 1
ATOM 3370 C CA . TYR E 2 30 ? -20.494 -4.033 -40.497 1.00 22.21 29 TYR E CA 1
ATOM 3371 C C . TYR E 2 30 ? -21.567 -3.100 -39.925 1.00 24.48 29 TYR E C 1
ATOM 3372 O O . TYR E 2 30 ? -21.873 -3.108 -38.718 1.00 22.08 29 TYR E O 1
ATOM 3381 N N . ARG E 2 31 ? -22.153 -2.302 -40.807 1.00 22.56 30 ARG E N 1
ATOM 3382 C CA . ARG E 2 31 ? -23.144 -1.302 -40.380 1.00 28.17 30 ARG E CA 1
ATOM 3383 C C . ARG E 2 31 ? -24.442 -1.912 -39.867 1.00 31.23 30 ARG E C 1
ATOM 3384 O O . ARG E 2 31 ? -25.008 -1.413 -38.892 1.00 31.14 30 ARG E O 1
ATOM 3392 N N . VAL E 2 32 ? -24.911 -2.982 -40.508 1.00 29.67 31 VAL E N 1
ATOM 3393 C CA . VAL E 2 32 ? -26.206 -3.568 -40.145 1.00 24.31 31 VAL E CA 1
ATOM 3394 C C . VAL E 2 32 ? -26.107 -4.597 -39.019 1.00 33.85 31 VAL E C 1
ATOM 3395 O O . VAL E 2 32 ? -27.122 -4.972 -38.442 1.00 32.09 31 VAL E O 1
ATOM 3399 N N . ALA E 2 33 ? -24.896 -5.074 -38.733 1.00 33.80 32 ALA E N 1
ATOM 3400 C CA . ALA E 2 33 ? -24.709 -6.155 -37.767 1.00 39.45 32 ALA E CA 1
ATOM 3401 C C . ALA E 2 33 ? -25.089 -5.717 -36.360 1.00 42.47 32 ALA E C 1
ATOM 3402 O O . ALA E 2 33 ? -25.655 -6.495 -35.600 1.00 48.51 32 ALA E O 1
ATOM 3404 N N . ARG F 3 5 ? -15.067 -22.742 -56.053 1.00 44.08 3 ARG F N 1
ATOM 3405 C CA . ARG F 3 5 ? -15.526 -22.094 -57.279 1.00 43.03 3 ARG F CA 1
ATOM 3406 C C . ARG F 3 5 ? -15.949 -20.660 -56.990 1.00 30.14 3 ARG F C 1
ATOM 3407 O O . ARG F 3 5 ? -15.869 -20.204 -55.851 1.00 30.25 3 ARG F O 1
ATOM 3415 N N . ARG F 3 6 ? -16.409 -19.955 -58.015 1.00 29.41 4 ARG F N 1
ATOM 3416 C CA . ARG F 3 6 ? -16.950 -18.612 -57.813 1.00 24.92 4 ARG F CA 1
ATOM 3417 C C . ARG F 3 6 ? -18.328 -18.715 -57.173 1.00 29.37 4 ARG F C 1
ATOM 3418 O O . ARG F 3 6 ? -19.204 -19.375 -57.717 1.00 26.25 4 ARG F O 1
ATOM 3426 N N . PRO F 3 7 ? -18.519 -18.071 -56.006 1.00 31.08 5 PRO F N 1
ATOM 3427 C CA . PRO F 3 7 ? -19.812 -18.152 -55.316 1.00 28.41 5 PRO F CA 1
ATOM 3428 C C . PRO F 3 7 ? -20.880 -17.364 -56.059 1.00 26.72 5 PRO F C 1
ATOM 3429 O O . PRO F 3 7 ? -20.539 -16.468 -56.824 1.00 30.09 5 PRO F O 1
ATOM 3433 N N . ARG F 3 8 ? -22.146 -17.726 -55.865 1.00 27.08 6 ARG F N 1
ATOM 3434 C CA . ARG F 3 8 ? -23.270 -16.980 -56.439 1.00 31.71 6 ARG F CA 1
ATOM 3435 C C . ARG F 3 8 ? -23.844 -16.030 -55.397 1.00 29.40 6 ARG F C 1
ATOM 3436 O O . ARG F 3 8 ? -24.053 -16.443 -54.247 1.00 28.57 6 ARG F O 1
ATOM 3444 N N . SEC F 3 9 ? -24.094 -14.777 -55.781 1.00 29.94 7 SEC F N 1
ATOM 3445 C CA . SEC F 3 9 ? -24.692 -13.820 -54.858 1.00 36.21 7 SEC F CA 1
ATOM 3448 C C . SEC F 3 9 ? -26.060 -14.308 -54.559 1.00 35.89 7 SEC F C 1
ATOM 3449 O O . SEC F 3 9 ? -26.817 -14.627 -55.510 1.00 31.58 7 SEC F O 1
ATOM 3450 N N . PRO F 3 10 ? -26.423 -14.390 -53.269 1.00 34.72 8 PRO F N 1
ATOM 3451 C CA . PRO F 3 10 ? -27.676 -15.042 -52.864 1.00 32.78 8 PRO F CA 1
ATOM 3452 C C . PRO F 3 10 ? -28.938 -14.230 -53.172 1.00 39.58 8 PRO F C 1
ATOM 3453 O O . PRO F 3 10 ? -30.027 -14.644 -52.783 1.00 45.21 8 PRO F O 1
ATOM 3457 N N . GLY F 3 11 ? -28.804 -13.102 -53.859 1.00 37.56 9 GLY F N 1
ATOM 3458 C CA . GLY F 3 11 ? -29.966 -12.341 -54.287 1.00 34.90 9 GLY F CA 1
ATOM 3459 C C . GLY F 3 11 ? -30.043 -10.972 -53.645 1.00 36.48 9 GLY F C 1
ATOM 3460 O O . GLY F 3 11 ? -29.541 -10.764 -52.538 1.00 36.21 9 GLY F O 1
ATOM 3461 N N . ASP F 3 12 ? -30.659 -10.026 -54.344 1.00 40.68 10 ASP F N 1
ATOM 3462 C CA . ASP F 3 12 ? -30.827 -8.673 -53.812 1.00 44.53 10 ASP F CA 1
ATOM 3463 C C . ASP F 3 12 ? -31.835 -8.624 -52.651 1.00 46.69 10 ASP F C 1
ATOM 3464 O O . ASP F 3 12 ? -31.955 -7.608 -51.963 1.00 46.95 10 ASP F O 1
ATOM 3469 N N . ASN F 3 13 ? -32.549 -9.728 -52.448 1.00 41.88 11 ASN F N 1
ATOM 3470 C CA . ASN F 3 13 ? -33.468 -9.887 -51.327 1.00 44.81 11 ASN F CA 1
ATOM 3471 C C . ASN F 3 13 ? -32.914 -10.794 -50.246 1.00 43.46 11 ASN F C 1
ATOM 3472 O O . ASN F 3 13 ? -33.650 -11.227 -49.357 1.00 47.53 11 ASN F O 1
ATOM 3477 N N . ALA F 3 14 ? -31.618 -11.080 -50.327 1.00 36.47 12 ALA F N 1
ATOM 3478 C CA . ALA F 3 14 ? -30.973 -11.992 -49.390 1.00 33.99 12 ALA F CA 1
ATOM 3479 C C . ALA F 3 14 ? -31.096 -11.527 -47.939 1.00 32.15 12 ALA F C 1
ATOM 3480 O O . ALA F 3 14 ? -31.139 -10.327 -47.657 1.00 33.23 12 ALA F O 1
ATOM 3482 N N . SER F 3 15 ? -31.146 -12.496 -47.031 1.00 30.81 13 SER F N 1
ATOM 3483 C CA . SER F 3 15 ? -31.097 -12.232 -45.606 1.00 33.13 13 SER F CA 1
ATOM 3484 C C . SER F 3 15 ? -29.706 -11.775 -45.264 1.00 33.99 13 SER F C 1
ATOM 3485 O O . SER F 3 15 ? -28.773 -12.029 -46.017 1.00 35.61 13 SER F O 1
ATOM 3488 N N . ILE F 3 16 ? -29.547 -11.127 -44.123 1.00 35.57 14 ILE F N 1
ATOM 3489 C CA . ILE F 3 16 ? -28.211 -10.738 -43.717 1.00 36.03 14 ILE F CA 1
ATOM 3490 C C . ILE F 3 16 ? -27.349 -11.988 -43.473 1.00 31.37 14 ILE F C 1
ATOM 3491 O O . ILE F 3 16 ? -26.182 -12.017 -43.869 1.00 32.10 14 ILE F O 1
ATOM 3496 N N . LYS F 3 17 ? -27.911 -13.043 -42.878 1.00 27.30 15 LYS F N 1
ATOM 3497 C CA . LYS F 3 17 ? -27.123 -14.258 -42.658 1.00 27.53 15 LYS F CA 1
ATOM 3498 C C . LYS F 3 17 ? -26.595 -14.839 -43.997 1.00 29.94 15 LYS F C 1
ATOM 3499 O O . LYS F 3 17 ? -25.448 -15.291 -44.076 1.00 31.48 15 LYS F O 1
ATOM 3505 N N . GLN F 3 18 ? -27.419 -14.785 -45.038 1.00 24.45 16 GLN F N 1
ATOM 3506 C CA . GLN F 3 18 ? -27.016 -15.241 -46.374 1.00 26.79 16 GLN F CA 1
ATOM 3507 C C . GLN F 3 18 ? -25.930 -14.345 -46.980 1.00 26.37 16 GLN F C 1
ATOM 3508 O O . GLN F 3 18 ? -24.989 -14.835 -47.604 1.00 28.72 16 GLN F O 1
ATOM 3514 N N . LEU F 3 19 ? -26.085 -13.033 -46.816 1.00 30.68 17 LEU F N 1
ATOM 3515 C CA . LEU F 3 19 ? -25.075 -12.100 -47.318 1.00 27.63 17 LEU F CA 1
ATOM 3516 C C . LEU F 3 19 ? -23.782 -12.245 -46.547 1.00 22.40 17 LEU F C 1
ATOM 3517 O O . LEU F 3 19 ? -22.709 -12.098 -47.113 1.00 28.08 17 LEU F O 1
ATOM 3522 N N . HIS F 3 20 ? -23.867 -12.511 -45.244 1.00 22.81 18 HIS F N 1
ATOM 3523 C CA . HIS F 3 20 ? -22.640 -12.749 -44.497 1.00 24.26 18 HIS F CA 1
ATOM 3524 C C . HIS F 3 20 ? -21.890 -13.989 -45.028 1.00 26.82 18 HIS F C 1
ATOM 3525 O O . HIS F 3 20 ? -20.654 -13.986 -45.165 1.00 24.05 18 HIS F O 1
ATOM 3532 N N . ALA F 3 21 ? -22.635 -15.056 -45.311 1.00 21.75 19 ALA F N 1
ATOM 3533 C CA . ALA F 3 21 ? -22.030 -16.248 -45.909 1.00 23.32 19 ALA F CA 1
ATOM 3534 C C . ALA F 3 21 ? -21.385 -15.954 -47.287 1.00 27.56 19 ALA F C 1
ATOM 3535 O O . ALA F 3 21 ? -20.271 -16.407 -47.608 1.00 26.56 19 ALA F O 1
ATOM 3537 N N . TYR F 3 22 ? -22.097 -15.197 -48.108 1.00 26.29 20 TYR F N 1
ATOM 3538 C CA . TYR F 3 22 ? -21.573 -14.808 -49.419 1.00 26.19 20 TYR F CA 1
ATOM 3539 C C . TYR F 3 22 ? -20.305 -13.951 -49.285 1.00 24.53 20 TYR F C 1
ATOM 3540 O O . TYR F 3 22 ? -19.336 -14.142 -50.025 1.00 25.47 20 TYR F O 1
ATOM 3549 N N . TRP F 3 23 ? -20.319 -13.022 -48.330 1.00 21.37 21 TRP F N 1
ATOM 3550 C CA . TRP F 3 23 ? -19.138 -12.207 -48.012 1.00 20.98 21 TRP F CA 1
ATOM 3551 C C . TRP F 3 23 ? -17.915 -13.079 -47.668 1.00 24.85 21 TRP F C 1
ATOM 3552 O O . TRP F 3 23 ? -16.797 -12.807 -48.110 1.00 20.09 21 TRP F O 1
ATOM 3563 N N . GLN F 3 24 ? -18.121 -14.154 -46.901 1.00 22.54 22 GLN F N 1
ATOM 3564 C CA . GLN F 3 24 ? -17.023 -15.053 -46.584 1.00 15.59 22 GLN F CA 1
ATOM 3565 C C . GLN F 3 24 ? -16.534 -15.815 -47.814 1.00 21.08 22 GLN F C 1
ATOM 3566 O O . GLN F 3 24 ? -15.328 -15.910 -48.069 1.00 22.91 22 GLN F O 1
ATOM 3572 N N . ARG F 3 25 ? -17.472 -16.375 -48.559 1.00 21.40 23 ARG F N 1
ATOM 3573 C CA . ARG F 3 25 ? -17.129 -17.129 -49.761 1.00 19.37 23 ARG F CA 1
ATOM 3574 C C . ARG F 3 25 ? -16.489 -16.279 -50.862 1.00 21.35 23 ARG F C 1
ATOM 3575 O O . ARG F 3 25 ? -15.606 -16.753 -51.613 1.00 22.12 23 ARG F O 1
ATOM 3583 N N . LEU F 3 26 ? -16.941 -15.038 -50.980 1.00 22.47 24 LEU F N 1
ATOM 3584 C CA . LEU F 3 26 ? -16.391 -14.177 -52.020 1.00 23.62 24 LEU F CA 1
ATOM 3585 C C . LEU F 3 26 ? -14.966 -13.780 -51.623 1.00 24.22 24 LEU F C 1
ATOM 3586 O O . LEU F 3 26 ? -14.068 -13.691 -52.476 1.00 23.60 24 LEU F O 1
ATOM 3591 N N . TYR F 3 27 ? -14.745 -13.570 -50.324 1.00 19.44 25 TYR F N 1
ATOM 3592 C CA . TYR F 3 27 ? -13.387 -13.311 -49.835 1.00 17.80 25 TYR F CA 1
ATOM 3593 C C . TYR F 3 27 ? -12.465 -14.486 -50.214 1.00 23.69 25 TYR F C 1
ATOM 3594 O O . TYR F 3 27 ? -11.327 -14.306 -50.645 1.00 24.05 25 TYR F O 1
ATOM 3603 N N . ALA F 3 28 ? -12.960 -15.697 -50.007 1.00 27.01 26 ALA F N 1
ATOM 3604 C CA . ALA F 3 28 ? -12.143 -16.883 -50.199 1.00 23.47 26 ALA F CA 1
ATOM 3605 C C . ALA F 3 28 ? -11.853 -17.036 -51.679 1.00 24.36 26 ALA F C 1
ATOM 3606 O O . ALA F 3 28 ? -10.725 -17.350 -52.091 1.00 26.11 26 ALA F O 1
ATOM 3608 N N . TYR F 3 29 ? -12.880 -16.813 -52.474 1.00 19.46 27 TYR F N 1
ATOM 3609 C CA . TYR F 3 29 ? -12.719 -16.864 -53.927 1.00 24.50 27 TYR F CA 1
ATOM 3610 C C . TYR F 3 29 ? -11.693 -15.834 -54.391 1.00 29.80 27 TYR F C 1
ATOM 3611 O O . TYR F 3 29 ? -10.749 -16.180 -55.108 1.00 27.90 27 TYR F O 1
ATOM 3620 N N . LEU F 3 30 ? -11.873 -14.573 -53.981 1.00 25.02 28 LEU F N 1
ATOM 3621 C CA . LEU F 3 30 ? -10.977 -13.508 -54.436 1.00 22.18 28 LEU F CA 1
ATOM 3622 C C . LEU F 3 30 ? -9.532 -13.704 -53.974 1.00 26.28 28 LEU F C 1
ATOM 3623 O O . LEU F 3 30 ? -8.589 -13.339 -54.695 1.00 23.79 28 LEU F O 1
ATOM 3628 N N . ALA F 3 31 ? -9.348 -14.323 -52.810 1.00 25.89 29 ALA F N 1
ATOM 3629 C CA . ALA F 3 31 ? -8.001 -14.582 -52.318 1.00 28.47 29 ALA F CA 1
ATOM 3630 C C . ALA F 3 31 ? -7.342 -15.700 -53.124 1.00 35.59 29 ALA F C 1
ATOM 3631 O O . ALA F 3 31 ? -6.127 -15.706 -53.281 1.00 30.74 29 ALA F O 1
ATOM 3633 N N . ALA F 3 32 ? -8.157 -16.606 -53.662 1.00 34.00 30 ALA F N 1
ATOM 3634 C CA . ALA F 3 32 ? -7.671 -17.796 -54.357 1.00 32.60 30 ALA F CA 1
ATOM 3635 C C . ALA F 3 32 ? -7.351 -17.553 -55.833 1.00 37.96 30 ALA F C 1
ATOM 3636 O O . ALA F 3 32 ? -6.483 -18.223 -56.394 1.00 38.38 30 ALA F O 1
ATOM 3638 N N . VAL F 3 33 ? -8.052 -16.619 -56.474 1.00 36.64 31 VAL F N 1
ATOM 3639 C CA . VAL F 3 33 ? -7.729 -16.285 -57.866 1.00 49.64 31 VAL F CA 1
ATOM 3640 C C . VAL F 3 33 ? -6.635 -15.210 -57.899 1.00 60.17 31 VAL F C 1
ATOM 3641 O O . VAL F 3 33 ? -6.649 -14.308 -58.745 1.00 57.68 31 VAL F O 1
ATOM 3645 N N . ALA F 3 34 ? -5.693 -15.342 -56.965 1.00 70.68 32 ALA F N 1
ATOM 3646 C CA . ALA F 3 34 ? -4.560 -14.431 -56.774 1.00 77.08 32 ALA F CA 1
ATOM 3647 C C . ALA F 3 34 ? -5.015 -13.043 -56.337 1.00 82.12 32 ALA F C 1
ATOM 3648 O O . ALA F 3 34 ? -5.798 -12.371 -57.007 1.00 87.81 32 ALA F O 1
#

CATH classification: 3.40.50.300

Radius of gyration: 24.95 Å; Cα contacts (8 Å, |Δi|>4): 796; chains: 6; bounding box: 42×70×71 Å

Nearest PDB structures (foldseek):
  5wlb-assembly2_D  TM=1.006E+00  e=6.100E-36  Homo sapiens
  5wha-assembly3_G  TM=9.844E-01  e=1.209E-31  Homo sapiens
  7eyx-assembly1_A  TM=9.464E-01  e=4.969E-31  Homo sapiens
  2cld-assembly1_X  TM=9.361E-01  e=5.021E-30  Homo sapiens
  6wgn-assembly1_A  TM=9.318E-01  e=4.415E-30  Homo sapiens

InterPro domains:
  IPR001806 Small GTPase [PF00071] (5-164)
  IPR001806 Small GTPase [PS51421] (1-189)
  IPR001806 Small GTPase [SM00174] (6-166)
  IPR005225 Small GTP-binding domain [TIGR00231] (1-159)
  IPR020849 Small GTPase, Ras-type [PTHR24070] (3-176)
  IPR027417 P-loop containing nucleoside triphosphate hydrolase [G3DSA:3.40.50.300] (1-171)
  IPR027417 P-loop containing nucleoside triphosphate hydrolase [SSF52540] (3-164)